Protein AF-V4J0Q8-F1 (afdb_monomer_lite)

Foldseek 3Di:
DDDQVVPLVVLLVVLVVLCVVVVHDCDPLLSLLLSVQSSDQAFAALLNSVVVCVVPDPDDDSLSSVVSVVVCVVQQQWDADPLVNTIHGRPCSPDAAAWEWEAALQPRGIDTDHDVVVVVVVVVVCVVVVHDDPHHYHYHYHHDPVRVVVVVVVVVVPDDDDDDDDDDDDDDDDDDDDPDPPPDDDDLVVVLVVLLVLCCVQCVLLVLLVPDDPLLVVQLLQQLVCCLPAVFGDDLVRSCVRQNNVCSLVSLVSCQVSLQFAADSVSNDTQGGFQWGSDDDQKWKQWQHHITGGPAPLSNLQSQQLVQTWMWIWHAASPPRHIWIWTDGRLDTPDIPPDLAKKWKWFRDRWRPRCSVTPPTRTGIHRHPVRRVCCCVSDPGDMDMGGSSSSNVSSNVPCSSSND

Radius of gyration: 25.87 Å; chains: 1; bounding box: 82×64×64 Å

Secondary structure (DSSP, 8-state):
--SSGGGHHHHHHHHHHHHHHTT----HHHHHHHHHHHH-SS-EEHHHHHHHHHTTSSS--HHHHHHHHHHHHHTTSEEEETTTTEEEE-S-TTS---EEEEEETTT--EEEE--HHHHHHHHHHHHHTT---S--EEEEEE--HHHHHHHHHHHHTT-------------------------PPPPHHHHHHHHHHHHHHH--HHHHHHTS-HHHHHHHHHHHHHHHHHSS---HHHHHHHH-GGGHHHHHHHHHHTTSSEE-TTSSSEEEETTEESS--SEEEEETTEEEEESSHHHHHHHHHHHT-EEEEEEEBTTT--EEEEEEETTEEEEEES-TT-EEEEEEPPPPS-HHHH---EEEEESSHHHHHHHHHSSSSEEEEEEHHHHHHHHHHHHGGGT-

pLDDT: mean 79.87, std 18.94, range [25.84, 98.69]

Sequence (404 aa):
MAPAIKRLKPVLERAEVLCRERGVRFTEQRKTVLRLVCASDKPISAYELLDQMRGVVKNPAPPTVYRALDFLLEQGLVHKLESLHAYVGCTHPDHPHASQFLICEDCGEVTEVKDVSVAESLRTSGQALGFRTKRPIVEVLGTCARCDAKQDRQAESKSDPVNQHESEMPTISLEQTAIQEEHDMPAANDKIAVAIEKLNSQLPLQARQQALPPALLSAHRAILRTLAEEGRTLTNDELANLVGADGVAAAIERLGGDDLVVLDADKTKVLGAYPMTTEETVHHLKVNGRAVNAICALDALVVAPMYDAEVAIESRCQVTGEPIRVHQQGHRILSAEPSADVRVGVRWQQPGACAAHSMCLEMVFLEDGDTARRWVEEGEGDKTEFTLDEAVAFGASFFVPLVK

Structure (mmCIF, N/CA/C/O backbone):
data_AF-V4J0Q8-F1
#
_entry.id   AF-V4J0Q8-F1
#
loop_
_atom_site.group_PDB
_atom_site.id
_atom_site.type_symbol
_atom_site.label_atom_id
_atom_site.label_alt_id
_atom_site.label_comp_id
_atom_site.label_asym_id
_atom_site.label_entity_id
_atom_site.label_seq_id
_atom_site.pdbx_PDB_ins_code
_atom_site.Cartn_x
_atom_site.Cartn_y
_atom_site.Cartn_z
_atom_site.occupancy
_atom_site.B_iso_or_equiv
_atom_site.auth_seq_id
_atom_site.auth_comp_id
_atom_site.auth_asym_id
_atom_site.auth_atom_id
_atom_site.pdbx_PDB_model_num
ATOM 1 N N . MET A 1 1 ? -5.039 22.715 -31.553 1.00 40.06 1 MET A N 1
ATOM 2 C CA . MET A 1 1 ? -5.836 22.296 -30.378 1.00 40.06 1 MET A CA 1
ATOM 3 C C . MET A 1 1 ? -7.322 22.412 -30.714 1.00 40.06 1 MET A C 1
ATOM 5 O O . MET A 1 1 ? -7.769 23.542 -30.826 1.00 40.06 1 MET A O 1
ATOM 9 N N . ALA A 1 2 ? -8.020 21.289 -30.983 1.00 30.22 2 ALA A N 1
ATOM 10 C CA . ALA A 1 2 ? -9.495 21.110 -31.068 1.00 30.22 2 ALA A CA 1
ATOM 11 C C . ALA A 1 2 ? -10.020 19.761 -31.697 1.00 30.22 2 ALA A C 1
ATOM 13 O O . ALA A 1 2 ? -11.071 19.814 -32.341 1.00 30.22 2 ALA A O 1
ATOM 14 N N . PRO A 1 3 ? -9.415 18.545 -31.568 1.00 29.05 3 PRO A N 1
ATOM 15 C CA . PRO A 1 3 ? -10.082 17.316 -32.053 1.00 29.05 3 PRO A CA 1
ATOM 16 C C . PRO A 1 3 ? -10.805 16.471 -30.979 1.00 29.05 3 PRO A C 1
ATOM 18 O O . PRO A 1 3 ? -11.828 15.868 -31.302 1.00 29.05 3 PRO A O 1
ATOM 21 N N . ALA A 1 4 ? -10.336 16.430 -29.722 1.00 41.19 4 ALA A N 1
ATOM 22 C CA . ALA A 1 4 ? -10.818 15.474 -28.705 1.00 41.19 4 ALA A CA 1
ATOM 23 C C . ALA A 1 4 ? -12.267 15.733 -28.227 1.00 41.19 4 ALA A C 1
ATOM 25 O O . ALA A 1 4 ? -13.081 14.816 -28.123 1.00 41.19 4 ALA A O 1
ATOM 26 N N . ILE A 1 5 ? -12.652 17.003 -28.048 1.00 37.88 5 ILE A N 1
ATOM 27 C CA . ILE A 1 5 ? -13.960 17.389 -27.479 1.00 37.88 5 ILE A CA 1
ATOM 28 C C . ILE A 1 5 ? -15.145 16.996 -28.391 1.00 37.88 5 ILE A C 1
ATOM 30 O O . ILE A 1 5 ? -16.233 16.688 -27.904 1.00 37.88 5 ILE A O 1
ATOM 34 N N . LYS A 1 6 ? -14.957 16.944 -29.720 1.00 37.81 6 LYS A N 1
ATOM 35 C CA . LYS A 1 6 ? -16.042 16.639 -30.678 1.00 37.81 6 LYS A CA 1
ATOM 36 C C . LYS A 1 6 ? -16.466 15.161 -30.705 1.00 37.81 6 LYS A C 1
ATOM 38 O O . LYS A 1 6 ? -17.542 14.875 -31.222 1.00 37.81 6 LYS A O 1
ATOM 43 N N . ARG A 1 7 ? -15.675 14.234 -30.145 1.00 58.88 7 ARG A N 1
ATOM 44 C CA . ARG A 1 7 ? -15.970 12.782 -30.137 1.00 58.88 7 ARG A CA 1
ATOM 45 C C . ARG A 1 7 ? -16.635 12.277 -28.851 1.00 58.88 7 ARG A C 1
ATOM 47 O O . ARG A 1 7 ? -17.090 11.141 -28.815 1.00 58.88 7 ARG A O 1
ATOM 54 N N . LEU A 1 8 ? -16.758 13.121 -27.828 1.00 73.00 8 LEU A N 1
ATOM 55 C CA . LEU A 1 8 ? -17.242 12.729 -26.499 1.00 73.00 8 LEU A CA 1
ATOM 56 C C . LEU A 1 8 ? -18.769 12.555 -26.421 1.00 73.00 8 LEU A C 1
ATOM 58 O O . LEU A 1 8 ? -19.275 11.704 -25.694 1.00 73.00 8 LEU A O 1
ATOM 62 N N . LYS A 1 9 ? -19.516 13.364 -27.184 1.00 76.69 9 LYS A N 1
ATOM 63 C CA . LYS A 1 9 ? -20.987 13.346 -27.186 1.00 76.69 9 LYS A CA 1
ATOM 64 C C . LYS A 1 9 ? -21.563 12.013 -27.709 1.00 76.69 9 LYS A C 1
ATOM 66 O O . LYS A 1 9 ? -22.375 11.435 -26.991 1.00 76.69 9 LYS A O 1
ATOM 71 N N . PRO A 1 10 ? -21.099 11.462 -28.851 1.00 80.94 10 PRO A N 1
ATOM 72 C CA . PRO A 1 10 ? -21.534 10.142 -29.315 1.00 80.94 10 PRO A CA 1
ATOM 73 C C . PRO A 1 10 ? -21.242 9.007 -28.322 1.00 80.94 10 PRO A C 1
ATOM 75 O O . PRO A 1 10 ? -22.052 8.096 -28.183 1.00 80.94 10 PRO A O 1
ATOM 78 N N . VAL A 1 11 ? -20.109 9.066 -27.608 1.00 83.38 11 VAL A N 1
ATOM 79 C CA . VAL A 1 11 ? -19.726 8.050 -26.609 1.00 83.38 11 VAL A CA 1
ATOM 80 C C . VAL A 1 11 ? -20.695 8.052 -25.426 1.00 83.38 11 VAL A C 1
ATOM 82 O O . VAL A 1 11 ? -21.184 6.996 -25.029 1.00 83.38 11 VAL A O 1
ATOM 85 N N . LEU A 1 12 ? -21.028 9.232 -24.893 1.00 87.25 12 LEU A N 1
ATOM 86 C CA . LEU A 1 12 ? -21.982 9.359 -23.786 1.00 87.25 12 LEU A CA 1
ATOM 87 C C . LEU A 1 12 ? -23.404 8.947 -24.198 1.00 87.25 12 LEU A C 1
ATOM 89 O O . LEU A 1 12 ? -24.066 8.234 -23.446 1.00 87.25 12 LEU A O 1
ATOM 93 N N . GLU A 1 13 ? -23.856 9.336 -25.395 1.00 88.69 13 GLU A N 1
ATOM 94 C CA . GLU A 1 13 ? -25.157 8.920 -25.941 1.00 88.69 13 GLU A CA 1
ATOM 95 C C . GLU A 1 13 ? -25.221 7.398 -26.130 1.00 88.69 13 GLU A C 1
ATOM 97 O O . GLU A 1 13 ? -26.210 6.763 -25.753 1.00 88.69 13 GLU A O 1
ATOM 102 N N . ARG A 1 14 ? -24.150 6.778 -26.647 1.00 88.50 14 ARG A N 1
ATOM 103 C CA . ARG A 1 14 ? -24.088 5.318 -26.788 1.00 88.50 14 ARG A CA 1
ATOM 104 C C . ARG A 1 14 ? -24.105 4.618 -25.429 1.00 88.50 14 ARG A C 1
ATOM 106 O O . ARG A 1 14 ? -24.849 3.653 -25.265 1.00 88.50 14 ARG A O 1
ATOM 113 N N . ALA A 1 15 ? -23.353 5.122 -24.451 1.00 89.12 15 ALA A N 1
ATOM 114 C CA . ALA A 1 15 ? -23.344 4.596 -23.088 1.00 89.12 15 ALA A CA 1
ATOM 115 C C . ALA A 1 15 ? -24.728 4.681 -22.418 1.00 89.12 15 ALA A C 1
ATOM 117 O O . ALA A 1 15 ? -25.145 3.735 -21.750 1.00 89.12 15 ALA A O 1
ATOM 118 N N . GLU A 1 16 ? -25.474 5.771 -22.632 1.00 91.06 16 GLU A N 1
ATOM 119 C CA . GLU A 1 16 ? -26.860 5.912 -22.165 1.00 91.06 16 GLU A CA 1
ATOM 120 C C . GLU A 1 16 ? -27.798 4.872 -22.783 1.00 91.06 16 GLU A C 1
ATOM 122 O O . GLU A 1 16 ? -28.594 4.266 -22.062 1.00 91.06 16 GLU A O 1
ATOM 127 N N . VAL A 1 17 ? -27.695 4.634 -24.096 1.00 90.69 17 VAL A N 1
ATOM 128 C CA . VAL A 1 17 ? -28.477 3.595 -24.783 1.00 90.69 17 VAL A CA 1
ATOM 129 C C . VAL A 1 17 ? -28.169 2.218 -24.195 1.00 90.69 17 VAL A C 1
ATOM 131 O O . VAL A 1 17 ? -29.100 1.521 -23.796 1.00 90.69 17 VAL A O 1
ATOM 134 N N . LEU A 1 18 ? -26.887 1.865 -24.059 1.00 89.06 18 LEU A N 1
ATOM 135 C CA . LEU A 1 18 ? -26.461 0.576 -23.506 1.00 89.06 18 LEU A CA 1
ATOM 136 C C . LEU A 1 18 ? -26.923 0.386 -22.058 1.00 89.06 18 LEU A C 1
ATOM 138 O O . LEU A 1 18 ? -27.419 -0.678 -21.699 1.00 89.06 18 LEU A O 1
ATOM 142 N N . CYS A 1 19 ? -26.812 1.419 -21.220 1.00 90.00 19 CYS A N 1
ATOM 143 C CA . CYS A 1 19 ? -27.275 1.345 -19.835 1.00 90.00 19 CYS A CA 1
ATOM 144 C C . CYS A 1 19 ? -28.796 1.161 -19.755 1.00 90.00 19 CYS A C 1
ATOM 146 O O . CYS A 1 19 ? -29.278 0.383 -18.932 1.00 90.00 19 CYS A O 1
ATOM 148 N N . ARG A 1 20 ? -29.554 1.831 -20.633 1.00 91.12 20 ARG A N 1
ATOM 149 C CA . ARG A 1 20 ? -31.010 1.675 -20.726 1.00 91.12 20 ARG A CA 1
ATOM 150 C C . ARG A 1 20 ? -31.404 0.274 -21.192 1.00 91.12 20 ARG A C 1
ATOM 152 O O . ARG A 1 20 ? -32.289 -0.320 -20.588 1.00 91.12 20 ARG A O 1
ATOM 159 N N . GLU A 1 21 ? -30.745 -0.258 -22.219 1.00 90.38 21 GLU A N 1
ATOM 160 C CA . GLU A 1 21 ? -30.967 -1.624 -22.721 1.00 90.38 21 GLU A CA 1
ATOM 161 C C . GLU A 1 21 ? -30.653 -2.685 -21.658 1.00 90.38 21 GLU A C 1
ATOM 163 O O . GLU A 1 21 ? -31.363 -3.681 -21.547 1.00 90.38 21 GLU A O 1
ATOM 168 N N . ARG A 1 22 ? -29.634 -2.443 -20.826 1.00 88.38 22 ARG A N 1
ATOM 169 C CA . ARG A 1 22 ? -29.225 -3.328 -19.723 1.00 88.38 22 ARG A CA 1
ATOM 170 C C . ARG A 1 22 ? -30.021 -3.116 -18.429 1.00 88.38 22 ARG A C 1
ATOM 172 O O . ARG A 1 22 ? -29.778 -3.813 -17.451 1.00 88.38 22 ARG A O 1
ATOM 179 N N . GLY A 1 23 ? -30.951 -2.157 -18.395 1.00 88.31 23 GLY A N 1
ATOM 180 C CA . GLY A 1 23 ? -31.777 -1.864 -17.218 1.00 88.31 23 GLY A CA 1
ATOM 181 C C . GLY A 1 23 ? -31.012 -1.268 -16.029 1.00 88.31 23 GLY A C 1
ATOM 182 O O . GLY A 1 23 ? -31.491 -1.332 -14.898 1.00 88.31 23 GLY A O 1
ATOM 183 N N . VAL A 1 24 ? -29.833 -0.682 -16.256 1.00 88.38 24 VAL A N 1
ATOM 184 C CA . VAL A 1 24 ? -28.979 -0.118 -15.201 1.00 88.38 24 VAL A CA 1
ATOM 185 C C . VAL A 1 24 ? -29.019 1.411 -15.189 1.00 88.38 24 VAL A C 1
ATOM 187 O O . VAL A 1 24 ? -29.110 2.081 -16.217 1.00 88.38 24 VAL A O 1
ATOM 190 N N . ARG A 1 25 ? -28.941 2.007 -13.994 1.00 87.38 25 ARG A N 1
ATOM 191 C CA . ARG A 1 25 ? -29.075 3.462 -13.829 1.00 87.38 25 ARG A CA 1
ATOM 192 C C . ARG A 1 25 ? -27.779 4.199 -14.178 1.00 87.38 25 ARG A C 1
ATOM 194 O O . ARG A 1 25 ? -26.826 4.156 -13.407 1.00 87.38 25 ARG A O 1
ATOM 201 N N . PHE A 1 26 ? -27.754 4.978 -15.254 1.00 90.88 26 PHE A N 1
ATOM 202 C CA . PHE A 1 26 ? -26.597 5.819 -15.585 1.00 90.88 26 PHE A CA 1
ATOM 203 C C . PHE A 1 26 ? -26.743 7.233 -14.996 1.00 90.88 26 PHE A C 1
ATOM 205 O O . PHE A 1 26 ? -27.341 8.123 -15.597 1.00 90.88 26 PHE A O 1
ATOM 212 N N . THR A 1 27 ? -26.270 7.422 -13.761 1.00 87.56 27 THR A N 1
ATOM 213 C CA . THR A 1 27 ? -26.386 8.694 -13.022 1.00 87.56 27 THR A CA 1
ATOM 214 C C . THR A 1 27 ? -25.473 9.785 -13.593 1.00 87.56 27 THR A C 1
ATOM 216 O O . THR A 1 27 ? -24.455 9.484 -14.212 1.00 87.56 27 THR A O 1
ATOM 219 N N . GLU A 1 28 ? -25.775 11.059 -13.320 1.00 84.38 28 GLU A N 1
ATOM 220 C CA . GLU A 1 28 ? -24.939 12.196 -13.757 1.00 84.38 28 GLU A CA 1
ATOM 221 C C . GLU A 1 28 ? -23.488 12.105 -13.274 1.00 84.38 28 GLU A C 1
ATOM 223 O O . GLU A 1 28 ? -22.555 12.506 -13.969 1.00 84.38 28 GLU A O 1
ATOM 228 N N . GLN A 1 29 ? -23.275 11.495 -12.110 1.00 82.19 29 GLN A N 1
ATOM 229 C CA . GLN A 1 29 ? -21.936 11.241 -11.611 1.00 82.19 29 GLN A CA 1
ATOM 230 C C . GLN A 1 29 ? -21.182 10.204 -12.450 1.00 82.19 29 GLN A C 1
ATOM 232 O O . GLN A 1 29 ? -20.038 10.444 -12.824 1.00 82.19 29 GLN A O 1
ATOM 237 N N . ARG A 1 30 ? -21.830 9.089 -12.811 1.00 88.81 30 ARG A N 1
ATOM 238 C CA . ARG A 1 30 ? -21.244 8.062 -13.691 1.00 88.81 30 ARG A CA 1
ATOM 239 C C . ARG A 1 30 ? -20.940 8.635 -15.076 1.00 88.81 30 ARG A C 1
ATOM 241 O O . ARG A 1 30 ? -19.882 8.358 -15.630 1.00 88.81 30 ARG A O 1
ATOM 248 N N . LYS A 1 31 ? -21.825 9.494 -15.598 1.00 90.25 31 LYS A N 1
ATOM 249 C CA . LYS A 1 31 ? -21.597 10.242 -16.845 1.00 90.25 31 LYS A CA 1
ATOM 250 C C . LYS A 1 31 ? -20.397 11.172 -16.742 1.00 90.25 31 LYS A C 1
ATOM 252 O O . LYS A 1 31 ? -19.624 11.267 -17.686 1.00 90.25 31 LYS A O 1
ATOM 257 N N . THR A 1 32 ? -20.244 11.857 -15.611 1.00 88.44 32 THR A N 1
ATOM 258 C CA . THR A 1 32 ? -19.118 12.768 -15.378 1.00 88.44 32 THR A CA 1
ATOM 259 C C . THR A 1 32 ? -17.798 12.008 -15.333 1.00 88.44 32 THR A C 1
ATOM 261 O O . THR A 1 32 ? -16.870 12.405 -16.025 1.00 88.44 32 THR A O 1
ATOM 264 N N . VAL A 1 33 ? -17.733 10.880 -14.622 1.00 89.88 33 VAL A N 1
ATOM 265 C CA . VAL A 1 33 ? -16.527 10.036 -14.594 1.00 89.88 33 VAL A CA 1
ATOM 266 C C . VAL A 1 33 ? -16.197 9.498 -15.985 1.00 89.88 33 VAL A C 1
ATOM 268 O O . VAL A 1 33 ? -15.074 9.680 -16.442 1.00 89.88 33 VAL A O 1
ATOM 271 N N . LEU A 1 34 ? -17.173 8.935 -16.710 1.00 91.19 34 LEU A N 1
ATOM 272 C CA . LEU A 1 34 ? -16.941 8.451 -18.078 1.00 91.19 34 LEU A CA 1
ATOM 273 C C . LEU A 1 34 ? -16.451 9.571 -19.004 1.00 91.19 34 LEU A C 1
ATOM 275 O O . LEU A 1 34 ? -15.561 9.363 -19.821 1.00 91.19 34 LEU A O 1
ATOM 279 N N . ARG A 1 35 ? -17.008 10.778 -18.857 1.00 90.56 35 ARG A N 1
ATOM 280 C CA . ARG A 1 35 ? -16.597 11.954 -19.626 1.00 90.56 35 ARG A CA 1
ATOM 281 C C . ARG A 1 35 ? -15.127 12.292 -19.396 1.00 90.56 35 ARG A C 1
ATOM 283 O O . ARG A 1 35 ? -14.436 12.557 -20.371 1.00 90.56 35 ARG A O 1
ATOM 290 N N . LEU A 1 36 ? -14.677 12.302 -18.143 1.00 89.19 36 LEU A N 1
ATOM 291 C CA . LEU A 1 36 ? -13.292 12.617 -17.792 1.00 89.19 36 LEU A CA 1
ATOM 292 C C . LEU A 1 36 ? -12.333 11.533 -18.300 1.00 89.19 36 LEU A C 1
ATOM 294 O O . LEU A 1 36 ? -11.341 11.864 -18.940 1.00 89.19 36 LEU A O 1
ATOM 298 N N . VAL A 1 37 ? -12.691 10.253 -18.136 1.00 90.00 37 VAL A N 1
ATOM 299 C CA . VAL A 1 37 ? -11.911 9.128 -18.677 1.00 90.00 37 VAL A CA 1
ATOM 300 C C . VAL A 1 37 ? -11.753 9.232 -20.194 1.00 90.00 37 VAL A C 1
ATOM 302 O O . VAL A 1 37 ? -10.647 9.123 -20.706 1.00 90.00 37 VAL A O 1
ATOM 305 N N . CYS A 1 38 ? -12.838 9.485 -20.928 1.00 87.75 38 CYS A N 1
ATOM 306 C CA . CYS A 1 38 ? -12.791 9.574 -22.389 1.00 87.75 38 CYS A CA 1
ATOM 307 C C . CYS A 1 38 ? -12.194 10.888 -22.921 1.00 87.75 38 CYS A C 1
ATOM 309 O O . CYS A 1 38 ? -11.924 10.981 -24.117 1.00 87.75 38 CYS A O 1
ATOM 311 N N . ALA A 1 39 ? -12.073 11.923 -22.085 1.00 85.44 39 ALA A N 1
ATOM 312 C CA . ALA A 1 39 ? -11.484 13.204 -22.471 1.00 85.44 39 ALA A CA 1
ATOM 313 C C . ALA A 1 39 ? -9.960 13.225 -22.298 1.00 85.44 39 ALA A C 1
ATOM 315 O O . ALA A 1 39 ? -9.312 14.106 -22.861 1.00 85.44 39 ALA A O 1
ATOM 316 N N . SER A 1 40 ? -9.412 12.292 -21.518 1.00 82.88 40 SER A N 1
ATOM 317 C CA . SER A 1 40 ? -7.977 12.153 -21.310 1.00 82.88 40 SER A CA 1
ATOM 318 C C . SER A 1 40 ? -7.315 11.477 -22.511 1.00 82.88 40 SER A C 1
ATOM 320 O O . SER A 1 40 ? -7.769 10.431 -22.971 1.00 82.88 40 SER A O 1
ATOM 322 N N . ASP A 1 41 ? -6.218 12.060 -22.998 1.00 73.19 41 ASP A N 1
ATOM 323 C CA . ASP A 1 41 ? -5.389 11.479 -24.066 1.00 73.19 41 ASP A CA 1
ATOM 324 C C . ASP A 1 41 ? -4.431 10.386 -23.536 1.00 73.19 41 ASP A C 1
ATOM 326 O O . ASP A 1 41 ? -3.797 9.677 -24.317 1.00 73.19 41 ASP A O 1
ATOM 330 N N . LYS A 1 42 ? -4.322 10.246 -22.208 1.00 79.88 42 LYS A N 1
ATOM 331 C CA . LYS A 1 42 ? -3.538 9.218 -21.505 1.00 79.88 42 LYS A CA 1
ATOM 332 C C . LYS A 1 42 ? -4.430 8.438 -20.530 1.00 79.88 42 LYS A C 1
ATOM 334 O O . LYS A 1 42 ? -5.474 8.968 -20.131 1.00 79.88 42 LYS A O 1
ATOM 339 N N . PRO A 1 43 ? -4.049 7.217 -20.111 1.00 83.06 43 PRO A N 1
ATOM 340 C CA . PRO A 1 43 ? -4.733 6.537 -19.016 1.00 83.06 43 PRO A CA 1
ATOM 341 C C . PRO A 1 43 ? -4.815 7.440 -17.793 1.00 83.06 43 PRO A C 1
ATOM 343 O O . PRO A 1 43 ? -3.831 8.081 -17.437 1.00 83.06 43 PRO A O 1
ATOM 346 N N . ILE A 1 44 ? -5.989 7.496 -17.175 1.00 82.56 44 ILE A N 1
ATOM 347 C CA . ILE A 1 44 ? -6.238 8.366 -16.029 1.00 82.56 44 ILE A CA 1
ATOM 348 C C . ILE A 1 44 ? -6.469 7.525 -14.781 1.00 82.56 44 ILE A C 1
ATOM 350 O O . ILE A 1 44 ? -7.272 6.592 -14.783 1.00 82.56 44 ILE A O 1
ATOM 354 N N . SER A 1 45 ? -5.768 7.834 -13.702 1.00 81.62 45 SER A N 1
ATOM 355 C CA . SER A 1 45 ? -5.960 7.178 -12.411 1.00 81.62 45 SER A CA 1
ATOM 356 C C . SER A 1 45 ? -7.279 7.599 -11.750 1.00 81.62 45 SER A C 1
ATOM 358 O O . SER A 1 45 ? -7.872 8.640 -12.053 1.00 81.62 45 SER A O 1
ATOM 360 N N . ALA A 1 46 ? -7.745 6.804 -10.783 1.00 76.69 46 ALA A N 1
ATOM 361 C CA . ALA A 1 46 ? -8.911 7.164 -9.972 1.00 76.69 46 ALA A CA 1
ATOM 362 C C . ALA A 1 46 ? -8.712 8.487 -9.200 1.00 76.69 46 ALA A C 1
ATOM 364 O O . ALA A 1 46 ? -9.679 9.209 -8.951 1.00 76.69 46 ALA A O 1
ATOM 365 N N . TYR A 1 47 ? -7.469 8.834 -8.861 1.00 69.19 47 TYR A N 1
ATOM 366 C CA . TYR A 1 47 ? -7.136 10.057 -8.131 1.00 69.19 47 TYR A CA 1
ATOM 367 C C . TYR A 1 47 ? -7.101 11.290 -9.020 1.00 69.19 47 TYR A C 1
ATOM 369 O O . TYR A 1 47 ? -7.661 12.316 -8.641 1.00 69.19 47 TYR A O 1
ATOM 377 N N . GLU A 1 48 ? -6.535 11.186 -10.220 1.00 76.44 48 GLU A N 1
ATOM 378 C CA . GLU A 1 48 ? -6.617 12.260 -11.214 1.00 76.44 48 GLU A CA 1
ATOM 379 C C . GLU A 1 48 ? -8.075 12.533 -11.598 1.00 76.44 48 GLU A C 1
ATOM 381 O O . GLU A 1 48 ? -8.486 13.687 -11.709 1.00 76.44 48 GLU A O 1
ATOM 386 N N . LEU A 1 49 ? -8.903 11.485 -11.709 1.00 82.56 49 LEU A N 1
ATOM 387 C CA . LEU A 1 49 ? -10.349 11.638 -11.876 1.00 82.56 49 LEU A CA 1
ATOM 388 C C . LEU A 1 49 ? -10.990 12.367 -10.694 1.00 82.56 49 LEU A C 1
ATOM 390 O O . LEU A 1 49 ? -11.812 13.259 -10.896 1.00 82.56 49 LEU A O 1
ATOM 394 N N . LEU A 1 50 ? -10.631 11.999 -9.463 1.00 74.75 50 LEU A N 1
ATOM 395 C CA . LEU A 1 50 ? -11.142 12.647 -8.259 1.00 74.75 50 LEU A CA 1
ATOM 396 C C . LEU A 1 50 ? -10.783 14.136 -8.228 1.00 74.75 50 LEU A C 1
ATOM 398 O O . LEU A 1 50 ? -11.645 14.954 -7.905 1.00 74.75 50 LEU A O 1
ATOM 402 N N . ASP A 1 51 ? -9.547 14.484 -8.581 1.00 75.62 51 ASP A N 1
ATOM 403 C CA . ASP A 1 51 ? -9.075 15.865 -8.621 1.00 75.62 51 ASP A CA 1
ATOM 404 C C . ASP A 1 51 ? -9.807 16.680 -9.695 1.00 75.62 51 ASP A C 1
ATOM 406 O O . ASP A 1 51 ? -10.422 17.708 -9.400 1.00 75.62 51 ASP A O 1
ATOM 410 N N . GLN A 1 52 ? -9.907 16.146 -10.915 1.00 79.88 52 GLN A N 1
ATOM 411 C CA . GLN A 1 52 ? -10.673 16.773 -11.996 1.00 79.88 52 GLN A CA 1
ATOM 412 C C . GLN A 1 52 ? -12.165 16.925 -11.650 1.00 79.88 52 GLN A C 1
ATOM 414 O O . GLN A 1 52 ? -12.817 17.890 -12.059 1.00 79.88 52 GLN A O 1
ATOM 419 N N . MET A 1 53 ? -12.723 16.015 -10.846 1.00 75.25 53 MET A N 1
ATOM 420 C CA . MET A 1 53 ? -14.097 16.122 -10.361 1.00 75.25 53 MET A CA 1
ATOM 421 C C . MET A 1 53 ? -14.298 17.214 -9.311 1.00 75.25 53 MET A C 1
ATOM 423 O O . MET A 1 53 ? -15.415 17.726 -9.225 1.00 75.25 53 MET A O 1
ATOM 427 N N . ARG A 1 54 ? -13.279 17.615 -8.537 1.00 72.00 54 ARG A N 1
ATOM 428 C CA . ARG A 1 54 ? -13.409 18.702 -7.542 1.00 72.00 54 ARG A CA 1
ATOM 429 C C . ARG A 1 54 ? -13.749 20.044 -8.193 1.00 72.00 54 ARG A C 1
ATOM 431 O O . ARG A 1 54 ? -14.404 20.869 -7.561 1.00 72.00 54 ARG A O 1
ATOM 438 N N . GLY A 1 55 ? -13.374 20.236 -9.460 1.00 63.47 55 GLY A N 1
ATOM 439 C CA . GLY A 1 55 ? -13.747 21.409 -10.256 1.00 63.47 55 GLY A CA 1
ATOM 440 C C . GLY A 1 55 ? -15.190 21.402 -10.784 1.00 63.47 55 GLY A C 1
ATOM 441 O O . GLY A 1 55 ? -15.681 22.438 -11.223 1.00 63.47 55 GLY A O 1
ATOM 442 N N . VAL A 1 56 ? -15.884 20.257 -10.747 1.00 63.53 56 VAL A N 1
ATOM 443 C CA . VAL A 1 56 ? -17.202 20.055 -11.391 1.00 63.53 56 VAL A CA 1
ATOM 444 C C . VAL A 1 56 ? -18.293 19.670 -10.384 1.00 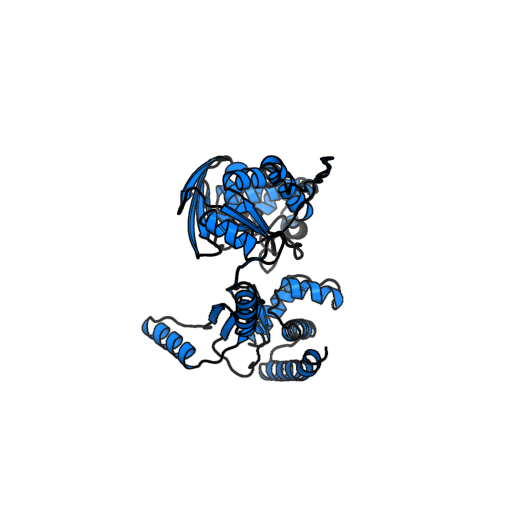63.53 56 VAL A C 1
ATOM 446 O O . VAL A 1 56 ? -19.457 20.033 -10.547 1.00 63.53 56 VAL A O 1
ATOM 449 N N . VAL A 1 57 ? -17.931 18.942 -9.329 1.00 63.16 57 VAL A N 1
ATOM 450 C CA . VAL A 1 57 ? -18.825 18.428 -8.288 1.00 63.16 57 VAL A CA 1
ATOM 451 C C . VAL A 1 57 ? -18.353 18.957 -6.936 1.00 63.16 57 VAL A C 1
ATOM 453 O O . VAL A 1 57 ? -17.163 18.957 -6.637 1.00 63.16 57 VAL A O 1
ATOM 456 N N . LYS A 1 58 ? -19.281 19.404 -6.082 1.00 50.56 58 LYS A N 1
ATOM 457 C CA . LYS A 1 58 ? -18.940 19.907 -4.746 1.00 50.56 58 LYS A CA 1
ATOM 458 C C . LYS A 1 58 ? -18.529 18.741 -3.837 1.00 50.56 58 LYS A C 1
ATOM 460 O O . LYS A 1 58 ? -19.373 17.933 -3.465 1.00 50.56 58 LYS A O 1
ATOM 465 N N . ASN A 1 59 ? -17.251 18.702 -3.464 1.00 55.19 59 ASN A N 1
ATOM 466 C CA . ASN A 1 59 ? -16.657 17.753 -2.514 1.00 55.19 59 ASN A CA 1
ATOM 467 C C . ASN A 1 59 ? -16.847 16.261 -2.888 1.00 55.19 59 ASN A C 1
ATOM 469 O O . ASN A 1 59 ? -17.490 15.516 -2.144 1.00 55.19 59 ASN A O 1
ATOM 473 N N . PRO A 1 60 ? -16.329 15.802 -4.045 1.00 58.31 60 PRO A N 1
ATOM 474 C CA . PRO A 1 60 ? -16.380 14.392 -4.400 1.00 58.31 60 PRO A CA 1
ATOM 475 C C . PRO A 1 60 ? -15.557 13.589 -3.386 1.00 58.31 60 PRO A C 1
ATOM 477 O O . PRO A 1 60 ? -14.396 13.898 -3.120 1.00 58.31 60 PRO A O 1
ATOM 480 N N . ALA A 1 61 ? -16.171 12.563 -2.801 1.00 61.41 61 ALA A N 1
ATOM 481 C CA . ALA A 1 61 ? -15.467 11.620 -1.946 1.00 61.41 61 ALA A CA 1
ATOM 482 C C . ALA A 1 61 ? -14.823 10.522 -2.817 1.00 61.41 61 ALA A C 1
ATOM 484 O O . ALA A 1 61 ? -15.445 10.111 -3.804 1.00 61.41 61 ALA A O 1
ATOM 485 N N . PRO A 1 62 ? -13.635 9.997 -2.454 1.00 58.84 62 PRO A N 1
ATOM 486 C CA . PRO A 1 62 ? -12.985 8.908 -3.188 1.00 58.84 62 PRO A CA 1
ATOM 487 C C . PRO A 1 62 ? -13.912 7.717 -3.504 1.00 58.84 62 PRO A C 1
ATOM 489 O O . PRO A 1 62 ? -13.969 7.317 -4.670 1.00 58.84 62 PRO A O 1
ATOM 492 N N . PRO A 1 63 ? -14.749 7.216 -2.562 1.00 56.03 63 PRO A N 1
ATOM 493 C CA . PRO A 1 63 ? -15.664 6.107 -2.844 1.00 56.03 63 PRO A CA 1
ATOM 494 C C . PRO A 1 63 ? -16.624 6.388 -3.998 1.00 56.03 63 PRO A C 1
ATOM 496 O O . PRO A 1 63 ? -17.083 5.473 -4.672 1.00 56.03 63 PRO A O 1
ATOM 499 N N . THR A 1 64 ? -16.956 7.650 -4.252 1.00 70.25 64 THR A N 1
ATOM 500 C CA . THR A 1 64 ? -17.913 7.995 -5.294 1.00 70.25 64 THR A CA 1
ATOM 501 C C . THR A 1 64 ? -17.315 7.932 -6.698 1.00 70.25 64 THR A C 1
ATOM 503 O O . THR A 1 64 ? -18.050 7.690 -7.655 1.00 70.25 64 THR A O 1
ATOM 506 N N . VAL A 1 65 ? -15.995 8.094 -6.821 1.00 79.31 65 VAL A N 1
ATOM 507 C CA . VAL A 1 65 ? -15.259 7.859 -8.072 1.00 79.31 65 VAL A CA 1
ATOM 508 C C . VAL A 1 65 ? -15.082 6.365 -8.290 1.00 79.31 65 VAL A C 1
ATOM 510 O O . VAL A 1 65 ? -15.450 5.875 -9.353 1.00 79.31 65 VAL A O 1
ATOM 513 N N . TYR A 1 66 ? -14.648 5.628 -7.265 1.00 76.06 66 TYR A N 1
ATOM 514 C CA . TYR A 1 66 ? -14.499 4.173 -7.343 1.00 76.06 66 TYR A CA 1
ATOM 515 C C . TYR A 1 66 ? -15.819 3.471 -7.684 1.00 76.06 66 TYR A C 1
ATOM 517 O O . TYR A 1 66 ? -15.880 2.751 -8.669 1.00 76.06 66 TYR A O 1
ATOM 525 N N . ARG A 1 67 ? -16.936 3.808 -7.025 1.00 78.12 67 ARG A N 1
ATOM 526 C CA . ARG A 1 67 ? -18.259 3.241 -7.368 1.00 78.12 67 ARG A CA 1
ATOM 527 C C . ARG A 1 67 ? -18.735 3.587 -8.777 1.00 78.12 67 ARG A C 1
ATOM 529 O O . ARG A 1 67 ? -19.577 2.885 -9.342 1.00 78.12 67 ARG A O 1
ATOM 536 N N . ALA A 1 68 ? -18.291 4.717 -9.321 1.00 84.62 68 ALA A N 1
ATOM 537 C CA . ALA A 1 68 ? -18.566 5.054 -10.706 1.00 84.62 68 ALA A CA 1
ATOM 538 C C . ALA A 1 68 ? -17.677 4.232 -11.645 1.00 84.62 68 ALA A C 1
ATOM 540 O O . ALA A 1 68 ? -18.199 3.699 -12.615 1.00 84.62 68 ALA A O 1
ATOM 541 N N . LEU A 1 69 ? -16.389 4.080 -11.340 1.00 85.19 69 LEU A N 1
ATOM 542 C CA . LEU A 1 69 ? -15.449 3.260 -12.103 1.00 85.19 69 LEU A CA 1
ATOM 543 C C . LEU A 1 69 ? -15.833 1.780 -12.099 1.00 85.19 69 LEU A C 1
ATOM 545 O O . LEU A 1 69 ? -15.902 1.200 -13.175 1.00 85.19 69 LEU A O 1
ATOM 549 N N . ASP A 1 70 ? -16.192 1.205 -10.951 1.00 79.06 70 ASP A N 1
ATOM 550 C CA . ASP A 1 70 ? -16.674 -0.177 -10.830 1.00 79.06 70 ASP A CA 1
ATOM 551 C C . ASP A 1 70 ? -17.890 -0.407 -11.720 1.00 79.06 70 ASP A C 1
ATOM 553 O O . ASP A 1 70 ? -17.920 -1.326 -12.535 1.00 79.06 70 ASP A O 1
ATOM 557 N N . PHE A 1 71 ? -18.864 0.505 -11.650 1.00 88.50 71 PHE A N 1
ATOM 558 C CA . PHE A 1 71 ? -20.019 0.467 -12.536 1.00 88.50 71 PHE A CA 1
ATOM 559 C C . PHE A 1 71 ? -19.597 0.520 -14.010 1.00 88.50 71 PHE A C 1
ATOM 561 O O . PHE A 1 71 ? -20.082 -0.264 -14.821 1.00 88.50 71 PHE A O 1
ATOM 568 N N . LEU A 1 72 ? -18.712 1.445 -14.387 1.00 88.94 72 LEU A N 1
ATOM 569 C CA . LEU A 1 72 ? -18.275 1.583 -15.774 1.00 88.94 72 LEU A CA 1
ATOM 570 C C . LEU A 1 72 ? -17.494 0.345 -16.249 1.00 88.94 72 LEU A C 1
ATOM 572 O O . LEU A 1 72 ? -17.656 -0.047 -17.403 1.00 88.94 72 LEU A O 1
ATOM 576 N N . LEU A 1 73 ? -16.704 -0.292 -15.381 1.00 86.06 73 LEU A N 1
ATOM 577 C CA . LEU A 1 73 ? -15.998 -1.546 -15.653 1.00 86.06 73 LEU A CA 1
ATOM 578 C C . LEU A 1 73 ? -16.979 -2.703 -15.854 1.00 86.06 73 LEU A C 1
ATOM 580 O O . LEU A 1 73 ? -16.872 -3.423 -16.845 1.00 86.06 73 LEU A O 1
ATOM 584 N N . GLU A 1 74 ? -17.954 -2.859 -14.956 1.00 84.38 74 GLU A N 1
ATOM 585 C CA . GLU A 1 74 ? -19.012 -3.873 -15.053 1.00 84.38 74 GLU A CA 1
ATOM 586 C C . GLU A 1 74 ? -19.825 -3.723 -16.341 1.00 84.38 74 GLU A C 1
ATOM 588 O O . GLU A 1 74 ? -20.210 -4.710 -16.966 1.00 84.38 74 GLU A O 1
ATOM 593 N N . GLN A 1 75 ? -20.072 -2.479 -16.758 1.00 85.38 75 GLN A N 1
ATOM 594 C CA . GLN A 1 75 ? -20.766 -2.181 -18.006 1.00 85.38 75 GLN A CA 1
ATOM 595 C C . GLN A 1 75 ? -19.838 -2.196 -19.234 1.00 85.38 75 GLN A C 1
ATOM 597 O O . GLN A 1 75 ? -20.305 -1.930 -20.342 1.00 85.38 75 GLN A O 1
ATOM 602 N N . GLY A 1 76 ? -18.544 -2.491 -19.091 1.00 83.75 76 GLY A N 1
ATOM 603 C CA . GLY A 1 76 ? -17.595 -2.500 -20.211 1.00 83.75 76 GLY A CA 1
ATOM 604 C C . GLY A 1 76 ? -17.465 -1.147 -20.921 1.00 83.75 76 GLY A C 1
ATOM 605 O O . GLY A 1 76 ? -17.192 -1.102 -22.116 1.00 83.75 76 GLY A O 1
ATOM 606 N N . LEU A 1 77 ? -17.718 -0.048 -20.206 1.00 88.62 77 LEU A N 1
ATOM 607 C CA . LEU A 1 77 ? -17.602 1.330 -20.694 1.00 88.62 77 LEU A CA 1
ATOM 608 C C . LEU A 1 77 ? -16.188 1.894 -20.494 1.00 88.62 77 LEU A C 1
ATOM 610 O O . LEU A 1 77 ? -15.812 2.856 -21.161 1.00 88.62 77 LEU A O 1
ATOM 614 N N . VAL A 1 78 ? -15.404 1.289 -19.601 1.00 90.25 78 VAL A N 1
ATOM 615 C CA . VAL A 1 78 ? -13.981 1.584 -19.388 1.00 90.25 78 VAL A CA 1
ATOM 616 C C . VAL A 1 78 ? -13.190 0.288 -19.206 1.00 90.25 78 VAL A C 1
ATOM 618 O O . VAL A 1 78 ? -13.744 -0.761 -18.857 1.00 90.25 78 VAL A O 1
ATOM 621 N N . HIS A 1 79 ? -11.880 0.377 -19.398 1.00 87.25 79 HIS A N 1
ATOM 622 C CA . HIS A 1 79 ? -10.917 -0.659 -19.039 1.00 87.25 79 HIS A CA 1
ATOM 623 C C . HIS A 1 79 ? -10.010 -0.150 -17.932 1.00 87.25 79 HIS A C 1
ATOM 625 O O . HIS A 1 79 ? -9.766 1.052 -17.836 1.00 87.25 79 HIS A O 1
ATOM 631 N N . LYS A 1 80 ? -9.530 -1.081 -17.112 1.00 87.06 80 LYS A N 1
ATOM 632 C CA . LYS A 1 80 ? -8.472 -0.836 -16.143 1.00 87.06 80 LYS A CA 1
ATOM 633 C C . LYS A 1 80 ? -7.189 -1.428 -16.714 1.00 87.06 80 LYS A C 1
ATOM 635 O O . LYS A 1 80 ? -7.219 -2.564 -17.184 1.00 87.06 80 LYS A O 1
ATOM 640 N N . LEU A 1 81 ? -6.127 -0.637 -16.695 1.00 82.19 81 LEU A N 1
ATOM 641 C CA . LEU A 1 81 ? -4.762 -1.082 -16.923 1.00 82.19 81 LEU A CA 1
ATOM 642 C C . LEU A 1 81 ? -4.194 -1.461 -15.559 1.00 82.19 81 LEU A C 1
ATOM 644 O O . LEU A 1 81 ? -4.108 -0.607 -14.672 1.00 82.19 81 LEU A O 1
ATOM 648 N N . GLU A 1 82 ? -3.884 -2.735 -15.365 1.00 82.12 82 GLU A N 1
ATOM 649 C CA . GLU A 1 82 ? -3.434 -3.261 -14.080 1.00 82.12 82 GLU A CA 1
ATOM 650 C C . GLU A 1 82 ? -2.012 -2.795 -13.761 1.00 82.12 82 GLU A C 1
ATOM 652 O O . GLU A 1 82 ? -1.768 -2.405 -12.624 1.00 82.12 82 GLU A O 1
ATOM 657 N N . SER A 1 83 ? -1.117 -2.728 -14.756 1.00 76.19 83 SER A N 1
ATOM 658 C CA . SER A 1 83 ? 0.263 -2.241 -14.575 1.00 76.19 83 SER A CA 1
ATOM 659 C C . SER A 1 83 ? 0.345 -0.772 -14.153 1.00 76.19 83 SER A C 1
ATOM 661 O O . SER A 1 83 ? 1.231 -0.394 -13.394 1.00 76.19 83 SER A O 1
ATOM 663 N N . LEU A 1 84 ? -0.586 0.061 -14.625 1.00 73.38 84 LEU A N 1
ATOM 664 C CA . LEU A 1 84 ? -0.591 1.504 -14.362 1.00 73.38 84 LEU A CA 1
ATOM 665 C C . LEU A 1 84 ? -1.607 1.928 -13.296 1.00 73.38 84 LEU A C 1
ATOM 667 O O . LEU A 1 84 ? -1.697 3.111 -12.974 1.00 73.38 84 LEU A O 1
ATOM 671 N N . HIS A 1 85 ? -2.429 0.997 -12.799 1.00 78.12 85 HIS A N 1
ATOM 672 C CA . HIS A 1 85 ? -3.584 1.286 -11.939 1.00 78.12 85 HIS A CA 1
ATOM 673 C C . HIS A 1 85 ? -4.470 2.439 -12.462 1.00 78.12 85 HIS A C 1
ATOM 675 O O . HIS A 1 85 ? -5.032 3.233 -11.700 1.00 78.12 85 HIS A O 1
ATOM 681 N N . ALA A 1 86 ? -4.612 2.514 -13.785 1.00 83.88 86 ALA A N 1
ATOM 682 C CA . ALA A 1 86 ? -5.256 3.611 -14.498 1.00 83.88 86 ALA A CA 1
ATOM 683 C C . ALA A 1 86 ? -6.398 3.115 -15.390 1.00 83.88 86 ALA A C 1
ATOM 685 O O . ALA A 1 86 ? -6.559 1.918 -15.625 1.00 83.88 86 ALA A O 1
ATOM 686 N N . TYR A 1 87 ? -7.210 4.044 -15.885 1.00 89.12 87 TYR A N 1
ATOM 687 C CA . TYR A 1 87 ? -8.427 3.753 -16.628 1.00 89.12 87 TYR A CA 1
ATOM 688 C C . TYR A 1 87 ? -8.404 4.398 -18.008 1.00 89.12 87 TYR A C 1
ATOM 690 O O . TYR A 1 87 ? -7.980 5.542 -18.173 1.00 89.12 87 TYR A O 1
ATOM 698 N N . VAL A 1 88 ? -8.919 3.668 -18.994 1.00 89.31 88 VAL A N 1
ATOM 699 C CA . VAL A 1 88 ? -9.115 4.153 -20.365 1.00 89.31 88 VAL A CA 1
ATOM 700 C C . VAL A 1 88 ? -10.553 3.919 -20.808 1.00 89.31 88 VAL A C 1
ATOM 702 O O . VAL A 1 88 ? -11.208 2.959 -20.392 1.00 89.31 88 VAL A O 1
ATOM 705 N N . GLY A 1 89 ? -11.071 4.816 -21.644 1.00 88.19 89 GLY A N 1
ATOM 706 C CA . GLY A 1 89 ? -12.415 4.685 -22.198 1.00 88.19 89 GLY A CA 1
ATOM 707 C C . GLY A 1 89 ? -12.483 3.514 -23.173 1.00 88.19 89 GLY A C 1
ATOM 708 O O . GLY A 1 89 ? -11.615 3.374 -24.028 1.00 88.19 89 GLY A O 1
ATOM 709 N N . CYS A 1 90 ? -13.524 2.692 -23.066 1.00 84.50 90 CYS A N 1
ATOM 710 C CA . CYS A 1 90 ? -13.744 1.594 -23.999 1.00 84.50 90 CYS A CA 1
ATOM 711 C C . CYS A 1 90 ? -14.154 2.132 -25.372 1.00 84.50 90 CYS A C 1
ATOM 713 O O . CYS A 1 90 ? -15.122 2.890 -25.491 1.00 84.50 90 CYS A O 1
ATOM 715 N N . THR A 1 91 ? -13.452 1.711 -26.423 1.00 76.44 91 THR A N 1
ATOM 716 C CA . THR A 1 91 ? -13.799 2.088 -27.799 1.00 76.44 91 THR A CA 1
ATOM 717 C C . THR A 1 91 ? -14.925 1.224 -28.376 1.00 76.44 91 THR A C 1
ATOM 719 O O . THR A 1 91 ? -15.580 1.626 -29.344 1.00 76.44 91 THR A O 1
ATOM 722 N N . HIS A 1 92 ? -15.191 0.054 -27.780 1.00 74.44 92 HIS A N 1
ATOM 723 C CA . HIS A 1 92 ? -16.124 -0.966 -28.274 1.00 74.44 92 HIS A CA 1
ATOM 724 C C . HIS A 1 92 ? -17.052 -1.532 -27.172 1.00 74.44 92 HIS A C 1
ATOM 726 O O . HIS A 1 92 ? -17.032 -2.734 -26.896 1.00 74.44 92 HIS A O 1
ATOM 732 N N . PRO A 1 93 ? -17.923 -0.713 -26.548 1.00 76.12 93 PRO A N 1
ATOM 733 C CA . PRO A 1 93 ? -18.715 -1.129 -25.381 1.00 76.12 93 PRO A CA 1
ATOM 734 C C . PRO A 1 93 ? -19.888 -2.078 -25.698 1.00 76.12 93 PRO A C 1
ATOM 736 O O . PRO A 1 93 ? -20.592 -2.538 -24.793 1.00 76.12 93 PRO A O 1
ATOM 739 N N . ASP A 1 94 ? -20.129 -2.360 -26.981 1.00 73.00 94 ASP A N 1
ATOM 740 C CA . ASP A 1 94 ? -21.276 -3.134 -27.471 1.00 73.00 94 ASP A CA 1
ATOM 741 C C . ASP A 1 94 ? -21.139 -4.645 -27.259 1.00 73.00 94 ASP A C 1
ATOM 743 O O . ASP A 1 94 ? -22.139 -5.361 -27.258 1.00 73.00 94 ASP A O 1
ATOM 747 N N . HIS A 1 95 ? -19.915 -5.143 -27.091 1.00 66.31 95 HIS A N 1
ATOM 748 C CA . HIS A 1 95 ? -19.639 -6.564 -26.919 1.00 66.31 95 HIS A CA 1
ATOM 749 C C . HIS A 1 95 ? -18.491 -6.786 -25.928 1.00 66.31 95 HIS A C 1
ATOM 751 O O . HIS A 1 95 ? -17.517 -6.029 -25.942 1.00 66.31 95 HIS A O 1
ATOM 757 N N . PRO A 1 96 ? -18.558 -7.843 -25.097 1.00 63.56 96 PRO A N 1
ATOM 758 C CA . PRO A 1 96 ? -17.406 -8.289 -24.329 1.00 63.56 96 PRO A CA 1
ATOM 759 C C . PRO A 1 96 ? -16.248 -8.616 -25.273 1.00 63.56 96 PRO A C 1
ATOM 761 O O . PRO A 1 96 ? -16.426 -9.336 -26.258 1.00 63.56 96 PRO A O 1
ATOM 764 N N . HIS A 1 97 ? -15.063 -8.104 -24.969 1.00 67.06 97 HIS A N 1
ATOM 765 C CA . HIS A 1 97 ? -13.851 -8.389 -25.725 1.00 67.06 97 HIS A CA 1
ATOM 766 C C . HIS A 1 97 ? -12.663 -8.535 -24.775 1.00 67.06 97 HIS A C 1
ATOM 768 O O . HIS A 1 97 ? -12.661 -8.001 -23.663 1.00 67.06 97 HIS A O 1
ATOM 774 N N . ALA A 1 98 ? -11.670 -9.311 -25.208 1.00 70.06 98 ALA A N 1
ATOM 775 C CA . ALA A 1 98 ? -10.384 -9.359 -24.530 1.00 70.06 98 ALA A CA 1
ATOM 776 C C . ALA A 1 98 ? -9.730 -7.982 -24.638 1.00 70.06 98 ALA A C 1
ATOM 778 O O . ALA A 1 98 ? -9.714 -7.399 -25.721 1.00 70.06 98 ALA A O 1
ATOM 779 N N . SER A 1 99 ? -9.228 -7.469 -23.521 1.00 78.75 99 SER A N 1
ATOM 780 C CA . SER A 1 99 ? -8.611 -6.147 -23.474 1.00 78.75 99 SER A CA 1
ATOM 781 C C . SER A 1 99 ? -7.108 -6.323 -23.647 1.00 78.75 99 SER A C 1
ATOM 783 O O . SER A 1 99 ? -6.467 -6.937 -22.796 1.00 78.75 99 SER A O 1
ATOM 785 N N . GLN A 1 100 ? -6.574 -5.872 -24.780 1.00 87.00 100 GLN A N 1
ATOM 786 C CA . GLN A 1 100 ? -5.154 -5.982 -25.100 1.00 87.00 100 GLN A CA 1
ATOM 787 C C . GLN A 1 100 ? -4.611 -4.579 -25.306 1.00 87.00 100 GLN A C 1
ATOM 789 O O . GLN A 1 100 ? -5.171 -3.815 -26.091 1.00 87.00 100 GLN A O 1
ATOM 794 N N . PHE A 1 101 ? -3.540 -4.236 -24.606 1.00 88.25 101 PHE A N 1
ATOM 795 C CA . PHE A 1 101 ? -2.997 -2.888 -24.602 1.00 88.25 101 PHE A CA 1
ATOM 796 C C . PHE A 1 101 ? -1.505 -2.907 -24.885 1.00 88.25 101 PHE A C 1
ATOM 798 O O . PHE A 1 101 ? -0.763 -3.684 -24.289 1.00 88.25 101 PHE A O 1
ATOM 805 N N . LEU A 1 102 ? -1.080 -2.020 -25.779 1.00 85.75 102 LEU A N 1
ATOM 806 C CA . LEU A 1 102 ? 0.316 -1.633 -25.932 1.00 85.75 102 LEU A CA 1
ATOM 807 C C . LEU A 1 102 ? 0.516 -0.332 -25.164 1.00 85.75 102 LEU A C 1
ATOM 809 O O . LEU A 1 102 ? -0.183 0.649 -25.431 1.00 85.75 102 LEU A O 1
ATOM 813 N N . ILE A 1 103 ? 1.443 -0.338 -24.218 1.00 85.38 103 ILE A N 1
ATOM 814 C CA . ILE A 1 103 ? 1.724 0.775 -23.319 1.00 85.38 103 ILE A 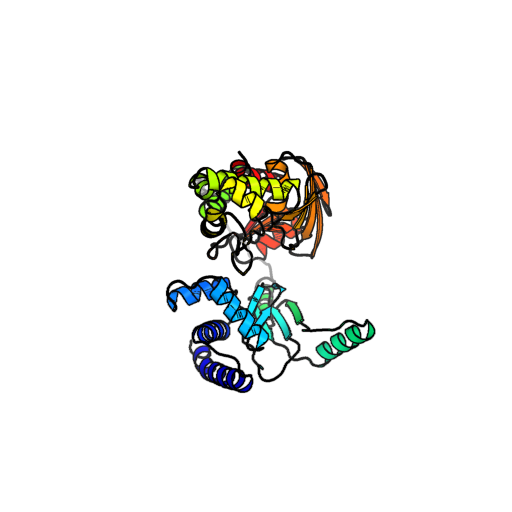CA 1
ATOM 815 C C . ILE A 1 103 ? 3.121 1.287 -23.645 1.00 85.38 103 ILE A C 1
ATOM 817 O O . ILE A 1 103 ? 4.100 0.558 -23.505 1.00 85.38 103 ILE A O 1
ATOM 821 N N . CYS A 1 104 ? 3.207 2.537 -24.102 1.00 79.12 104 CYS A N 1
ATOM 822 C CA . CYS A 1 104 ? 4.493 3.176 -24.333 1.00 79.12 104 CYS A CA 1
ATOM 823 C C . CYS A 1 104 ? 5.098 3.631 -23.003 1.00 79.12 104 CYS A C 1
ATOM 825 O O . CYS A 1 104 ? 4.534 4.522 -22.369 1.00 79.12 104 CYS A O 1
ATOM 827 N N . GLU A 1 105 ? 6.263 3.116 -22.631 1.00 80.50 105 GLU A N 1
ATOM 828 C CA . GLU A 1 105 ? 6.943 3.503 -21.387 1.00 80.50 105 GLU A CA 1
ATOM 829 C C . GLU A 1 105 ? 7.500 4.932 -21.472 1.00 80.50 105 GLU A C 1
ATOM 831 O O . GLU A 1 105 ? 7.403 5.690 -20.514 1.00 80.50 105 GLU A O 1
ATOM 836 N N . ASP A 1 106 ? 7.942 5.363 -22.659 1.00 74.12 106 ASP A N 1
ATOM 837 C CA . ASP A 1 106 ? 8.525 6.699 -22.848 1.00 74.12 106 ASP A CA 1
ATOM 838 C C . ASP A 1 106 ? 7.519 7.861 -22.823 1.00 74.12 106 ASP A C 1
ATOM 840 O O . ASP A 1 106 ? 7.872 8.987 -22.488 1.00 74.12 106 ASP A O 1
ATOM 844 N N . CYS A 1 107 ? 6.279 7.656 -23.285 1.00 75.75 107 CYS A N 1
ATOM 845 C CA . CYS A 1 107 ? 5.298 8.752 -23.372 1.00 75.75 107 CYS A CA 1
ATOM 846 C C . CYS A 1 107 ? 3.977 8.491 -22.649 1.00 75.75 107 CYS A C 1
ATOM 848 O O . CYS A 1 107 ? 3.146 9.405 -22.548 1.00 75.75 107 CYS A O 1
ATOM 850 N N . GLY A 1 108 ? 3.767 7.272 -22.150 1.00 74.50 108 GLY A N 1
ATOM 851 C CA . GLY A 1 108 ? 2.534 6.858 -21.487 1.00 74.50 108 GLY A CA 1
ATOM 852 C C . GLY A 1 108 ? 1.326 6.744 -22.422 1.00 74.50 108 GLY A C 1
ATOM 853 O O . GLY A 1 108 ? 0.194 6.682 -21.946 1.00 74.50 108 GLY A O 1
ATOM 854 N N . GLU A 1 109 ? 1.522 6.770 -23.746 1.00 78.12 109 GLU A N 1
ATOM 855 C CA . GLU A 1 109 ? 0.435 6.507 -24.693 1.00 78.12 109 GLU A CA 1
ATOM 856 C C . GLU A 1 109 ? 0.020 5.041 -24.613 1.00 78.12 109 GLU A C 1
ATOM 858 O O . GLU A 1 109 ? 0.864 4.144 -24.605 1.00 78.12 109 GLU A O 1
ATOM 863 N N . VAL A 1 110 ? -1.291 4.809 -24.607 1.00 82.06 110 VAL A N 1
ATOM 864 C CA . VAL A 1 110 ? -1.856 3.465 -24.597 1.00 82.06 110 VAL A CA 1
ATOM 865 C C . VAL A 1 110 ? -2.695 3.248 -25.835 1.00 82.06 110 VAL A C 1
ATOM 867 O O . VAL A 1 110 ? -3.596 4.026 -26.145 1.00 82.06 110 VAL A O 1
ATOM 870 N N . THR A 1 111 ? -2.392 2.162 -26.536 1.00 82.50 111 THR A N 1
ATOM 871 C CA . THR A 1 111 ? -3.130 1.730 -27.717 1.00 82.50 111 THR A CA 1
ATOM 872 C C . THR A 1 111 ? -3.845 0.427 -27.414 1.00 82.50 111 THR A C 1
ATOM 874 O O . THR A 1 111 ? -3.213 -0.574 -27.085 1.00 82.50 111 THR A O 1
ATOM 877 N N . GLU A 1 112 ? -5.168 0.436 -27.548 1.00 84.19 112 GLU A N 1
ATOM 878 C CA . GLU A 1 112 ? -5.966 -0.785 -27.518 1.00 84.19 112 GLU A CA 1
ATOM 879 C C . GLU A 1 112 ? -5.771 -1.565 -28.826 1.00 84.19 112 GLU A C 1
ATOM 881 O O . GLU A 1 112 ? -5.938 -1.025 -29.923 1.00 84.19 112 GLU A O 1
ATOM 886 N N . VAL A 1 113 ? -5.419 -2.844 -28.708 1.00 82.94 113 VAL A N 1
ATOM 887 C CA . VAL A 1 113 ? -5.250 -3.773 -29.825 1.00 82.94 113 VAL A CA 1
ATOM 888 C C . VAL A 1 113 ? -6.382 -4.787 -29.811 1.00 82.94 113 VAL A C 1
ATOM 890 O O . VAL A 1 113 ? -6.805 -5.284 -28.770 1.00 82.94 113 VAL A O 1
ATOM 893 N N . LYS A 1 114 ? -6.874 -5.117 -31.004 1.00 78.25 114 LYS A N 1
ATOM 894 C CA . LYS A 1 114 ? -7.886 -6.150 -31.192 1.00 78.25 114 LYS A CA 1
ATOM 895 C C . LYS A 1 114 ? -7.288 -7.325 -31.951 1.00 78.25 114 LYS A C 1
ATOM 897 O O . LYS A 1 114 ? -7.459 -7.422 -33.165 1.00 78.25 114 LYS A O 1
ATOM 902 N N . ASP A 1 115 ? -6.627 -8.228 -31.233 1.00 81.62 115 ASP A N 1
ATOM 903 C CA . ASP A 1 115 ? -6.167 -9.499 -31.789 1.00 81.62 115 ASP A CA 1
ATOM 904 C C . ASP A 1 115 ? -6.996 -10.670 -31.245 1.00 81.62 115 ASP A C 1
ATOM 906 O O . ASP A 1 115 ? -6.877 -11.102 -30.096 1.00 81.62 115 ASP A O 1
ATOM 910 N N . VAL A 1 116 ? -7.866 -11.214 -32.094 1.00 81.56 116 VAL A N 1
ATOM 911 C CA . VAL A 1 116 ? -8.711 -12.355 -31.724 1.00 81.56 116 VAL A CA 1
ATOM 912 C C . VAL A 1 116 ? -7.860 -13.594 -31.422 1.00 81.56 116 VAL A C 1
ATOM 914 O O . VAL A 1 116 ? -8.186 -14.329 -30.495 1.00 81.56 116 VAL A O 1
ATOM 917 N N . SER A 1 117 ? -6.740 -13.799 -32.119 1.00 85.06 117 SER A N 1
ATOM 918 C CA . SER A 1 117 ? -5.910 -15.002 -31.976 1.00 85.06 117 SER A CA 1
ATOM 919 C C . SER A 1 117 ? -5.278 -15.122 -30.585 1.00 85.06 117 SER A C 1
ATOM 921 O O . SER A 1 117 ? -5.246 -16.212 -30.005 1.00 85.06 117 SER A O 1
ATOM 923 N N . VAL A 1 118 ? -4.861 -13.997 -29.997 1.00 84.62 118 VAL A N 1
ATOM 924 C CA . VAL A 1 118 ? -4.321 -13.937 -28.631 1.00 84.62 118 VAL A CA 1
ATOM 925 C C . VAL A 1 118 ? -5.406 -14.289 -27.613 1.00 84.62 118 VAL A C 1
ATOM 927 O O . VAL A 1 118 ? -5.197 -15.114 -26.720 1.00 84.62 118 VAL A O 1
ATOM 930 N N . ALA A 1 119 ? -6.603 -13.719 -27.781 1.00 81.19 119 ALA A N 1
ATOM 931 C CA . ALA A 1 119 ? -7.742 -14.000 -26.913 1.00 81.19 119 ALA A CA 1
ATOM 932 C C . ALA A 1 119 ? -8.154 -15.482 -26.966 1.00 81.19 119 ALA A C 1
ATOM 934 O O . ALA A 1 119 ? -8.441 -16.095 -25.935 1.00 81.19 119 ALA A O 1
ATOM 935 N N . GLU A 1 120 ? -8.165 -16.072 -28.162 1.00 84.25 120 GLU A N 1
ATOM 936 C CA . GLU A 1 120 ? -8.498 -17.482 -28.361 1.00 84.25 120 GLU A CA 1
ATOM 937 C C . GLU A 1 120 ? -7.425 -18.424 -27.825 1.00 84.25 120 GLU A C 1
ATOM 939 O O . GLU A 1 120 ? -7.768 -19.456 -27.244 1.00 84.25 120 GLU A O 1
ATOM 944 N N . SER A 1 121 ? -6.151 -18.055 -27.948 1.00 87.06 121 SER A N 1
ATOM 945 C CA . SER A 1 121 ? -5.037 -18.821 -27.387 1.00 87.06 121 SER A CA 1
ATOM 946 C C . SER A 1 121 ? -5.138 -18.896 -25.863 1.00 87.06 121 SER A C 1
ATOM 948 O O . SER A 1 121 ? -5.124 -19.989 -25.301 1.00 87.06 121 SER A O 1
ATOM 950 N N . LEU A 1 122 ? -5.361 -17.762 -25.186 1.00 85.31 122 LEU A N 1
ATOM 951 C CA . LEU A 1 122 ? -5.562 -17.729 -23.731 1.00 85.31 122 LEU A CA 1
ATOM 952 C C . LEU A 1 122 ? -6.793 -18.530 -23.296 1.00 85.31 122 LEU A C 1
ATOM 954 O O . LEU A 1 122 ? -6.748 -19.262 -22.306 1.00 85.31 122 LEU A O 1
ATOM 958 N N . ARG A 1 123 ? -7.896 -18.424 -24.048 1.00 83.50 123 ARG A N 1
ATOM 959 C CA . ARG A 1 123 ? -9.115 -19.199 -23.790 1.00 83.50 123 ARG A CA 1
ATOM 960 C C . ARG A 1 123 ? -8.856 -20.701 -23.911 1.00 83.50 123 ARG A C 1
ATOM 962 O O . ARG A 1 123 ? -9.272 -21.450 -23.032 1.00 83.50 123 ARG A O 1
ATOM 969 N N . THR A 1 124 ? -8.173 -21.129 -24.969 1.00 86.31 124 THR A N 1
ATOM 970 C CA . THR A 1 124 ? -7.884 -22.544 -25.248 1.00 86.31 124 THR A CA 1
ATOM 971 C C . THR A 1 124 ? -6.957 -23.132 -24.188 1.00 86.31 124 THR A C 1
ATOM 973 O O . THR A 1 124 ? -7.264 -24.178 -23.617 1.00 86.31 124 THR A O 1
ATOM 976 N N . SER A 1 125 ? -5.876 -22.426 -23.850 1.00 87.12 125 SER A N 1
ATOM 977 C CA . SER A 1 125 ? -4.947 -22.835 -22.792 1.00 87.12 125 SER A CA 1
ATOM 978 C C . SER A 1 125 ? -5.633 -22.907 -21.427 1.00 87.12 125 SER A C 1
ATOM 980 O O . SER A 1 125 ? -5.454 -23.877 -20.695 1.00 87.12 125 SER A O 1
ATOM 982 N N . GLY A 1 126 ? -6.480 -21.925 -21.102 1.00 86.56 126 GLY A N 1
ATOM 983 C CA . GLY A 1 126 ? -7.263 -21.937 -19.867 1.00 86.56 126 GLY A CA 1
ATOM 984 C C . GLY A 1 126 ? -8.213 -23.134 -19.795 1.00 86.56 126 GLY A C 1
ATOM 985 O O . GLY A 1 126 ? -8.226 -23.855 -18.800 1.00 86.56 126 GLY A O 1
ATOM 986 N N . GLN A 1 127 ? -8.954 -23.407 -20.873 1.00 87.38 127 GLN A N 1
ATOM 987 C CA . GLN A 1 127 ? -9.861 -24.556 -20.957 1.00 87.38 127 GLN A CA 1
ATOM 988 C C . GLN A 1 127 ? -9.134 -25.893 -20.785 1.00 87.38 127 GLN A C 1
ATOM 990 O O . GLN A 1 127 ? -9.622 -26.747 -20.046 1.00 87.38 127 GLN A O 1
ATOM 995 N N . ALA A 1 128 ? -7.967 -26.060 -21.415 1.00 89.75 128 ALA A N 1
ATOM 996 C CA . ALA A 1 128 ? -7.155 -27.269 -21.288 1.00 89.75 128 ALA A CA 1
ATOM 997 C C . ALA A 1 128 ? -6.716 -27.543 -19.836 1.00 89.75 128 ALA A C 1
ATOM 999 O O . ALA A 1 128 ? -6.563 -28.697 -19.445 1.00 89.75 128 ALA A O 1
ATOM 1000 N N . LEU A 1 129 ? -6.570 -26.490 -19.026 1.00 90.75 129 LEU A N 1
ATOM 1001 C CA . LEU A 1 129 ? -6.192 -26.560 -17.612 1.00 90.75 129 LEU A CA 1
ATOM 1002 C C . LEU A 1 129 ? -7.395 -26.537 -16.652 1.00 90.75 129 LEU A C 1
ATOM 1004 O O . LEU A 1 129 ? -7.216 -26.490 -15.437 1.00 90.75 129 LEU A O 1
ATOM 1008 N N . GLY A 1 130 ? -8.629 -26.530 -17.166 1.00 88.31 130 GLY A N 1
ATOM 1009 C CA . GLY A 1 130 ? -9.836 -26.375 -16.346 1.00 88.31 130 GLY A CA 1
ATOM 1010 C C . GLY A 1 130 ? -9.996 -24.981 -15.717 1.00 88.31 130 GLY A C 1
ATOM 1011 O O . GLY A 1 130 ? -10.832 -24.796 -14.830 1.00 88.31 130 GLY A O 1
ATOM 1012 N N . PHE A 1 131 ? -9.226 -23.990 -16.172 1.00 82.94 131 PHE A N 1
ATOM 1013 C CA . PHE A 1 131 ? -9.275 -22.611 -15.699 1.00 82.94 131 PHE A CA 1
ATOM 1014 C C . PHE A 1 131 ? -10.455 -21.855 -16.329 1.00 82.94 131 PHE A C 1
ATOM 1016 O O . PHE A 1 131 ? -10.599 -21.778 -17.551 1.00 82.94 131 PHE A O 1
ATOM 1023 N N . ARG A 1 132 ? -11.319 -21.269 -15.490 1.00 78.06 132 ARG A N 1
ATOM 1024 C CA . ARG A 1 132 ? -12.485 -20.487 -15.937 1.00 78.06 132 ARG A CA 1
ATOM 1025 C C . ARG A 1 132 ? -12.132 -19.007 -16.042 1.00 78.06 132 ARG A C 1
ATOM 1027 O O . ARG A 1 132 ? -12.317 -18.246 -15.094 1.00 78.06 132 ARG A O 1
ATOM 1034 N N . THR A 1 133 ? -11.656 -18.598 -17.211 1.00 69.25 133 THR A N 1
ATOM 1035 C CA . THR A 1 133 ? -11.310 -17.202 -17.496 1.00 69.25 133 THR A CA 1
ATOM 1036 C C . THR A 1 133 ? -12.547 -16.302 -17.420 1.00 69.25 133 THR A C 1
ATOM 1038 O O . THR A 1 133 ? -13.494 -16.484 -18.181 1.00 69.25 133 THR A O 1
ATOM 1041 N N . LYS A 1 134 ? -12.537 -15.318 -16.509 1.00 68.56 134 LYS A N 1
ATOM 1042 C CA . LYS A 1 134 ? -13.603 -14.304 -16.392 1.00 68.56 134 LYS A CA 1
ATOM 1043 C C . LYS A 1 134 ? -13.357 -13.096 -17.299 1.00 68.56 134 LYS A C 1
ATOM 1045 O O . LYS A 1 134 ? -14.260 -12.683 -18.017 1.00 68.56 134 LYS A O 1
ATOM 1050 N N . ARG A 1 135 ? -12.136 -12.550 -17.288 1.00 70.50 135 ARG A N 1
ATOM 1051 C CA . ARG A 1 135 ? -11.718 -11.416 -18.124 1.00 70.50 135 ARG A CA 1
ATOM 1052 C C . ARG A 1 135 ? -10.234 -11.571 -18.483 1.00 70.50 135 ARG A C 1
ATOM 1054 O O . ARG A 1 135 ? -9.407 -11.447 -17.587 1.00 70.50 135 ARG A O 1
ATOM 1061 N N . PRO A 1 136 ? -9.885 -11.895 -19.737 1.00 75.75 136 PRO A N 1
ATOM 1062 C CA . PRO A 1 136 ? -8.493 -11.916 -20.169 1.00 75.75 136 PRO A CA 1
ATOM 1063 C C . PRO A 1 136 ? -8.019 -10.485 -20.449 1.00 75.75 136 PRO A C 1
ATOM 1065 O O . PRO A 1 136 ? -8.637 -9.774 -21.249 1.00 75.75 136 PRO A O 1
ATOM 1068 N N . ILE A 1 137 ? -6.938 -10.086 -19.784 1.00 81.00 137 ILE A N 1
ATOM 1069 C CA . ILE A 1 137 ? -6.245 -8.812 -19.989 1.00 81.00 137 ILE A CA 1
ATOM 1070 C C . ILE A 1 137 ? -4.822 -9.137 -20.441 1.00 81.00 137 ILE A C 1
ATOM 1072 O O . ILE A 1 137 ? -4.189 -10.029 -19.878 1.00 81.00 137 ILE A O 1
ATOM 1076 N N . VAL A 1 138 ? -4.349 -8.446 -21.475 1.00 87.31 138 VAL A N 1
ATOM 1077 C CA . VAL A 1 138 ? -2.962 -8.513 -21.940 1.00 87.31 138 VAL A CA 1
ATOM 1078 C C . VAL A 1 138 ? -2.428 -7.096 -22.004 1.00 87.31 138 VAL A C 1
ATOM 1080 O O . VAL A 1 138 ? -3.002 -6.244 -22.676 1.00 87.31 138 VAL A O 1
ATOM 1083 N N . GLU A 1 139 ? -1.323 -6.853 -21.323 1.00 87.94 139 GLU A N 1
ATOM 1084 C CA . GLU A 1 139 ? -0.617 -5.579 -21.352 1.00 87.94 139 GLU A CA 1
ATOM 1085 C C . GLU A 1 139 ? 0.801 -5.852 -21.829 1.00 87.94 139 GLU A C 1
ATOM 1087 O O . GLU A 1 139 ? 1.467 -6.761 -21.335 1.00 87.94 139 GLU A O 1
ATOM 1092 N N . VAL A 1 140 ? 1.232 -5.102 -22.836 1.00 85.62 140 VAL A N 1
ATOM 1093 C CA . VAL A 1 140 ? 2.580 -5.173 -23.391 1.00 85.62 140 VAL A CA 1
ATOM 1094 C C . VAL A 1 140 ? 3.204 -3.802 -23.224 1.00 85.62 140 VAL A C 1
ATOM 1096 O O . VAL A 1 140 ? 2.714 -2.826 -23.795 1.00 85.62 140 VAL A O 1
ATOM 1099 N N . LEU A 1 141 ? 4.266 -3.741 -22.431 1.00 81.69 141 LEU A N 1
ATOM 1100 C CA . LEU A 1 141 ? 5.070 -2.542 -22.252 1.00 81.69 141 LEU A CA 1
ATOM 1101 C C . LEU A 1 141 ? 6.167 -2.495 -23.321 1.00 81.69 141 LEU A C 1
ATOM 1103 O O . LEU A 1 141 ? 6.681 -3.536 -23.738 1.00 81.69 141 LEU A O 1
ATOM 1107 N N . GLY A 1 142 ? 6.477 -1.298 -23.806 1.00 82.19 142 GLY A N 1
ATOM 1108 C CA . GLY A 1 142 ? 7.563 -1.073 -24.753 1.00 82.19 142 GLY A CA 1
ATOM 1109 C C . GLY A 1 142 ? 7.591 0.359 -25.272 1.00 82.19 142 GLY A C 1
ATOM 1110 O O . GLY A 1 142 ? 7.012 1.263 -24.676 1.00 82.19 142 GLY A O 1
ATOM 1111 N N . THR A 1 143 ? 8.220 0.576 -26.423 1.00 81.19 143 THR A N 1
ATOM 1112 C CA . THR A 1 143 ? 8.379 1.908 -27.025 1.00 81.19 143 THR A CA 1
ATOM 1113 C C . THR A 1 143 ? 7.507 2.046 -28.271 1.00 81.19 143 THR A C 1
ATOM 1115 O O . THR A 1 143 ? 7.520 1.203 -29.168 1.00 81.19 143 THR A O 1
ATOM 1118 N N . CYS A 1 144 ? 6.710 3.116 -28.351 1.00 83.25 144 CYS A N 1
ATOM 1119 C CA . CYS A 1 144 ? 5.904 3.381 -29.543 1.00 83.25 144 CYS A CA 1
ATOM 1120 C C . CYS A 1 144 ? 6.773 3.910 -30.691 1.00 83.25 144 CYS A C 1
ATOM 1122 O O . CYS A 1 144 ? 7.756 4.613 -30.464 1.00 83.25 144 CYS A O 1
ATOM 1124 N N . ALA A 1 145 ? 6.334 3.702 -31.935 1.00 87.06 145 ALA A N 1
ATOM 1125 C CA . ALA A 1 145 ? 7.056 4.151 -33.131 1.00 87.06 145 ALA A CA 1
ATOM 1126 C C . ALA A 1 145 ? 7.386 5.661 -33.146 1.00 87.06 145 ALA A C 1
ATOM 1128 O O . ALA A 1 145 ? 8.328 6.093 -33.804 1.00 87.06 145 ALA A O 1
ATOM 1129 N N . ARG A 1 146 ? 6.612 6.495 -32.432 1.00 88.25 146 ARG A N 1
ATOM 1130 C CA . ARG A 1 146 ? 6.906 7.934 -32.313 1.00 88.25 146 ARG A CA 1
ATOM 1131 C C . ARG A 1 146 ? 8.085 8.213 -31.389 1.00 88.25 146 ARG A C 1
ATOM 1133 O O . ARG A 1 146 ? 8.809 9.174 -31.635 1.00 88.25 146 ARG A O 1
ATOM 1140 N N . CYS A 1 147 ? 8.216 7.444 -30.314 1.00 85.25 147 CYS A N 1
ATOM 1141 C CA . CYS A 1 147 ? 9.312 7.567 -29.360 1.00 85.25 147 CYS A CA 1
ATOM 1142 C C . CYS A 1 147 ? 10.581 6.928 -29.924 1.00 85.25 147 CYS A C 1
ATOM 1144 O O . CYS A 1 147 ? 11.618 7.581 -29.917 1.00 85.25 147 CYS A O 1
ATOM 1146 N N . ASP A 1 148 ? 10.447 5.770 -30.564 1.00 87.19 148 ASP A N 1
ATOM 1147 C CA . ASP A 1 148 ? 11.515 5.091 -31.306 1.00 87.19 148 ASP A CA 1
ATOM 1148 C C . ASP A 1 148 ? 12.148 6.036 -32.352 1.00 87.19 148 ASP A C 1
ATOM 1150 O O . ASP A 1 148 ? 13.317 6.408 -32.280 1.00 87.19 148 ASP A O 1
ATOM 1154 N N . ALA A 1 149 ? 11.320 6.645 -33.211 1.00 81.25 149 ALA A N 1
ATOM 1155 C CA . ALA A 1 149 ? 11.787 7.592 -34.227 1.00 81.25 149 ALA A CA 1
ATOM 1156 C C . ALA A 1 149 ? 12.280 8.954 -33.680 1.00 81.25 149 ALA A C 1
ATOM 1158 O O . ALA A 1 149 ? 12.746 9.800 -34.457 1.00 81.25 149 ALA A O 1
ATOM 1159 N N . LYS A 1 150 ? 12.100 9.249 -32.385 1.00 75.31 150 LYS A N 1
ATOM 1160 C CA . LYS A 1 150 ? 12.743 10.400 -31.718 1.00 75.31 150 LYS A CA 1
ATOM 1161 C C . LYS A 1 150 ? 14.131 10.019 -31.212 1.00 75.31 150 LYS A C 1
ATOM 1163 O O . LYS A 1 150 ? 15.031 10.850 -31.308 1.00 75.31 150 LYS A O 1
ATOM 1168 N N . GLN A 1 151 ? 14.287 8.795 -30.715 1.00 66.62 151 GLN A N 1
ATOM 1169 C CA . GLN A 1 151 ? 15.556 8.255 -30.240 1.00 66.62 151 GLN A CA 1
ATOM 1170 C C . GLN A 1 151 ? 16.542 8.079 -31.409 1.00 66.62 151 GLN A C 1
ATOM 1172 O O . GLN A 1 151 ? 17.670 8.565 -31.318 1.00 66.62 151 GLN A O 1
ATOM 1177 N N . ASP A 1 152 ? 16.085 7.574 -32.560 1.00 59.69 152 ASP A N 1
ATOM 1178 C CA . ASP A 1 152 ? 16.907 7.444 -33.779 1.00 59.69 152 ASP A CA 1
ATOM 1179 C C . ASP A 1 152 ? 17.476 8.787 -34.270 1.00 59.69 152 ASP A C 1
ATOM 1181 O O . ASP A 1 152 ? 18.663 8.919 -34.573 1.00 59.69 152 ASP A O 1
ATOM 1185 N N . ARG A 1 153 ? 16.648 9.841 -34.276 1.00 57.91 153 ARG A N 1
ATOM 1186 C CA . ARG A 1 153 ? 17.068 11.195 -34.684 1.00 57.91 153 ARG A CA 1
ATOM 1187 C C . ARG A 1 153 ? 18.067 11.838 -33.723 1.00 57.91 153 ARG A C 1
ATOM 1189 O O . ARG A 1 153 ? 18.846 12.696 -34.134 1.00 57.91 153 ARG A O 1
ATOM 1196 N N . GLN A 1 154 ? 18.029 11.467 -32.445 1.00 54.22 154 GLN A N 1
ATOM 1197 C CA . GLN A 1 154 ? 18.996 11.936 -31.453 1.00 54.22 154 GLN A CA 1
ATOM 1198 C C . GLN A 1 154 ? 20.318 11.165 -31.547 1.00 54.22 154 GLN A C 1
ATOM 1200 O O . GLN A 1 154 ? 21.373 11.772 -31.352 1.00 54.22 154 GLN A O 1
ATOM 1205 N N . ALA A 1 155 ? 20.276 9.882 -31.917 1.00 54.12 155 ALA A N 1
ATOM 1206 C CA . ALA A 1 155 ? 21.453 9.053 -32.165 1.00 54.12 155 ALA A CA 1
ATOM 1207 C C . ALA A 1 155 ? 22.247 9.510 -33.406 1.00 54.12 155 ALA A C 1
ATOM 1209 O O . ALA A 1 155 ? 23.461 9.680 -33.314 1.00 54.12 155 ALA A O 1
ATOM 1210 N N . GLU A 1 156 ? 21.579 9.833 -34.521 1.00 48.53 156 GLU A N 1
ATOM 1211 C CA . GLU A 1 156 ? 22.230 10.342 -35.747 1.00 48.53 156 GLU A CA 1
ATOM 1212 C C . GLU A 1 156 ? 22.893 11.721 -35.558 1.00 48.53 156 GLU A C 1
ATOM 1214 O O . GLU A 1 156 ? 23.871 12.046 -36.227 1.00 48.53 156 GLU A O 1
ATOM 1219 N N . SER A 1 157 ? 22.408 12.534 -34.611 1.00 49.09 157 SER A N 1
ATOM 1220 C CA . SER A 1 157 ? 23.009 13.840 -34.286 1.00 49.09 157 SER A CA 1
ATOM 1221 C C . SER A 1 157 ? 24.303 13.754 -33.461 1.00 49.09 157 SER A C 1
ATOM 1223 O O . SER A 1 157 ? 24.988 14.763 -33.290 1.00 49.09 157 SER A O 1
ATOM 1225 N N . LYS A 1 158 ? 24.637 12.565 -32.936 1.00 49.19 158 LYS A N 1
ATOM 1226 C CA . LYS A 1 158 ? 25.774 12.331 -32.032 1.00 49.19 158 LYS A CA 1
ATOM 1227 C C . LYS A 1 158 ? 26.911 11.498 -32.647 1.00 49.19 158 LYS A C 1
ATOM 1229 O O . LYS A 1 158 ? 27.885 11.246 -31.945 1.00 49.19 158 LYS A O 1
ATOM 1234 N N . SER A 1 159 ? 26.846 11.122 -33.930 1.00 37.03 159 SER A N 1
ATOM 1235 C CA . SER A 1 159 ? 27.887 10.324 -34.606 1.00 37.03 159 SER A CA 1
ATOM 1236 C C . SER A 1 159 ? 28.566 11.052 -35.793 1.00 37.03 159 SER A C 1
ATOM 1238 O O . SER A 1 159 ? 28.147 10.886 -36.936 1.00 37.03 159 SER A O 1
ATOM 1240 N N . ASP A 1 160 ? 29.650 11.783 -35.461 1.00 40.56 160 ASP A N 1
ATOM 1241 C CA . ASP A 1 160 ? 30.944 11.986 -36.178 1.00 40.56 160 ASP A CA 1
ATOM 1242 C C . ASP A 1 160 ? 31.098 12.889 -37.442 1.00 40.56 160 ASP A C 1
ATOM 1244 O O . ASP A 1 160 ? 30.128 13.069 -38.176 1.00 40.56 160 ASP A O 1
ATOM 1248 N N . PRO A 1 161 ? 32.321 13.429 -37.779 1.00 50.44 161 PRO A N 1
ATOM 1249 C CA . PRO A 1 161 ? 33.662 13.170 -37.202 1.00 50.44 161 PRO A CA 1
ATOM 1250 C C . PRO A 1 161 ? 34.606 14.383 -36.914 1.00 50.44 161 PRO A C 1
ATOM 1252 O O . PRO A 1 161 ? 34.452 15.510 -37.379 1.00 50.44 161 PRO A O 1
ATOM 1255 N N . VAL A 1 162 ? 35.680 14.047 -36.189 1.00 38.81 162 VAL A N 1
ATOM 1256 C CA . VAL A 1 162 ? 37.029 14.654 -36.066 1.00 38.81 162 VAL A CA 1
ATOM 1257 C C . VAL A 1 162 ? 37.638 15.171 -37.399 1.00 38.81 162 VAL A C 1
ATOM 1259 O O . VAL A 1 162 ? 37.678 14.407 -38.359 1.00 38.81 162 VAL A O 1
ATOM 1262 N N . ASN A 1 163 ? 38.183 16.410 -37.470 1.00 38.16 163 ASN A N 1
ATOM 1263 C CA . ASN A 1 163 ? 39.637 16.746 -37.432 1.00 38.16 163 ASN A CA 1
ATOM 1264 C C . ASN A 1 163 ? 40.034 18.173 -37.935 1.00 38.16 163 ASN A C 1
ATOM 1266 O O . ASN A 1 163 ? 39.598 18.610 -38.993 1.00 38.16 163 ASN A O 1
ATOM 1270 N N . GLN A 1 164 ? 41.001 18.779 -37.219 1.00 37.94 164 GLN A N 1
ATOM 1271 C CA . GLN A 1 164 ? 42.125 19.654 -37.645 1.00 37.94 164 GLN A CA 1
ATOM 1272 C C . GLN A 1 164 ? 41.920 20.995 -38.391 1.00 37.94 164 GLN A C 1
ATOM 1274 O O . GLN A 1 164 ? 41.668 21.007 -39.591 1.00 37.94 164 GLN A O 1
ATOM 1279 N N . HIS A 1 165 ? 42.344 22.099 -37.749 1.00 31.89 165 HIS A N 1
ATOM 1280 C CA . HIS A 1 165 ? 43.469 22.928 -38.235 1.00 31.89 165 HIS A CA 1
ATOM 1281 C C . HIS A 1 165 ? 44.113 23.762 -37.109 1.00 31.89 165 HIS A C 1
ATOM 1283 O O . HIS A 1 165 ? 43.432 24.385 -36.298 1.00 31.89 165 HIS A O 1
ATOM 1289 N N . GLU A 1 166 ? 45.444 23.713 -37.074 1.00 31.12 166 GLU A N 1
ATOM 1290 C CA . GLU A 1 166 ? 46.365 24.462 -36.214 1.00 31.12 166 GLU A CA 1
ATOM 1291 C C . GLU A 1 166 ? 46.427 25.945 -36.622 1.00 31.12 166 GLU A C 1
ATOM 1293 O O . GLU A 1 166 ? 46.378 26.233 -37.814 1.00 31.12 166 GLU A O 1
ATOM 1298 N N . SER A 1 167 ? 46.604 26.866 -35.660 1.00 27.59 167 SER A N 1
ATOM 1299 C CA . SER A 1 167 ? 47.794 27.742 -35.552 1.00 27.59 167 SER A CA 1
ATOM 1300 C C . SER A 1 167 ? 47.556 29.004 -34.698 1.00 27.59 167 SER A C 1
ATOM 1302 O O . SER A 1 167 ? 46.621 29.760 -34.943 1.00 27.59 167 SER A O 1
ATOM 1304 N N . GLU A 1 168 ? 48.517 29.237 -33.796 1.00 26.72 168 GLU A N 1
ATOM 1305 C CA . GLU A 1 168 ? 48.968 30.508 -33.193 1.00 26.72 168 GLU A CA 1
ATOM 1306 C C . GLU A 1 168 ? 48.314 31.059 -31.905 1.00 26.72 168 GLU A C 1
ATOM 1308 O O . GLU A 1 168 ? 47.207 31.586 -31.863 1.00 26.72 168 GLU A O 1
ATOM 1313 N N . MET A 1 169 ? 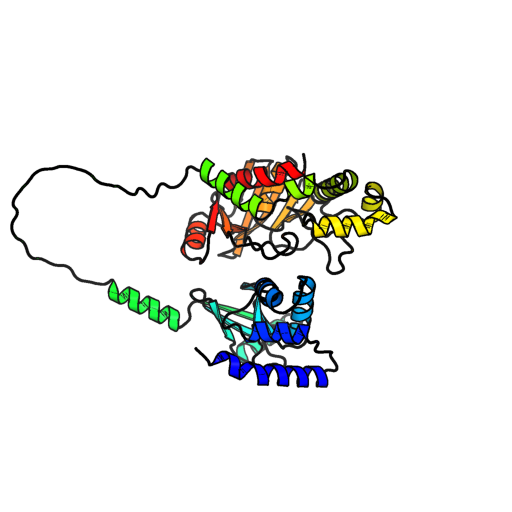49.126 30.995 -30.839 1.00 28.47 169 MET A N 1
ATOM 1314 C CA . MET A 1 169 ? 49.032 31.762 -29.594 1.00 28.47 169 MET A CA 1
ATOM 1315 C C . MET A 1 169 ? 49.500 33.218 -29.786 1.00 28.47 169 MET A C 1
ATOM 1317 O O . MET A 1 169 ? 50.385 33.475 -30.603 1.00 28.47 169 MET A O 1
ATOM 1321 N N . PRO A 1 170 ? 49.052 34.147 -28.918 1.00 29.69 170 PRO A N 1
ATOM 1322 C CA . PRO A 1 170 ? 49.960 34.590 -27.856 1.00 29.69 170 PRO A CA 1
ATOM 1323 C C . PRO A 1 170 ? 49.323 34.681 -26.455 1.00 29.69 170 PRO A C 1
ATOM 1325 O O . PRO A 1 170 ? 48.137 34.928 -26.270 1.00 29.69 170 PRO A O 1
ATOM 1328 N N . THR A 1 171 ? 50.197 34.484 -25.468 1.00 32.41 171 THR A N 1
ATOM 1329 C CA . THR A 1 171 ? 50.110 34.735 -24.017 1.00 32.41 171 THR A CA 1
ATOM 1330 C C . THR A 1 171 ? 49.396 36.025 -23.606 1.00 32.41 171 THR A C 1
ATOM 1332 O O . THR A 1 171 ? 49.704 37.055 -24.192 1.00 32.41 171 THR A O 1
ATOM 1335 N N . ILE A 1 172 ? 48.616 35.984 -22.509 1.00 26.86 172 ILE A N 1
ATOM 1336 C CA . ILE A 1 172 ? 48.649 36.912 -21.349 1.00 26.86 172 ILE A CA 1
ATOM 1337 C C . ILE A 1 172 ? 48.013 36.216 -20.119 1.00 26.86 172 ILE A C 1
ATOM 1339 O O . ILE A 1 172 ? 47.152 35.350 -20.245 1.00 26.86 172 ILE A O 1
ATOM 1343 N N . SER A 1 173 ? 48.544 36.583 -18.953 1.00 25.84 173 SER A N 1
ATOM 1344 C CA . SER A 1 173 ? 48.471 36.014 -17.607 1.00 25.84 173 SER A CA 1
ATOM 1345 C C . SER A 1 173 ? 47.109 35.714 -16.969 1.00 25.84 173 SER A C 1
ATOM 1347 O O . SER A 1 173 ? 46.110 36.392 -17.176 1.00 25.84 173 SER A O 1
ATOM 1349 N N . LEU A 1 174 ? 47.197 34.728 -16.072 1.00 30.58 174 LEU A N 1
ATOM 1350 C CA . LEU A 1 174 ? 46.287 34.328 -15.002 1.00 30.58 174 LEU A CA 1
ATOM 1351 C C . LEU A 1 174 ? 45.765 35.498 -14.151 1.00 30.58 174 LEU A C 1
ATOM 1353 O O . LEU A 1 174 ? 46.546 36.119 -13.435 1.00 30.58 174 LEU A O 1
ATOM 1357 N N . GLU A 1 175 ? 44.443 35.646 -14.101 1.00 28.16 175 GLU A N 1
ATOM 1358 C CA . GLU A 1 175 ? 43.700 35.917 -12.865 1.00 28.16 175 GLU A CA 1
ATOM 1359 C C . GLU A 1 175 ? 42.503 34.956 -12.838 1.00 28.16 175 GLU A C 1
ATOM 1361 O O . GLU A 1 175 ? 41.602 35.007 -13.673 1.00 28.16 175 GLU A O 1
ATOM 1366 N N . GLN A 1 176 ? 42.562 33.986 -11.924 1.00 31.17 176 GLN A N 1
ATOM 1367 C CA . GLN A 1 176 ? 41.521 32.990 -11.712 1.00 31.17 176 GLN A CA 1
ATOM 1368 C C . GLN A 1 176 ? 40.351 33.625 -10.955 1.00 31.17 176 GLN A C 1
ATOM 1370 O O . GLN A 1 176 ? 40.507 34.116 -9.840 1.00 31.17 176 GLN A O 1
ATOM 1375 N N . THR A 1 177 ? 39.154 33.534 -11.521 1.00 27.25 177 THR A N 1
ATOM 1376 C CA . THR A 1 177 ? 37.909 33.485 -10.745 1.00 27.25 177 THR A CA 1
ATOM 1377 C C . THR A 1 177 ? 37.002 32.473 -11.432 1.00 27.25 177 THR A C 1
ATOM 1379 O O . THR A 1 177 ? 36.186 32.805 -12.286 1.00 27.25 177 THR A O 1
ATOM 1382 N N . ALA A 1 178 ? 37.229 31.196 -11.124 1.00 27.30 178 ALA A N 1
ATOM 1383 C CA . ALA A 1 178 ? 36.324 30.124 -11.501 1.00 27.30 178 ALA A CA 1
ATOM 1384 C C . ALA A 1 178 ? 35.222 30.049 -10.440 1.00 27.30 178 ALA A C 1
ATOM 1386 O O . ALA A 1 178 ? 35.483 29.719 -9.286 1.00 27.30 178 ALA A O 1
ATOM 1387 N N . ILE A 1 179 ? 33.998 30.377 -10.842 1.00 28.95 179 ILE A N 1
ATOM 1388 C CA . ILE A 1 179 ? 32.791 29.908 -10.167 1.00 28.95 179 ILE A CA 1
ATOM 1389 C C . ILE A 1 179 ? 32.634 28.456 -10.629 1.00 28.95 179 ILE A C 1
ATOM 1391 O O . ILE A 1 179 ? 32.253 28.206 -11.771 1.00 28.95 179 ILE A O 1
ATOM 1395 N N . GLN A 1 180 ? 33.034 27.509 -9.782 1.00 27.73 180 GLN A N 1
ATOM 1396 C CA . GLN A 1 180 ? 32.652 26.107 -9.916 1.00 27.73 180 GLN A CA 1
ATOM 1397 C C . GLN A 1 180 ? 31.288 25.953 -9.243 1.00 27.73 180 GLN A C 1
ATOM 1399 O O . GLN A 1 180 ? 31.180 26.076 -8.026 1.00 27.73 180 GLN A O 1
ATOM 1404 N N . GLU A 1 181 ? 30.243 25.713 -10.029 1.00 30.52 181 GLU A N 1
ATOM 1405 C CA . GLU A 1 181 ? 29.019 25.105 -9.510 1.00 30.52 181 GLU A CA 1
ATOM 1406 C C . GLU A 1 181 ? 29.297 23.609 -9.322 1.00 30.52 181 GLU A C 1
ATOM 1408 O O . GLU A 1 181 ? 29.143 22.800 -10.237 1.00 30.52 181 GLU A O 1
ATOM 1413 N N . GLU A 1 182 ? 29.782 23.253 -8.134 1.00 26.69 182 GLU A N 1
ATOM 1414 C CA . GLU A 1 182 ? 29.773 21.882 -7.632 1.00 26.69 182 GLU A CA 1
ATOM 1415 C C . GLU A 1 182 ? 28.317 21.497 -7.322 1.00 26.69 182 GLU A C 1
ATOM 1417 O O . GLU A 1 182 ? 27.693 22.047 -6.416 1.00 26.69 182 GLU A O 1
ATOM 1422 N N . HIS A 1 183 ? 27.747 20.565 -8.092 1.00 34.16 183 HIS A N 1
ATOM 1423 C CA . HIS A 1 183 ? 26.546 19.833 -7.681 1.00 34.16 183 HIS A CA 1
ATOM 1424 C C . HIS A 1 183 ? 26.960 18.834 -6.595 1.00 34.16 183 HIS A C 1
ATOM 1426 O O . HIS A 1 183 ? 27.288 17.683 -6.879 1.00 34.16 183 HIS A O 1
ATOM 1432 N N . ASP A 1 184 ? 27.006 19.314 -5.357 1.00 29.41 184 ASP A N 1
ATOM 1433 C CA . ASP A 1 184 ? 27.322 18.507 -4.185 1.00 29.41 184 ASP A CA 1
ATOM 1434 C C . ASP A 1 184 ? 26.114 17.613 -3.847 1.00 29.41 184 ASP A C 1
ATOM 1436 O O . ASP A 1 184 ? 24.994 18.091 -3.638 1.00 29.41 184 ASP A O 1
ATOM 1440 N N . MET A 1 185 ? 26.317 16.294 -3.841 1.00 36.12 185 MET A N 1
ATOM 1441 C CA . MET A 1 185 ? 25.325 15.346 -3.330 1.00 36.12 185 MET A CA 1
ATOM 1442 C C . MET A 1 185 ? 25.204 15.558 -1.814 1.00 36.12 185 MET A C 1
ATOM 1444 O O . MET A 1 185 ? 26.225 15.488 -1.129 1.00 36.12 185 MET A O 1
ATOM 1448 N N . PRO A 1 186 ? 24.002 15.793 -1.253 1.00 43.94 186 PRO A N 1
ATOM 1449 C CA . PRO A 1 186 ? 23.867 16.004 0.183 1.00 43.94 186 PRO A CA 1
ATOM 1450 C C . PRO A 1 186 ? 24.386 14.784 0.953 1.00 43.94 186 PRO A C 1
ATOM 1452 O O . PRO A 1 186 ? 24.160 13.639 0.551 1.00 43.94 186 PRO A O 1
ATOM 1455 N N . ALA A 1 187 ? 25.064 15.024 2.079 1.00 55.56 187 ALA A N 1
ATOM 1456 C CA . ALA A 1 187 ? 25.505 13.960 2.973 1.00 55.56 187 ALA A CA 1
ATOM 1457 C C . ALA A 1 187 ? 24.310 13.068 3.370 1.00 55.56 187 ALA A C 1
ATOM 1459 O O . ALA A 1 187 ? 23.182 13.550 3.485 1.00 55.56 187 ALA A O 1
ATOM 1460 N N . ALA A 1 188 ? 24.537 11.773 3.626 1.00 59.19 188 ALA A N 1
ATOM 1461 C CA . ALA A 1 188 ? 23.465 10.804 3.922 1.00 59.19 188 ALA A CA 1
ATOM 1462 C C . ALA A 1 188 ? 22.490 11.271 5.029 1.00 59.19 188 ALA A C 1
ATOM 1464 O O . ALA A 1 188 ? 21.294 10.983 4.982 1.00 59.19 188 ALA A O 1
ATOM 1465 N N . ASN A 1 189 ? 22.983 12.055 5.993 1.00 63.41 189 ASN A N 1
ATOM 1466 C CA . ASN A 1 189 ? 22.177 12.615 7.076 1.00 63.41 189 ASN A CA 1
ATOM 1467 C C . ASN A 1 189 ? 21.221 13.735 6.605 1.00 63.41 189 ASN A C 1
ATOM 1469 O O . ASN A 1 189 ? 20.093 13.826 7.088 1.00 63.41 189 ASN A O 1
ATOM 1473 N N . ASP A 1 190 ? 21.634 14.541 5.624 1.00 79.56 190 ASP A N 1
ATOM 1474 C CA . ASP A 1 190 ? 20.821 15.620 5.047 1.00 79.56 190 ASP A CA 1
ATOM 1475 C C . ASP A 1 190 ? 19.721 15.054 4.138 1.00 79.56 190 ASP A C 1
ATOM 1477 O O . ASP A 1 190 ? 18.575 15.504 4.178 1.00 79.56 190 ASP A O 1
ATOM 1481 N N . LYS A 1 191 ? 20.032 13.992 3.383 1.00 85.88 191 LYS A N 1
ATOM 1482 C CA . LYS A 1 191 ? 19.065 13.262 2.547 1.00 85.88 191 LYS A CA 1
ATOM 1483 C C . LYS A 1 191 ? 17.899 12.698 3.369 1.00 85.88 191 LYS A C 1
ATOM 1485 O O . LYS A 1 191 ? 16.740 12.855 2.983 1.00 85.88 191 LYS A O 1
ATOM 1490 N N . ILE A 1 192 ? 18.192 12.066 4.510 1.00 87.88 192 ILE A N 1
ATOM 1491 C CA . ILE A 1 192 ? 17.167 11.525 5.417 1.00 87.88 192 ILE A CA 1
ATOM 1492 C C . ILE A 1 192 ? 16.318 12.655 6.010 1.00 87.88 192 ILE A C 1
ATOM 1494 O O . ILE A 1 192 ? 15.093 12.544 6.029 1.00 87.88 192 ILE A O 1
ATOM 1498 N N . ALA A 1 193 ? 16.935 13.754 6.453 1.00 85.06 193 ALA A N 1
ATOM 1499 C CA . ALA A 1 193 ? 16.208 14.889 7.021 1.00 85.06 193 ALA A CA 1
ATOM 1500 C C . ALA A 1 193 ? 15.192 15.483 6.027 1.00 85.06 193 ALA A C 1
ATOM 1502 O O . ALA A 1 193 ? 14.025 15.672 6.378 1.00 85.06 193 ALA A O 1
ATOM 1503 N N . VAL A 1 194 ? 15.602 15.683 4.770 1.00 86.88 194 VAL A N 1
ATOM 1504 C CA . VAL A 1 194 ? 14.717 16.161 3.694 1.00 86.88 194 VAL A CA 1
ATOM 1505 C C . VAL A 1 194 ? 13.577 15.174 3.430 1.00 86.88 194 VAL A C 1
ATOM 1507 O O . VAL A 1 194 ? 12.427 15.585 3.275 1.00 86.88 194 VAL A O 1
ATOM 1510 N N . ALA A 1 195 ? 13.860 13.868 3.408 1.00 87.19 195 ALA A N 1
ATOM 1511 C CA . ALA A 1 195 ? 12.839 12.839 3.212 1.00 87.19 195 ALA A CA 1
ATOM 1512 C C . ALA A 1 195 ? 11.790 12.836 4.340 1.00 87.19 195 ALA A C 1
ATOM 1514 O O . ALA A 1 195 ? 10.591 12.742 4.072 1.00 87.19 195 ALA A O 1
ATOM 1515 N N . ILE A 1 196 ? 12.224 12.994 5.595 1.00 85.56 196 ILE A N 1
ATOM 1516 C CA . ILE A 1 196 ? 11.337 13.095 6.765 1.00 85.56 196 ILE A CA 1
ATOM 1517 C C . ILE A 1 196 ? 10.450 14.337 6.669 1.00 85.56 196 ILE A C 1
ATOM 1519 O O . ILE A 1 196 ? 9.251 14.257 6.941 1.00 85.56 196 ILE A O 1
ATOM 1523 N N . GLU A 1 197 ? 11.013 15.486 6.294 1.00 84.50 197 GLU A N 1
ATOM 1524 C CA . GLU A 1 197 ? 10.249 16.725 6.131 1.00 84.50 197 GLU A CA 1
ATOM 1525 C C . GLU A 1 197 ? 9.189 16.581 5.032 1.00 84.50 197 GLU A C 1
ATOM 1527 O O . GLU A 1 197 ? 8.010 16.867 5.267 1.00 84.50 197 GLU A O 1
ATOM 1532 N N . LYS A 1 198 ? 9.579 16.043 3.866 1.00 84.62 198 LYS A N 1
ATOM 1533 C CA . LYS A 1 198 ? 8.650 15.741 2.770 1.00 84.62 198 LYS A CA 1
ATOM 1534 C C . LYS A 1 198 ? 7.530 14.816 3.243 1.00 84.62 198 LYS A C 1
ATOM 1536 O O . LYS A 1 198 ? 6.358 15.150 3.057 1.00 84.62 198 LYS A O 1
ATOM 1541 N N . LEU A 1 199 ? 7.858 13.706 3.906 1.00 81.94 199 LEU A N 1
ATOM 1542 C CA . LEU A 1 199 ? 6.860 12.737 4.357 1.00 81.94 199 LEU A CA 1
ATOM 1543 C C . LEU A 1 199 ? 5.908 13.336 5.402 1.00 81.94 199 LEU A C 1
ATOM 1545 O O . LEU A 1 199 ? 4.700 13.184 5.267 1.00 81.94 199 LEU A O 1
ATOM 1549 N N . ASN A 1 200 ? 6.408 14.093 6.382 1.00 79.31 200 ASN A N 1
ATOM 1550 C CA . ASN A 1 200 ? 5.567 14.771 7.377 1.00 79.31 200 ASN A CA 1
ATOM 1551 C C . ASN A 1 200 ? 4.652 15.837 6.768 1.00 79.31 200 ASN A C 1
ATOM 1553 O O . ASN A 1 200 ? 3.521 16.002 7.224 1.00 79.31 200 ASN A O 1
ATOM 1557 N N . SER A 1 201 ? 5.115 16.549 5.736 1.00 78.75 201 SER A N 1
ATOM 1558 C CA . SER A 1 201 ? 4.286 17.540 5.038 1.00 78.75 201 SER A CA 1
ATOM 1559 C C . SER A 1 201 ? 3.096 16.896 4.318 1.00 78.75 201 SER A C 1
ATOM 1561 O O . SER A 1 201 ? 2.013 17.476 4.247 1.00 78.75 201 SER A O 1
ATOM 1563 N N . GLN A 1 202 ? 3.288 15.674 3.821 1.00 75.19 202 GLN A N 1
ATOM 1564 C CA . GLN A 1 202 ? 2.293 14.924 3.065 1.00 75.19 202 GLN A CA 1
ATOM 1565 C C . GLN A 1 202 ? 1.380 14.094 3.973 1.00 75.19 202 GLN A C 1
ATOM 1567 O O . GLN A 1 202 ? 0.166 14.034 3.770 1.00 75.19 202 GLN A O 1
ATOM 1572 N N . LEU A 1 203 ? 1.969 13.484 4.998 1.00 76.69 203 LEU A N 1
ATOM 1573 C CA . LEU A 1 203 ? 1.371 12.506 5.895 1.00 76.69 203 LEU A CA 1
ATOM 1574 C C . LEU A 1 203 ? 1.665 12.888 7.350 1.00 76.69 203 LEU A C 1
ATOM 1576 O O . LEU A 1 203 ? 2.478 12.246 8.004 1.00 76.69 203 LEU A O 1
ATOM 1580 N N . PRO A 1 204 ? 1.014 13.915 7.920 1.00 83.62 204 PRO A N 1
ATOM 1581 C CA . PRO A 1 204 ? 1.274 14.342 9.295 1.00 83.62 204 PRO A CA 1
ATOM 1582 C C . PRO A 1 204 ? 0.629 13.392 10.330 1.00 83.62 204 PRO A C 1
ATOM 1584 O O . PRO A 1 204 ? -0.167 13.818 11.169 1.00 83.62 204 PRO A O 1
ATOM 1587 N N . LEU A 1 205 ? 0.935 12.089 10.266 1.00 86.81 205 LEU A N 1
ATOM 1588 C CA . LEU A 1 205 ? 0.314 11.031 11.073 1.00 86.81 205 LEU A CA 1
ATOM 1589 C C . LEU A 1 205 ? 0.496 11.278 12.568 1.00 86.81 205 LEU A C 1
ATOM 1591 O O . LEU A 1 205 ? -0.469 11.191 13.320 1.00 86.81 205 LEU A O 1
ATOM 1595 N N . GLN A 1 206 ? 1.704 11.650 12.997 1.00 89.19 206 GLN A N 1
ATOM 1596 C CA . GLN A 1 206 ? 1.973 11.928 14.406 1.00 89.19 206 GLN A CA 1
ATOM 1597 C C . GLN A 1 206 ? 1.118 13.092 14.921 1.00 89.19 206 GLN A C 1
ATOM 1599 O O . GLN A 1 206 ? 0.493 12.979 15.973 1.00 89.19 206 GLN A O 1
ATOM 1604 N N . ALA A 1 207 ? 1.037 14.192 14.166 1.00 89.00 207 ALA A N 1
ATOM 1605 C CA . ALA A 1 207 ? 0.230 15.346 14.552 1.00 89.00 207 ALA A CA 1
ATOM 1606 C C . ALA A 1 207 ? -1.269 14.999 14.607 1.00 89.00 207 ALA A C 1
ATOM 1608 O O . ALA A 1 207 ? -1.960 15.388 15.548 1.00 89.00 207 ALA A O 1
ATOM 1609 N N . ARG A 1 208 ? -1.765 14.219 13.635 1.00 90.75 208 ARG A N 1
ATOM 1610 C CA . ARG A 1 208 ? -3.149 13.712 13.608 1.00 90.75 208 ARG A CA 1
ATOM 1611 C C . ARG A 1 208 ? -3.440 12.818 14.814 1.00 90.75 208 ARG A C 1
ATOM 1613 O O . ARG A 1 208 ? -4.449 13.010 15.484 1.00 90.75 208 ARG A O 1
ATOM 1620 N N . GLN A 1 209 ? -2.533 11.897 15.135 1.00 94.38 209 GLN A N 1
ATOM 1621 C CA . GLN A 1 209 ? -2.663 10.989 16.271 1.00 94.38 209 GLN A CA 1
ATOM 1622 C C . GLN A 1 209 ? -2.640 11.744 17.611 1.00 94.38 209 GLN A C 1
ATOM 1624 O O . GLN A 1 209 ? -3.458 11.474 18.486 1.00 94.38 209 GLN A O 1
ATOM 1629 N N . GLN A 1 210 ? -1.752 12.730 17.769 1.00 93.62 210 GLN A N 1
ATOM 1630 C CA . GLN A 1 210 ? -1.657 13.560 18.977 1.00 93.62 210 GLN A CA 1
ATOM 1631 C C . GLN A 1 210 ? -2.877 14.464 19.188 1.00 93.62 210 GLN A C 1
ATOM 1633 O O . GLN A 1 210 ? -3.174 14.837 20.322 1.00 93.62 210 GLN A O 1
ATOM 1638 N N . ALA A 1 211 ? -3.596 14.805 18.117 1.00 94.69 211 ALA A N 1
ATOM 1639 C CA . ALA A 1 211 ? -4.841 15.561 18.194 1.00 94.69 211 ALA A CA 1
ATOM 1640 C C . ALA A 1 211 ? -6.050 14.706 18.627 1.00 94.69 211 ALA A C 1
ATOM 1642 O O . ALA A 1 211 ? -7.131 15.254 18.863 1.00 94.69 211 ALA A O 1
ATOM 1643 N N . LEU A 1 212 ? -5.899 13.379 18.737 1.00 95.38 212 LEU A N 1
ATOM 1644 C CA . LEU A 1 212 ? -6.987 12.495 19.139 1.00 95.38 212 LEU A CA 1
ATOM 1645 C C . LEU A 1 212 ? -7.337 12.643 20.631 1.00 95.38 212 LEU A C 1
ATOM 1647 O O . LEU A 1 212 ? -6.455 12.759 21.484 1.00 95.38 212 LEU A O 1
ATOM 1651 N N . PRO A 1 213 ? -8.627 12.518 20.990 1.00 95.94 213 PRO A N 1
ATOM 1652 C CA . PRO A 1 213 ? -9.042 12.295 22.370 1.00 95.94 213 PRO A CA 1
ATOM 1653 C C . PRO A 1 213 ? -8.374 11.045 22.977 1.00 95.94 213 PRO A C 1
ATOM 1655 O O . PRO A 1 213 ? -8.147 10.073 22.250 1.00 95.94 213 PRO A O 1
ATOM 1658 N N . PRO A 1 214 ? -8.160 10.984 24.308 1.00 96.12 214 PRO A N 1
ATOM 1659 C CA . PRO A 1 214 ? -7.440 9.878 24.955 1.00 96.12 214 PRO A CA 1
ATOM 1660 C C . PRO A 1 214 ? -7.965 8.471 24.625 1.00 96.12 214 PRO A C 1
ATOM 1662 O O . PRO A 1 214 ? -7.176 7.543 24.443 1.00 96.12 214 PRO A O 1
ATOM 1665 N N . ALA A 1 215 ? -9.288 8.310 24.505 1.00 95.75 215 ALA A N 1
ATOM 1666 C CA . ALA A 1 215 ? -9.907 7.034 24.140 1.00 95.75 215 ALA A CA 1
ATOM 1667 C C . ALA A 1 215 ? -9.574 6.614 22.697 1.00 95.75 215 ALA A C 1
ATOM 1669 O O . ALA A 1 215 ? -9.237 5.458 22.456 1.00 95.75 215 ALA A O 1
ATOM 1670 N N . LEU A 1 216 ? -9.597 7.556 21.745 1.00 96.88 216 LEU A N 1
ATOM 1671 C CA . LEU A 1 216 ? -9.262 7.284 20.343 1.00 96.88 216 LEU A CA 1
ATOM 1672 C C . LEU A 1 216 ? -7.762 7.079 20.138 1.00 96.88 216 LEU A C 1
ATOM 1674 O O . LEU A 1 216 ? -7.375 6.215 19.358 1.00 96.88 216 LEU A O 1
ATOM 1678 N N . LEU A 1 217 ? -6.920 7.810 20.873 1.00 96.62 217 LEU A N 1
ATOM 1679 C CA . LEU A 1 217 ? -5.477 7.570 20.899 1.00 96.62 217 LEU A CA 1
ATOM 1680 C C . LEU A 1 217 ? -5.168 6.148 21.388 1.00 96.62 217 LEU A C 1
ATOM 1682 O O . LEU A 1 217 ? -4.382 5.427 20.775 1.00 96.62 217 LEU A O 1
ATOM 1686 N N . SER A 1 218 ? -5.828 5.728 22.472 1.00 96.44 218 SER A N 1
ATOM 1687 C CA . SER A 1 218 ? -5.693 4.371 23.015 1.00 96.44 218 SER A CA 1
ATOM 1688 C C . SER A 1 218 ? -6.184 3.316 22.022 1.00 96.44 218 SER A C 1
ATOM 1690 O O . SER A 1 218 ? -5.518 2.302 21.836 1.00 96.44 218 SER A O 1
ATOM 1692 N N . ALA A 1 219 ? -7.308 3.574 21.347 1.00 97.12 219 ALA A N 1
ATOM 1693 C CA . ALA A 1 219 ? -7.839 2.710 20.299 1.00 97.12 219 ALA A CA 1
ATOM 1694 C C . ALA A 1 219 ? -6.882 2.566 19.111 1.00 97.12 219 ALA A C 1
ATOM 1696 O O . ALA A 1 219 ? -6.596 1.447 18.696 1.00 97.12 219 ALA A O 1
ATOM 1697 N N . HIS A 1 220 ? -6.336 3.669 18.596 1.00 97.44 220 HIS A N 1
ATOM 1698 C CA . HIS A 1 220 ? -5.399 3.638 17.472 1.00 97.44 220 HIS A CA 1
ATOM 1699 C C . HIS A 1 220 ? -4.119 2.863 17.806 1.00 97.44 220 HIS A C 1
ATOM 1701 O O . HIS A 1 220 ? -3.722 1.974 17.055 1.00 97.44 220 HIS A O 1
ATOM 1707 N N . ARG A 1 221 ? -3.523 3.111 18.979 1.00 97.00 221 ARG A N 1
ATOM 1708 C CA . ARG A 1 221 ? -2.351 2.353 19.448 1.00 97.00 221 ARG A CA 1
ATOM 1709 C C . ARG A 1 221 ? -2.657 0.871 19.659 1.00 97.00 221 ARG A C 1
ATOM 1711 O O . ARG A 1 221 ? -1.815 0.027 19.357 1.00 97.00 221 ARG A O 1
ATOM 1718 N N . ALA A 1 222 ? -3.850 0.545 20.155 1.00 97.25 222 ALA A N 1
ATOM 1719 C CA . ALA A 1 222 ? -4.283 -0.838 20.306 1.00 97.25 222 ALA A CA 1
ATOM 1720 C C . ALA A 1 222 ? -4.441 -1.535 18.946 1.00 97.25 222 ALA A C 1
ATOM 1722 O O . ALA A 1 222 ? -3.956 -2.650 18.807 1.00 97.25 222 ALA A O 1
ATOM 1723 N N . ILE A 1 223 ? -5.012 -0.867 17.936 1.00 97.06 223 ILE A N 1
ATOM 1724 C CA . ILE A 1 223 ? -5.093 -1.384 16.559 1.00 97.06 223 ILE A CA 1
ATOM 1725 C C . ILE A 1 223 ? -3.697 -1.702 16.014 1.00 97.06 223 ILE A C 1
ATOM 1727 O O . ILE A 1 223 ? -3.474 -2.812 15.538 1.00 97.06 223 ILE A O 1
ATOM 1731 N N . LEU A 1 224 ? -2.750 -0.761 16.121 1.00 96.25 224 LEU A N 1
ATOM 1732 C CA . LEU A 1 224 ? -1.374 -0.961 15.652 1.00 96.25 224 LEU A CA 1
ATOM 1733 C C . LEU A 1 224 ? -0.713 -2.165 16.326 1.00 96.25 224 LEU A C 1
ATOM 1735 O O . LEU A 1 224 ? -0.145 -3.025 15.658 1.00 96.25 224 LEU A O 1
ATOM 1739 N N . ARG A 1 225 ? -0.821 -2.252 17.655 1.00 95.88 225 ARG A N 1
ATOM 1740 C CA . ARG A 1 225 ? -0.263 -3.368 18.420 1.00 95.88 225 ARG A CA 1
ATOM 1741 C C . ARG A 1 225 ? -0.900 -4.705 18.034 1.00 95.88 225 ARG A C 1
ATOM 1743 O O . ARG A 1 225 ? -0.170 -5.658 17.805 1.00 95.88 225 ARG A O 1
ATOM 1750 N N . THR A 1 226 ? -2.227 -4.782 17.920 1.00 96.56 226 THR A N 1
ATOM 1751 C CA . THR A 1 226 ? -2.918 -6.024 17.533 1.00 96.56 226 THR A CA 1
ATOM 1752 C C . THR A 1 226 ? -2.549 -6.458 16.112 1.00 96.56 226 THR A C 1
ATOM 1754 O O . THR A 1 226 ? -2.371 -7.651 15.877 1.00 96.56 226 THR A O 1
ATOM 1757 N N . LEU A 1 227 ? -2.338 -5.522 15.180 1.00 95.00 227 LEU A N 1
ATOM 1758 C CA . LEU A 1 227 ? -1.828 -5.852 13.845 1.00 95.00 227 LEU A CA 1
ATOM 1759 C C . LEU A 1 227 ? -0.446 -6.512 13.918 1.00 95.00 227 LEU A C 1
ATOM 1761 O O . LEU A 1 227 ? -0.251 -7.566 13.317 1.00 95.00 227 LEU A O 1
ATOM 1765 N N . ALA A 1 228 ? 0.479 -5.942 14.693 1.00 93.69 228 ALA A N 1
ATOM 1766 C CA . ALA A 1 228 ? 1.832 -6.480 14.837 1.00 93.69 228 ALA A CA 1
ATOM 1767 C C . ALA A 1 228 ? 1.884 -7.815 15.601 1.00 93.69 228 ALA A C 1
ATOM 1769 O O . ALA A 1 228 ? 2.640 -8.711 15.235 1.00 93.69 228 ALA A O 1
ATOM 1770 N N . GLU A 1 229 ? 1.098 -7.954 16.670 1.00 93.62 229 GLU A N 1
ATOM 1771 C CA . GLU A 1 229 ? 1.146 -9.114 17.570 1.00 93.62 229 GLU A CA 1
ATOM 1772 C C . GLU A 1 229 ? 0.250 -10.272 17.114 1.00 93.62 229 GLU A C 1
ATOM 1774 O O . GLU A 1 229 ? 0.528 -11.432 17.428 1.00 93.62 229 GLU A O 1
ATOM 1779 N N . GLU A 1 230 ? -0.835 -9.985 16.392 1.00 94.38 230 GLU A N 1
ATOM 1780 C CA . GLU A 1 230 ? -1.863 -10.974 16.055 1.00 94.38 230 GLU A CA 1
ATOM 1781 C C . GLU A 1 230 ? -2.158 -11.090 14.555 1.00 94.38 230 GLU A C 1
ATOM 1783 O O . GLU A 1 230 ? -2.819 -12.050 14.156 1.00 94.38 230 GLU A O 1
ATOM 1788 N N . GLY A 1 231 ? -1.684 -10.165 13.712 1.00 92.56 231 GLY A N 1
ATOM 1789 C CA . GLY A 1 231 ? -1.954 -10.192 12.269 1.00 92.56 231 GLY A CA 1
ATOM 1790 C C . GLY A 1 231 ? -3.399 -9.848 11.894 1.00 92.56 231 GLY A C 1
ATOM 1791 O O . GLY A 1 231 ? -3.855 -10.143 10.791 1.00 92.56 231 GLY A O 1
ATOM 1792 N N . ARG A 1 232 ? -4.152 -9.248 12.821 1.00 93.94 232 ARG A N 1
ATOM 1793 C CA . ARG A 1 232 ? -5.545 -8.821 12.638 1.00 93.94 232 ARG A CA 1
ATOM 1794 C C . ARG A 1 232 ? -5.758 -7.443 13.250 1.00 93.94 232 ARG A C 1
ATOM 1796 O O . ARG A 1 232 ? -4.950 -6.970 14.038 1.00 93.94 232 ARG A O 1
ATOM 1803 N N . THR A 1 233 ? -6.884 -6.821 12.938 1.00 94.25 233 THR A N 1
ATOM 1804 C CA . THR A 1 233 ? -7.327 -5.618 13.650 1.00 94.25 233 THR A CA 1
ATOM 1805 C C . THR A 1 233 ? -8.160 -5.964 14.895 1.00 94.25 233 THR A C 1
ATOM 1807 O O . THR A 1 233 ? -8.509 -7.130 15.133 1.00 94.25 233 THR A O 1
ATOM 1810 N N . LEU A 1 234 ? -8.533 -4.934 15.656 1.00 95.31 234 LEU A N 1
ATOM 1811 C CA . LEU A 1 234 ? -9.539 -5.043 16.706 1.00 95.31 234 LEU A CA 1
ATOM 1812 C C . LEU A 1 234 ? -10.918 -5.361 16.117 1.00 95.31 234 LEU A C 1
ATOM 1814 O O . LEU A 1 234 ? -11.346 -4.802 15.106 1.00 95.31 234 LEU A O 1
ATOM 1818 N N . THR A 1 235 ? -11.642 -6.231 16.807 1.00 94.56 235 THR A N 1
ATOM 1819 C CA . THR A 1 235 ? -13.079 -6.430 16.618 1.00 94.56 235 THR A CA 1
ATOM 1820 C C . THR A 1 235 ? -13.868 -5.229 17.145 1.00 94.56 235 THR A C 1
ATOM 1822 O O . THR A 1 235 ? -13.373 -4.438 17.951 1.00 94.56 235 THR A O 1
ATOM 1825 N N . ASN A 1 236 ? -15.134 -5.106 16.738 1.00 92.06 236 ASN A N 1
ATOM 1826 C CA . ASN A 1 236 ? -16.009 -4.042 17.241 1.00 92.06 236 ASN A CA 1
ATOM 1827 C C . ASN A 1 236 ? -16.213 -4.121 18.761 1.00 92.06 236 ASN A C 1
ATOM 1829 O O . ASN A 1 236 ? -16.302 -3.079 19.402 1.00 92.06 236 ASN A O 1
ATOM 1833 N N . ASP A 1 237 ? -16.232 -5.326 19.338 1.00 94.62 237 ASP A N 1
ATOM 1834 C CA . ASP A 1 237 ? -16.362 -5.521 20.786 1.00 94.62 237 ASP A CA 1
ATOM 1835 C C . ASP A 1 237 ? -15.088 -5.086 21.527 1.00 94.62 237 ASP A C 1
ATOM 1837 O O . ASP A 1 237 ? -15.152 -4.402 22.549 1.00 94.62 237 ASP A O 1
ATOM 1841 N N . GLU A 1 238 ? -13.909 -5.416 20.990 1.00 96.75 238 GLU A N 1
ATOM 1842 C CA . GLU A 1 238 ? -12.634 -4.935 21.536 1.00 96.75 238 GLU A CA 1
ATOM 1843 C C . GLU A 1 238 ? -12.520 -3.409 21.432 1.00 96.75 238 GLU A C 1
ATOM 1845 O O . GLU A 1 238 ? -12.056 -2.763 22.372 1.00 96.75 238 GLU A O 1
ATOM 1850 N N . LEU A 1 239 ? -12.995 -2.815 20.332 1.00 95.62 239 LEU A N 1
ATOM 1851 C CA . LEU A 1 239 ? -13.039 -1.364 20.177 1.00 95.62 239 LEU A CA 1
ATOM 1852 C C . LEU A 1 239 ? -14.039 -0.730 21.157 1.00 95.62 239 LEU A C 1
ATOM 1854 O O . LEU A 1 239 ? -13.716 0.273 21.795 1.00 95.62 239 LEU A O 1
ATOM 1858 N N . ALA A 1 240 ? -15.213 -1.340 21.349 1.00 95.94 240 ALA A N 1
ATOM 1859 C CA . ALA A 1 240 ? -16.227 -0.898 22.306 1.00 95.94 240 ALA A CA 1
ATOM 1860 C C . ALA A 1 240 ? -15.694 -0.843 23.745 1.00 95.94 240 ALA A C 1
ATOM 1862 O O . ALA A 1 240 ? -16.057 0.063 24.493 1.00 95.94 240 ALA A O 1
ATOM 1863 N N . ASN A 1 241 ? -14.787 -1.748 24.125 1.00 96.75 241 ASN A N 1
ATOM 1864 C CA . ASN A 1 241 ? -14.138 -1.711 25.439 1.00 96.75 241 ASN A CA 1
ATOM 1865 C C . ASN A 1 241 ? -13.255 -0.466 25.643 1.00 96.75 241 ASN A C 1
ATOM 1867 O O . ASN A 1 241 ? -12.998 -0.082 26.782 1.00 96.75 241 ASN A O 1
ATOM 1871 N N . LEU A 1 242 ? -12.793 0.166 24.559 1.00 96.06 242 LEU A N 1
ATOM 1872 C CA . LEU A 1 242 ? -11.924 1.345 24.599 1.00 96.06 242 LEU A CA 1
ATOM 1873 C C . LEU A 1 242 ? -12.704 2.657 24.463 1.00 96.06 242 LEU A C 1
ATOM 1875 O O . LEU A 1 242 ? -12.345 3.648 25.098 1.00 96.06 242 LEU A O 1
ATOM 1879 N N . VAL A 1 243 ? -13.756 2.676 23.638 1.00 95.88 243 VAL A N 1
ATOM 1880 C CA . VAL A 1 243 ? -14.486 3.911 23.281 1.00 95.88 243 VAL A CA 1
ATOM 1881 C C . VAL A 1 243 ? -15.942 3.940 23.761 1.00 95.88 243 VAL A C 1
ATOM 1883 O O . VAL A 1 243 ? -16.628 4.944 23.573 1.00 95.88 243 VAL A O 1
ATOM 1886 N N . GLY A 1 244 ? -16.414 2.866 24.397 1.00 94.44 244 GLY A N 1
ATOM 1887 C CA . GLY A 1 244 ? -17.816 2.646 24.750 1.00 94.44 244 GLY A CA 1
ATOM 1888 C C . GLY A 1 244 ? -18.621 2.031 23.599 1.00 94.44 244 GLY A C 1
ATOM 1889 O O . GLY A 1 244 ? -18.348 2.287 22.427 1.00 94.44 244 GLY A O 1
ATOM 1890 N N . ALA A 1 245 ? -19.643 1.233 23.931 1.00 88.94 245 ALA A N 1
ATOM 1891 C CA . ALA A 1 245 ? -20.458 0.507 22.948 1.00 88.94 245 ALA A CA 1
ATOM 1892 C C . ALA A 1 245 ? -21.109 1.428 21.900 1.00 88.94 245 ALA A C 1
ATOM 1894 O O . ALA A 1 245 ? -21.048 1.147 20.705 1.00 88.94 245 ALA A O 1
ATOM 1895 N N . ASP A 1 246 ? -21.639 2.575 22.332 1.00 90.88 246 ASP A N 1
ATOM 1896 C CA . ASP A 1 246 ? -22.263 3.559 21.437 1.00 90.88 246 ASP A CA 1
ATOM 1897 C C . ASP A 1 246 ? -21.232 4.410 20.662 1.00 90.88 246 ASP A C 1
ATOM 1899 O O . ASP A 1 246 ? -21.590 5.158 19.753 1.00 90.88 246 ASP A O 1
ATOM 1903 N N . GLY A 1 247 ? -19.942 4.307 21.010 1.00 92.44 247 GLY A N 1
ATOM 1904 C CA . GLY A 1 247 ? -18.850 5.112 20.455 1.00 92.44 247 GLY A CA 1
ATOM 1905 C C . GLY A 1 247 ? -18.106 4.475 19.278 1.00 92.44 247 GLY A C 1
ATOM 1906 O O . GLY A 1 247 ? -17.323 5.160 18.623 1.00 92.44 247 GLY A O 1
ATOM 1907 N N . VAL A 1 248 ? -18.341 3.192 18.982 1.00 95.00 248 VAL A N 1
ATOM 1908 C CA . VAL A 1 248 ? -17.586 2.415 17.976 1.00 95.00 248 VAL A CA 1
ATOM 1909 C C . VAL A 1 248 ? -17.649 3.054 16.588 1.00 95.00 248 VAL A C 1
ATOM 1911 O O . VAL A 1 248 ? -16.612 3.320 15.985 1.00 95.00 248 VAL A O 1
ATOM 1914 N N . ALA A 1 249 ? -18.850 3.347 16.084 1.00 92.69 249 ALA A N 1
ATOM 1915 C CA . ALA A 1 249 ? -19.018 3.908 14.742 1.00 92.69 249 ALA A CA 1
ATOM 1916 C C . ALA A 1 249 ? -18.350 5.288 14.610 1.00 92.69 249 ALA A C 1
ATOM 1918 O O . ALA A 1 249 ? -17.642 5.542 13.638 1.00 92.69 249 ALA A O 1
ATOM 1919 N N . ALA A 1 250 ? -18.511 6.145 15.623 1.00 93.06 250 ALA A N 1
ATOM 1920 C CA . ALA A 1 250 ? -17.884 7.464 15.661 1.00 93.06 250 ALA A CA 1
ATOM 1921 C C . ALA A 1 250 ? -16.352 7.372 15.750 1.00 93.06 250 ALA A C 1
ATOM 1923 O O . ALA A 1 250 ? -15.651 8.181 15.147 1.00 93.06 250 ALA A O 1
ATOM 1924 N N . ALA A 1 251 ? -15.821 6.380 16.470 1.00 95.19 251 ALA A N 1
ATOM 1925 C CA . ALA A 1 251 ? -14.388 6.125 16.538 1.00 95.19 251 ALA A CA 1
ATOM 1926 C C . ALA A 1 251 ? -13.822 5.705 15.178 1.00 95.19 251 ALA A C 1
ATOM 1928 O O . ALA A 1 251 ? -12.824 6.271 14.740 1.00 95.19 251 ALA A O 1
ATOM 1929 N N . ILE A 1 252 ? -14.475 4.763 14.493 1.00 91.81 252 ILE A N 1
ATOM 1930 C CA . ILE A 1 252 ? -14.073 4.301 13.157 1.00 91.81 252 ILE A CA 1
ATOM 1931 C C . ILE A 1 252 ? -14.120 5.455 12.152 1.00 91.81 252 ILE A C 1
ATOM 1933 O O . ILE A 1 252 ? -13.145 5.689 11.437 1.00 91.81 252 ILE A O 1
ATOM 1937 N N . GLU A 1 253 ? -15.218 6.217 12.136 1.00 87.81 253 GLU A N 1
ATOM 1938 C CA . GLU A 1 253 ? -15.364 7.391 11.274 1.00 87.81 253 GLU A CA 1
ATOM 1939 C C . GLU A 1 253 ? -14.265 8.421 11.546 1.00 87.81 253 GLU A C 1
ATOM 1941 O O . GLU A 1 253 ? -13.647 8.927 10.608 1.00 87.81 253 GLU A O 1
ATOM 1946 N N . ARG A 1 254 ? -13.988 8.711 12.822 1.00 89.62 254 ARG A N 1
ATOM 1947 C CA . ARG A 1 254 ? -12.989 9.707 13.202 1.00 89.62 254 ARG A CA 1
ATOM 1948 C C . ARG A 1 254 ? -11.573 9.271 12.845 1.00 89.62 254 ARG A C 1
ATOM 1950 O O . ARG A 1 254 ? -10.848 10.055 12.246 1.00 89.62 254 ARG A O 1
ATOM 1957 N N . LEU A 1 255 ? -11.188 8.042 13.187 1.00 89.69 255 LEU A N 1
ATOM 1958 C CA . LEU A 1 255 ? -9.859 7.509 12.888 1.00 89.69 255 LEU A CA 1
ATOM 1959 C C . LEU A 1 255 ? -9.620 7.415 11.375 1.00 89.69 255 LEU A C 1
ATOM 1961 O O . LEU A 1 255 ? -8.527 7.732 10.913 1.00 89.69 255 LEU A O 1
ATOM 1965 N N . GLY A 1 256 ? -10.634 7.008 10.604 1.00 84.00 256 GLY A N 1
ATOM 1966 C CA . GLY A 1 256 ? -10.543 6.966 9.144 1.00 84.00 256 GLY A CA 1
ATOM 1967 C C . GLY A 1 256 ? -10.525 8.361 8.518 1.00 84.00 256 GLY A C 1
ATOM 1968 O O . GLY A 1 256 ? -9.776 8.606 7.580 1.00 84.00 256 GLY A O 1
ATOM 1969 N N . GLY A 1 257 ? -11.306 9.305 9.054 1.00 76.62 257 GLY A N 1
ATOM 1970 C CA . GLY A 1 257 ? -11.319 10.701 8.606 1.00 76.62 257 GLY A CA 1
ATOM 1971 C C . GLY A 1 257 ? -10.016 11.451 8.900 1.00 76.62 257 GLY A C 1
ATOM 1972 O O . GLY A 1 257 ? -9.605 12.287 8.098 1.00 76.62 257 GLY A O 1
ATOM 1973 N N . ASP A 1 258 ? -9.354 11.111 10.008 1.00 80.12 258 ASP A N 1
ATOM 1974 C CA . ASP A 1 258 ? -8.007 11.579 10.351 1.00 80.12 258 ASP A CA 1
ATOM 1975 C C . ASP A 1 258 ? -6.911 10.752 9.662 1.00 80.12 258 ASP A C 1
ATOM 1977 O O . ASP A 1 258 ? -5.733 11.011 9.894 1.00 80.12 258 ASP A O 1
ATOM 1981 N N . ASP A 1 259 ? -7.275 9.806 8.786 1.00 75.31 259 ASP A N 1
ATOM 1982 C CA . ASP A 1 259 ? -6.341 9.105 7.902 1.00 75.31 259 ASP A CA 1
ATOM 1983 C C . ASP A 1 259 ? -5.309 8.245 8.662 1.00 75.31 259 ASP A C 1
ATOM 1985 O O . ASP A 1 259 ? -4.163 8.073 8.250 1.00 75.31 259 ASP A O 1
ATOM 1989 N N . LEU A 1 260 ? -5.726 7.739 9.827 1.00 84.44 260 LEU A N 1
ATOM 1990 C CA . LEU A 1 260 ? -4.914 6.946 10.752 1.00 84.44 260 LEU A CA 1
ATOM 1991 C C . LEU A 1 260 ? -5.167 5.438 10.624 1.00 84.44 260 LEU A C 1
ATOM 1993 O O . LEU A 1 260 ? -4.362 4.639 11.110 1.00 84.44 260 LEU A O 1
ATOM 1997 N N . VAL A 1 261 ? -6.282 5.054 9.997 1.00 87.75 261 VAL A N 1
ATOM 1998 C CA . VAL A 1 261 ? -6.692 3.663 9.771 1.00 87.75 261 VAL A CA 1
ATOM 1999 C C . VAL A 1 261 ? -7.242 3.478 8.360 1.00 87.75 261 VAL A C 1
ATOM 2001 O O . VAL A 1 261 ? -7.898 4.365 7.815 1.00 87.75 261 VAL A O 1
ATOM 2004 N N . VAL A 1 262 ? -7.025 2.290 7.804 1.00 78.25 262 VAL A N 1
ATOM 2005 C CA . VAL A 1 262 ? -7.645 1.821 6.563 1.00 78.25 262 VAL A CA 1
ATOM 2006 C C . VAL A 1 262 ? -8.995 1.214 6.913 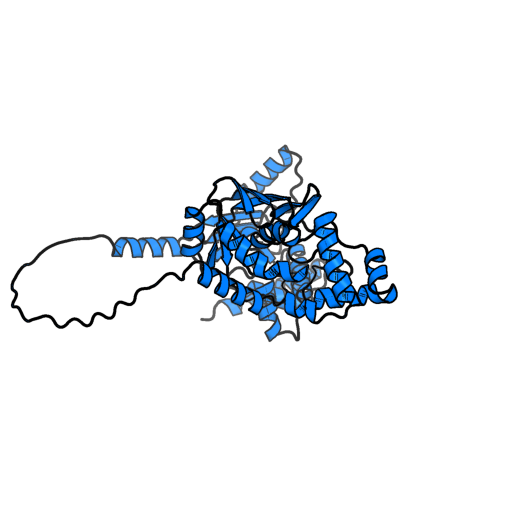1.00 78.25 262 VAL A C 1
ATOM 2008 O O . VAL A 1 262 ? -9.091 0.424 7.853 1.00 78.25 262 VAL A O 1
ATOM 2011 N N . LEU A 1 263 ? -10.041 1.580 6.177 1.00 80.56 263 LEU A N 1
ATOM 2012 C CA . LEU A 1 263 ? -11.402 1.089 6.404 1.00 80.56 263 LEU A CA 1
ATOM 2013 C C . LEU A 1 263 ? -11.889 0.219 5.252 1.00 80.56 263 LEU A C 1
ATOM 2015 O O . LEU A 1 263 ? -11.498 0.440 4.105 1.00 80.56 263 LEU A O 1
ATOM 2019 N N . ASP A 1 264 ? -12.806 -0.696 5.563 1.00 77.44 264 ASP A N 1
ATOM 2020 C CA . ASP A 1 264 ? -13.547 -1.454 4.560 1.00 77.44 264 ASP A CA 1
ATOM 2021 C C . ASP A 1 264 ? -14.455 -0.559 3.702 1.00 77.44 264 ASP A C 1
ATOM 2023 O O . ASP A 1 264 ? -14.689 0.617 3.996 1.00 77.44 264 ASP A O 1
ATOM 2027 N N . ALA A 1 265 ? -14.977 -1.121 2.609 1.00 68.44 265 ALA A N 1
ATOM 2028 C CA . ALA A 1 265 ? -15.780 -0.378 1.637 1.00 68.44 265 ALA A CA 1
ATOM 2029 C C . ALA A 1 265 ? -17.013 0.304 2.263 1.00 68.44 265 ALA A C 1
ATOM 2031 O O . ALA A 1 265 ? -17.398 1.400 1.845 1.00 68.44 265 ALA A O 1
ATOM 2032 N N . ASP A 1 266 ? -17.600 -0.325 3.283 1.00 74.50 266 ASP A N 1
ATOM 2033 C CA . ASP A 1 266 ? -18.770 0.183 4.000 1.00 74.50 266 ASP A CA 1
ATOM 2034 C C . ASP A 1 266 ? -18.407 1.156 5.138 1.00 74.50 266 ASP A C 1
ATOM 2036 O O . ASP A 1 266 ? -19.299 1.768 5.727 1.00 74.50 266 ASP A O 1
ATOM 2040 N N . LYS A 1 267 ? -17.112 1.350 5.425 1.00 76.81 267 LYS A N 1
ATOM 2041 C CA . LYS A 1 267 ? -16.582 2.169 6.530 1.00 76.81 267 LYS A CA 1
ATOM 2042 C C . LYS A 1 267 ? -17.083 1.733 7.906 1.00 76.81 267 LYS A C 1
ATOM 2044 O O . LYS A 1 267 ? -17.280 2.552 8.801 1.00 76.81 267 LYS A O 1
ATOM 2049 N N . THR A 1 268 ? -17.302 0.437 8.067 1.00 79.62 268 THR A N 1
ATOM 2050 C CA . THR A 1 268 ? -17.803 -0.170 9.303 1.00 79.62 268 THR A CA 1
ATOM 2051 C C . THR A 1 268 ? -16.745 -0.970 10.041 1.00 79.62 268 THR A C 1
ATOM 2053 O O . THR A 1 268 ? -16.953 -1.310 11.205 1.00 79.62 268 THR A O 1
ATOM 2056 N N . LYS A 1 269 ? -15.621 -1.273 9.383 1.00 83.62 269 LYS A N 1
ATOM 2057 C CA . LYS A 1 269 ? -14.520 -2.047 9.953 1.00 83.62 269 LYS A CA 1
ATOM 2058 C C . LYS A 1 269 ? -13.184 -1.424 9.606 1.00 83.62 269 LYS A C 1
ATOM 2060 O O . LYS A 1 269 ? -12.985 -0.917 8.505 1.00 83.62 269 LYS A O 1
ATOM 2065 N N . VAL A 1 270 ? -12.258 -1.527 10.547 1.00 88.62 270 VAL A N 1
ATOM 2066 C CA . VAL A 1 270 ? -10.849 -1.221 10.319 1.00 88.62 270 VAL A CA 1
ATOM 2067 C C . VAL A 1 270 ? -10.203 -2.425 9.639 1.00 88.62 270 VAL A C 1
ATOM 2069 O O . VAL A 1 270 ? -10.322 -3.534 10.139 1.00 88.62 270 VAL A O 1
ATOM 2072 N N . LEU A 1 271 ? -9.521 -2.220 8.519 1.00 85.12 271 LEU A N 1
ATOM 2073 C CA . LEU A 1 271 ? -8.742 -3.245 7.819 1.00 85.12 271 LEU A CA 1
ATOM 2074 C C . LEU A 1 271 ? -7.243 -3.130 8.104 1.00 85.12 271 LEU A C 1
ATOM 2076 O O . LEU A 1 271 ? -6.516 -4.108 7.973 1.00 85.12 271 LEU A O 1
ATOM 2080 N N . GLY A 1 272 ? -6.772 -1.962 8.525 1.00 89.81 272 GLY A N 1
ATOM 2081 C CA . GLY A 1 272 ? -5.355 -1.715 8.753 1.00 89.81 272 GLY A CA 1
ATOM 2082 C C . GLY A 1 272 ? -5.107 -0.372 9.417 1.00 89.81 272 GLY A C 1
ATOM 2083 O O . GLY A 1 272 ? -6.030 0.410 9.643 1.00 89.81 272 GLY A O 1
ATOM 2084 N N . ALA A 1 273 ? -3.851 -0.103 9.722 1.00 90.00 273 ALA A N 1
ATOM 2085 C CA . ALA A 1 273 ? -3.360 1.172 10.212 1.00 90.00 273 ALA A CA 1
ATOM 2086 C C . ALA A 1 273 ? -1.863 1.238 9.928 1.00 90.00 273 ALA A C 1
ATOM 2088 O O . ALA A 1 273 ? -1.154 0.260 10.157 1.00 90.00 273 ALA A O 1
ATOM 2089 N N . TYR A 1 274 ? -1.379 2.387 9.465 1.00 84.19 274 TYR A N 1
ATOM 2090 C CA . TYR A 1 274 ? 0.017 2.535 9.072 1.00 84.19 274 TYR A CA 1
ATOM 2091 C C . TYR A 1 274 ? 1.004 2.080 10.145 1.00 84.19 274 TYR A C 1
ATOM 2093 O O . TYR A 1 274 ? 0.908 2.558 11.278 1.00 84.19 274 TYR A O 1
ATOM 2101 N N . PRO A 1 275 ? 1.988 1.236 9.797 1.00 90.94 275 PRO A N 1
ATOM 2102 C CA . PRO A 1 275 ? 2.376 0.796 8.439 1.00 90.94 275 PRO A CA 1
ATOM 2103 C C . PRO A 1 275 ? 1.684 -0.493 7.919 1.00 90.94 275 PRO A C 1
ATOM 2105 O O . PRO A 1 275 ? 1.972 -0.963 6.819 1.00 90.94 275 PRO A O 1
ATOM 2108 N N . MET A 1 276 ? 0.788 -1.106 8.694 1.00 93.50 276 MET A N 1
ATOM 2109 C CA . MET A 1 276 ? 0.282 -2.468 8.469 1.00 93.50 276 MET A CA 1
ATOM 2110 C C . MET A 1 276 ? -1.160 -2.523 7.949 1.00 93.50 276 MET A C 1
ATOM 2112 O O . MET A 1 276 ? -1.994 -1.661 8.225 1.00 93.50 276 MET A O 1
ATOM 2116 N N . THR A 1 277 ? -1.494 -3.607 7.256 1.00 88.75 277 THR A N 1
ATOM 2117 C CA . THR A 1 277 ? -2.854 -3.911 6.808 1.00 88.75 277 THR A CA 1
ATOM 2118 C C . THR A 1 277 ? -3.146 -5.411 6.861 1.00 88.75 277 THR A C 1
ATOM 2120 O O . THR A 1 277 ? -2.241 -6.246 6.828 1.00 88.75 277 THR A O 1
ATOM 2123 N N . THR A 1 278 ? -4.429 -5.753 6.974 1.00 87.56 278 THR A N 1
ATOM 2124 C CA . THR A 1 278 ? -4.938 -7.122 6.786 1.00 87.56 278 THR A CA 1
ATOM 2125 C C . THR A 1 278 ? -5.317 -7.407 5.335 1.00 87.56 278 THR A C 1
ATOM 2127 O O . THR A 1 278 ? -5.580 -8.556 4.988 1.00 87.56 278 THR A O 1
ATOM 2130 N N . GLU A 1 279 ? -5.357 -6.379 4.485 1.00 82.81 279 GLU A N 1
ATOM 2131 C CA . GLU A 1 279 ? -5.565 -6.559 3.052 1.00 82.81 279 GLU A CA 1
ATOM 2132 C C . GLU A 1 279 ? -4.342 -7.201 2.405 1.00 82.81 279 GLU A C 1
ATOM 2134 O O . GLU A 1 279 ? -3.212 -7.029 2.862 1.00 82.81 279 GLU A O 1
ATOM 2139 N N . GLU A 1 280 ? -4.575 -7.955 1.336 1.00 80.88 280 GLU A N 1
ATOM 2140 C CA . GLU A 1 280 ? -3.497 -8.578 0.581 1.00 80.88 280 GLU A CA 1
ATOM 2141 C C . GLU A 1 280 ? -2.684 -7.511 -0.156 1.00 80.88 280 GLU A C 1
ATOM 2143 O O . GLU A 1 280 ? -3.235 -6.705 -0.909 1.00 80.88 280 GLU A O 1
ATOM 2148 N N . THR A 1 281 ? -1.369 -7.526 0.042 1.00 82.56 281 THR A N 1
ATOM 2149 C CA . THR A 1 281 ? -0.420 -6.668 -0.674 1.00 82.56 281 THR A CA 1
ATOM 2150 C C . THR A 1 281 ? 0.728 -7.517 -1.200 1.00 82.56 281 THR A C 1
ATOM 2152 O O . THR A 1 281 ? 0.816 -8.703 -0.908 1.00 82.56 281 THR A O 1
ATOM 2155 N N . VAL A 1 282 ? 1.631 -6.920 -1.975 1.00 83.12 282 VAL A N 1
ATOM 2156 C CA . VAL A 1 282 ? 2.861 -7.605 -2.396 1.00 83.12 282 VAL A CA 1
ATOM 2157 C C . VAL A 1 282 ? 3.906 -7.699 -1.276 1.00 83.12 282 VAL A C 1
ATOM 2159 O O . VAL A 1 282 ? 4.925 -8.349 -1.476 1.00 83.12 282 VAL A O 1
ATOM 2162 N N . HIS A 1 283 ? 3.684 -7.045 -0.129 1.00 93.75 283 HIS A N 1
ATOM 2163 C CA . HIS A 1 283 ? 4.630 -6.952 0.982 1.00 93.75 283 HIS A CA 1
ATOM 2164 C C . HIS A 1 283 ? 4.129 -7.774 2.173 1.00 93.75 283 HIS A C 1
ATOM 2166 O O . HIS A 1 283 ? 3.379 -7.283 3.021 1.00 93.75 283 HIS A O 1
ATOM 2172 N N . HIS A 1 284 ? 4.569 -9.025 2.250 1.00 95.69 284 HIS A N 1
ATOM 2173 C CA . HIS A 1 284 ? 4.181 -9.954 3.306 1.00 95.69 284 HIS A CA 1
ATOM 2174 C C . HIS A 1 284 ? 5.215 -9.963 4.422 1.00 95.69 284 HIS A C 1
ATOM 2176 O O . HIS A 1 284 ? 6.412 -10.112 4.175 1.00 95.69 284 HIS A O 1
ATOM 2182 N N . LEU A 1 285 ? 4.762 -9.825 5.663 1.00 97.81 285 LEU A N 1
ATOM 2183 C CA . LEU A 1 285 ? 5.617 -9.814 6.839 1.00 97.81 285 LEU A CA 1
ATOM 2184 C C . LEU A 1 285 ? 5.288 -11.001 7.742 1.00 97.81 285 LEU A C 1
ATOM 2186 O O . LEU A 1 285 ? 4.132 -11.397 7.900 1.00 97.81 285 LEU A O 1
ATOM 2190 N N . LYS A 1 286 ? 6.314 -11.520 8.412 1.00 97.62 286 LYS A N 1
ATOM 2191 C CA . LYS A 1 286 ? 6.178 -12.347 9.613 1.00 97.62 286 LYS A CA 1
ATOM 2192 C C . LYS A 1 286 ? 6.829 -11.621 10.776 1.00 97.62 286 LYS A C 1
ATOM 2194 O O . LYS A 1 286 ? 8.051 -11.621 10.881 1.00 97.62 286 LYS A O 1
ATOM 2199 N N . VAL A 1 287 ? 6.019 -11.036 11.649 1.00 95.38 287 VAL A N 1
ATOM 2200 C CA . VAL A 1 287 ? 6.462 -10.327 12.856 1.00 95.38 287 VAL A CA 1
ATOM 2201 C C . VAL A 1 287 ? 6.429 -11.310 14.016 1.00 95.38 287 VAL A C 1
ATOM 2203 O O . VAL A 1 287 ? 5.358 -11.804 14.368 1.00 95.38 287 VAL A O 1
ATOM 2206 N N . ASN A 1 288 ? 7.587 -11.681 14.569 1.00 86.38 288 ASN A N 1
ATOM 2207 C CA . ASN A 1 288 ? 7.693 -12.720 15.607 1.00 86.38 288 ASN A CA 1
ATOM 2208 C C . ASN A 1 288 ? 6.905 -14.012 15.259 1.00 86.38 288 ASN A C 1
ATOM 2210 O O . ASN A 1 288 ? 6.282 -14.646 16.114 1.00 86.38 288 ASN A O 1
ATOM 2214 N N . GLY A 1 289 ? 6.884 -14.384 13.972 1.00 85.00 289 GLY A N 1
ATOM 2215 C CA . GLY A 1 289 ? 6.177 -15.562 13.451 1.00 85.00 289 GLY A CA 1
ATOM 2216 C C . GLY A 1 289 ? 4.687 -15.374 13.123 1.00 85.00 289 GLY A C 1
ATOM 2217 O O . GLY A 1 289 ? 4.045 -16.333 12.690 1.00 85.00 289 GLY A O 1
ATOM 2218 N N . ARG A 1 290 ? 4.120 -14.174 13.291 1.00 91.38 290 ARG A N 1
ATOM 2219 C CA . ARG A 1 290 ? 2.726 -13.847 12.943 1.00 91.38 290 ARG A CA 1
ATOM 2220 C C . ARG A 1 290 ? 2.656 -13.115 11.610 1.00 91.38 290 ARG A C 1
ATOM 2222 O O . ARG A 1 290 ? 3.424 -12.190 11.378 1.00 91.38 290 ARG A O 1
ATOM 2229 N N . ALA A 1 291 ? 1.754 -13.555 10.735 1.00 95.31 291 ALA A N 1
ATOM 2230 C CA . ALA A 1 291 ? 1.612 -12.990 9.400 1.00 95.31 291 ALA A CA 1
ATOM 2231 C C . ALA A 1 291 ? 0.822 -11.675 9.432 1.00 95.31 291 ALA A C 1
ATOM 2233 O O . ALA A 1 291 ? -0.252 -11.625 10.027 1.00 95.31 291 ALA A O 1
ATOM 2234 N N . VAL A 1 292 ? 1.335 -10.648 8.765 1.00 95.44 292 VAL A N 1
ATOM 2235 C CA . VAL A 1 292 ? 0.658 -9.367 8.518 1.00 95.44 292 VAL A CA 1
ATOM 2236 C C . VAL A 1 292 ? 1.184 -8.795 7.204 1.00 95.44 292 VAL A C 1
ATOM 2238 O O . VAL A 1 292 ? 2.276 -9.161 6.776 1.00 95.44 292 VAL A O 1
ATOM 2241 N N . ASN A 1 293 ? 0.439 -7.908 6.554 1.00 92.31 293 ASN A N 1
ATOM 2242 C CA . ASN A 1 293 ? 0.901 -7.252 5.335 1.00 92.31 293 ASN A CA 1
ATOM 2243 C C . ASN A 1 293 ? 1.300 -5.802 5.628 1.00 92.31 293 ASN A C 1
ATOM 2245 O O . ASN A 1 293 ? 0.769 -5.165 6.542 1.00 92.31 293 ASN A O 1
ATOM 2249 N N . ALA A 1 294 ? 2.234 -5.272 4.845 1.00 90.94 294 ALA A N 1
ATOM 2250 C CA . ALA A 1 294 ? 2.576 -3.854 4.841 1.00 90.94 294 ALA A CA 1
ATOM 2251 C C . ALA A 1 294 ? 2.010 -3.177 3.596 1.00 90.94 294 ALA A C 1
ATOM 2253 O O . ALA A 1 294 ? 1.813 -3.813 2.558 1.00 90.94 294 ALA A O 1
ATOM 2254 N N . ILE A 1 295 ? 1.743 -1.878 3.696 1.00 84.75 295 ILE A N 1
ATOM 2255 C CA . ILE A 1 295 ? 1.123 -1.123 2.602 1.00 84.75 295 ILE A CA 1
ATOM 2256 C C . ILE A 1 295 ? 2.151 -0.802 1.500 1.00 84.75 295 ILE A C 1
ATOM 2258 O O . ILE A 1 295 ? 1.796 -0.811 0.323 1.00 84.75 295 ILE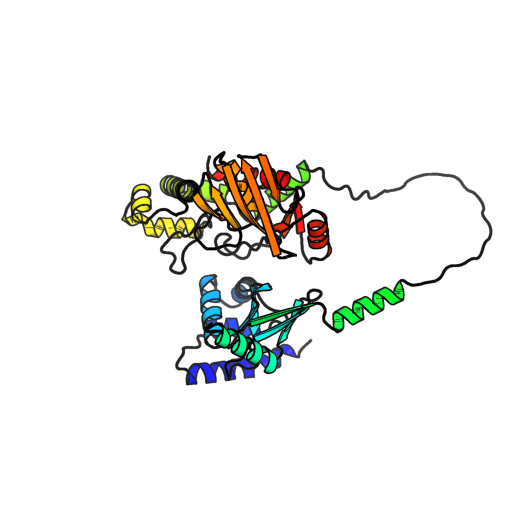 A O 1
ATOM 2262 N N . CYS A 1 296 ? 3.423 -0.586 1.851 1.00 88.25 296 CYS A N 1
ATOM 2263 C CA . CYS A 1 296 ? 4.514 -0.337 0.902 1.00 88.25 296 CYS A CA 1
ATOM 2264 C C . CYS A 1 296 ? 5.880 -0.896 1.369 1.00 88.25 296 CYS A C 1
ATOM 2266 O O . CYS A 1 296 ? 5.992 -1.487 2.446 1.00 88.25 296 CYS A O 1
ATOM 2268 N N . ALA A 1 297 ? 6.944 -0.688 0.579 1.00 92.25 297 ALA A N 1
ATOM 2269 C CA . ALA A 1 297 ? 8.291 -1.164 0.910 1.00 92.25 297 ALA A CA 1
ATOM 2270 C C . ALA A 1 297 ? 8.878 -0.510 2.174 1.00 92.25 297 ALA A C 1
ATOM 2272 O O . ALA A 1 297 ? 9.469 -1.196 3.008 1.00 92.25 297 ALA A O 1
ATOM 2273 N N . LEU A 1 298 ? 8.688 0.805 2.345 1.00 93.94 298 LEU A N 1
ATOM 2274 C CA . LEU A 1 298 ? 9.126 1.507 3.555 1.00 93.94 298 LEU A CA 1
ATOM 2275 C C . LEU A 1 298 ? 8.362 1.000 4.780 1.00 93.94 298 LEU A C 1
ATOM 2277 O O . LEU A 1 298 ? 8.976 0.693 5.797 1.00 93.94 298 LEU A O 1
ATOM 2281 N N . ASP A 1 299 ? 7.041 0.865 4.650 1.00 93.38 299 ASP A N 1
ATOM 2282 C CA . ASP A 1 299 ? 6.152 0.340 5.686 1.00 93.38 299 ASP A CA 1
ATOM 2283 C C . ASP A 1 299 ? 6.607 -1.044 6.173 1.00 93.38 299 ASP A C 1
ATOM 2285 O O . ASP A 1 299 ? 6.617 -1.311 7.374 1.00 93.38 299 ASP A O 1
ATOM 2289 N N . ALA A 1 300 ? 7.061 -1.906 5.258 1.00 95.69 300 ALA A N 1
ATOM 2290 C CA . ALA A 1 300 ? 7.565 -3.227 5.612 1.00 95.69 300 ALA A CA 1
ATOM 2291 C C . ALA A 1 300 ? 8.799 -3.168 6.532 1.00 95.69 300 ALA A C 1
ATOM 2293 O O . ALA A 1 300 ? 8.887 -3.918 7.505 1.00 95.69 300 ALA A O 1
ATOM 2294 N N . LEU A 1 301 ? 9.730 -2.249 6.256 1.00 97.38 301 LEU A N 1
ATOM 2295 C CA . LEU A 1 301 ? 10.991 -2.105 6.995 1.00 97.38 301 LEU A CA 1
ATOM 2296 C C . LEU A 1 301 ? 10.828 -1.451 8.373 1.00 97.38 301 LEU A C 1
ATOM 2298 O O . LEU A 1 301 ? 11.706 -1.573 9.228 1.00 97.38 301 LEU A O 1
ATOM 2302 N N . VAL A 1 302 ? 9.730 -0.735 8.615 1.00 95.44 302 VAL A N 1
ATOM 2303 C CA . VAL A 1 302 ? 9.549 0.037 9.857 1.00 95.44 302 VAL A CA 1
ATOM 2304 C C . VAL A 1 302 ? 8.792 -0.714 10.946 1.00 95.44 302 VAL A C 1
ATOM 2306 O O . VAL A 1 302 ? 8.845 -0.309 12.106 1.00 95.44 302 VAL A O 1
ATOM 2309 N N . VAL A 1 303 ? 8.151 -1.839 10.625 1.00 96.31 303 VAL A N 1
ATOM 2310 C CA . VAL A 1 303 ? 7.466 -2.658 11.638 1.00 96.31 303 VAL A CA 1
ATOM 2311 C C . VAL A 1 303 ? 8.458 -3.206 12.669 1.00 96.31 303 VAL A C 1
ATOM 2313 O O . VAL A 1 303 ? 8.194 -3.139 13.868 1.00 96.31 303 VAL A O 1
ATOM 2316 N N . ALA A 1 304 ? 9.630 -3.681 12.237 1.00 97.00 304 ALA A N 1
ATOM 2317 C CA . ALA A 1 304 ? 10.663 -4.182 13.145 1.00 97.00 304 ALA A CA 1
ATOM 2318 C C . ALA A 1 304 ? 11.124 -3.137 14.188 1.00 97.00 304 ALA A C 1
ATOM 2320 O O . ALA A 1 304 ? 11.067 -3.446 15.380 1.00 97.00 304 ALA A O 1
ATOM 2321 N N . PRO A 1 305 ? 11.532 -1.900 13.823 1.00 96.88 305 PRO A N 1
ATOM 2322 C CA . PRO A 1 305 ? 11.954 -0.896 14.800 1.00 96.88 305 PRO A CA 1
ATOM 2323 C C . PRO A 1 305 ? 10.805 -0.329 15.646 1.00 96.88 305 PRO A C 1
ATOM 2325 O O . PRO A 1 305 ? 11.062 0.132 16.755 1.00 96.88 305 PRO A O 1
ATOM 2328 N N . MET A 1 306 ? 9.547 -0.372 15.185 1.00 95.31 306 MET A N 1
ATOM 2329 C CA . MET A 1 306 ? 8.397 0.039 16.009 1.00 95.31 306 MET A CA 1
ATOM 2330 C C . MET A 1 306 ? 8.220 -0.836 17.254 1.00 95.31 306 MET A C 1
ATOM 2332 O O . MET A 1 306 ? 7.826 -0.327 18.302 1.00 95.31 306 MET A O 1
ATOM 2336 N N . TYR A 1 307 ? 8.526 -2.130 17.153 1.00 94.25 307 TYR A N 1
ATOM 2337 C CA . TYR A 1 307 ? 8.271 -3.108 18.216 1.00 94.25 307 TYR A CA 1
ATOM 2338 C C . TYR A 1 307 ? 9.533 -3.806 18.737 1.00 94.25 307 TYR A C 1
ATOM 2340 O O . TYR A 1 307 ? 9.416 -4.732 19.534 1.00 94.25 307 TYR A O 1
ATOM 2348 N N . ASP A 1 308 ? 10.718 -3.379 18.287 1.00 94.31 308 ASP A N 1
ATOM 2349 C CA . ASP A 1 308 ? 11.999 -4.069 18.515 1.00 94.31 308 ASP A CA 1
ATOM 2350 C C . ASP A 1 308 ? 11.909 -5.584 18.232 1.00 94.31 308 ASP A C 1
ATOM 2352 O O . ASP A 1 308 ? 12.352 -6.435 19.003 1.00 94.31 308 ASP A O 1
ATOM 2356 N N . ALA A 1 309 ? 11.253 -5.922 17.120 1.00 94.19 309 ALA A N 1
ATOM 2357 C CA . ALA A 1 309 ? 10.879 -7.287 16.765 1.00 94.19 309 ALA A CA 1
ATOM 2358 C C . ALA A 1 309 ? 11.776 -7.876 15.670 1.00 94.19 309 ALA A C 1
ATOM 2360 O O . ALA A 1 309 ? 12.384 -7.143 14.879 1.00 94.19 309 ALA A O 1
ATOM 2361 N N . GLU A 1 310 ? 11.800 -9.209 15.602 1.00 96.56 310 GLU A N 1
ATOM 2362 C CA . GLU A 1 310 ? 12.317 -9.937 14.445 1.00 96.56 310 GLU A CA 1
ATOM 2363 C C . GLU A 1 310 ? 11.227 -9.987 13.368 1.00 96.56 310 GLU A C 1
ATOM 2365 O O . GLU A 1 310 ? 10.090 -10.405 13.629 1.00 96.56 310 GLU A O 1
ATOM 2370 N N . VAL A 1 311 ? 11.566 -9.546 12.157 1.00 98.25 311 VAL A N 1
ATOM 2371 C CA . VAL A 1 311 ? 10.643 -9.489 11.023 1.00 98.25 311 VAL A CA 1
ATOM 2372 C C . VAL A 1 311 ? 11.278 -10.121 9.791 1.00 98.25 311 VAL A C 1
ATOM 2374 O O . VAL A 1 311 ? 12.346 -9.703 9.338 1.00 98.25 311 VAL A O 1
ATOM 2377 N N . ALA A 1 312 ? 10.579 -11.104 9.225 1.00 98.44 312 ALA A N 1
ATOM 2378 C CA . ALA A 1 312 ? 10.843 -11.606 7.882 1.00 98.44 312 ALA A CA 1
ATOM 2379 C C . ALA A 1 312 ? 9.925 -10.893 6.888 1.00 98.44 312 ALA A C 1
ATOM 2381 O O . ALA A 1 312 ? 8.714 -10.869 7.096 1.00 98.44 312 ALA A O 1
ATOM 2382 N N . ILE A 1 313 ? 10.490 -10.342 5.821 1.00 98.62 313 ILE A N 1
ATOM 2383 C CA . ILE A 1 313 ? 9.783 -9.596 4.780 1.00 98.62 313 ILE A CA 1
ATOM 2384 C C . ILE A 1 313 ? 9.940 -10.358 3.467 1.00 98.62 313 ILE A C 1
ATOM 2386 O O . ILE A 1 313 ? 11.061 -10.650 3.052 1.00 98.62 313 ILE A O 1
ATOM 2390 N N . GLU A 1 314 ? 8.828 -10.646 2.801 1.00 98.19 314 GLU A N 1
ATOM 2391 C CA . GLU A 1 314 ? 8.772 -11.194 1.448 1.00 98.19 314 GLU A CA 1
ATOM 2392 C C . GLU A 1 314 ? 8.076 -10.179 0.531 1.00 98.19 314 GLU A C 1
ATOM 2394 O O . GLU A 1 314 ? 7.000 -9.672 0.846 1.00 98.19 314 GLU A O 1
ATOM 2399 N N . SER A 1 315 ? 8.716 -9.849 -0.589 1.00 96.06 315 SER A N 1
ATOM 2400 C CA . SER A 1 315 ? 8.259 -8.834 -1.539 1.00 96.06 315 SER A CA 1
ATOM 2401 C C . SER A 1 315 ? 8.757 -9.137 -2.956 1.00 96.06 315 SER A C 1
ATOM 2403 O O . SER A 1 315 ? 9.286 -10.217 -3.233 1.00 96.06 315 SER A O 1
ATOM 2405 N N . ARG A 1 316 ? 8.592 -8.187 -3.879 1.00 90.56 316 ARG A N 1
ATOM 2406 C CA . ARG A 1 316 ? 9.175 -8.207 -5.224 1.00 90.56 316 ARG A CA 1
ATOM 2407 C C . ARG A 1 316 ? 9.825 -6.876 -5.576 1.00 90.56 316 ARG A C 1
ATOM 2409 O O . ARG A 1 316 ? 9.407 -5.833 -5.074 1.00 90.56 316 ARG A O 1
ATOM 2416 N N . CYS A 1 317 ? 10.829 -6.934 -6.444 1.00 90.12 317 CYS A N 1
ATOM 2417 C CA . CYS A 1 317 ? 11.375 -5.774 -7.131 1.00 90.12 317 CYS A CA 1
ATOM 2418 C C . CYS A 1 317 ? 10.304 -5.172 -8.044 1.00 90.12 317 CYS A C 1
ATOM 2420 O O . CYS A 1 317 ? 9.687 -5.895 -8.825 1.00 90.12 317 CYS A O 1
ATOM 2422 N N . GLN A 1 318 ? 10.109 -3.856 -7.982 1.00 85.62 318 GLN A N 1
ATOM 2423 C CA . GLN A 1 318 ? 9.104 -3.181 -8.809 1.00 85.62 318 GLN A CA 1
ATOM 2424 C C . GLN A 1 318 ? 9.434 -3.217 -10.304 1.00 85.62 318 GLN A C 1
ATOM 2426 O O . GLN A 1 318 ? 8.532 -3.260 -11.132 1.00 85.62 318 GLN A O 1
ATOM 2431 N N . VAL A 1 319 ? 10.722 -3.188 -10.649 1.00 82.12 319 VAL A N 1
ATOM 2432 C CA . VAL A 1 319 ? 11.176 -3.114 -12.045 1.00 82.12 319 VAL A CA 1
ATOM 2433 C C . VAL A 1 319 ? 11.217 -4.499 -12.685 1.00 82.12 319 VAL A C 1
ATOM 2435 O O . VAL A 1 319 ? 10.733 -4.687 -13.795 1.00 82.12 319 VAL A O 1
ATOM 2438 N N . THR A 1 320 ? 11.791 -5.480 -11.990 1.00 82.12 320 THR A N 1
ATOM 2439 C CA . THR A 1 320 ? 12.076 -6.805 -12.566 1.00 82.12 320 THR A CA 1
ATOM 2440 C C . THR A 1 320 ? 11.088 -7.883 -12.132 1.00 82.12 320 THR A C 1
ATOM 2442 O O . THR A 1 320 ? 11.010 -8.937 -12.759 1.00 82.12 320 THR A O 1
ATOM 2445 N N . GLY A 1 321 ? 10.331 -7.653 -11.054 1.00 82.62 321 GLY A N 1
ATOM 2446 C CA . GLY A 1 321 ? 9.480 -8.664 -10.424 1.00 82.62 321 GLY A CA 1
ATOM 2447 C C . GLY A 1 321 ? 10.240 -9.719 -9.608 1.00 82.62 321 GLY A C 1
ATOM 2448 O O . GLY A 1 321 ? 9.596 -10.613 -9.036 1.00 82.62 321 GLY A O 1
ATOM 2449 N N . GLU A 1 322 ? 11.575 -9.618 -9.534 1.00 91.31 322 GLU A N 1
ATOM 2450 C CA . GLU A 1 322 ? 12.444 -10.546 -8.805 1.00 91.31 322 GLU A CA 1
ATOM 2451 C C . GLU A 1 322 ? 12.024 -10.626 -7.328 1.00 91.31 322 GLU A C 1
ATOM 2453 O O . GLU A 1 322 ? 11.786 -9.583 -6.705 1.00 91.31 322 GLU A O 1
ATOM 2458 N N . PRO A 1 323 ? 11.870 -11.832 -6.746 1.00 92.12 323 PRO A N 1
ATOM 2459 C CA . PRO A 1 323 ? 11.532 -11.975 -5.337 1.00 92.12 323 PRO A CA 1
ATOM 2460 C C . PRO A 1 323 ? 12.577 -11.330 -4.425 1.00 92.12 323 PRO A C 1
ATOM 2462 O O . PRO A 1 323 ? 13.763 -11.634 -4.507 1.00 92.12 323 PRO A O 1
ATOM 2465 N N . ILE A 1 324 ? 12.110 -10.504 -3.493 1.00 97.62 324 ILE A N 1
ATOM 2466 C CA . ILE A 1 324 ? 12.942 -9.863 -2.476 1.00 97.62 324 ILE A CA 1
ATOM 2467 C C . ILE A 1 324 ? 12.616 -10.472 -1.121 1.00 97.62 324 ILE A C 1
ATOM 2469 O O . ILE A 1 324 ? 11.447 -10.592 -0.750 1.00 97.62 324 ILE A O 1
ATOM 2473 N N . ARG A 1 325 ? 13.657 -10.854 -0.379 1.00 98.69 325 ARG A N 1
ATOM 2474 C CA . ARG A 1 325 ? 13.534 -11.327 1.003 1.00 98.69 325 ARG A CA 1
ATOM 2475 C C . ARG A 1 325 ? 14.457 -10.530 1.901 1.00 98.69 325 ARG A C 1
ATOM 2477 O O . ARG A 1 325 ? 15.660 -10.496 1.666 1.00 98.69 325 ARG A O 1
ATOM 2484 N N . VAL A 1 326 ? 13.904 -9.917 2.939 1.00 98.69 326 VAL A N 1
ATOM 2485 C CA . VAL A 1 326 ? 14.672 -9.166 3.938 1.00 98.69 326 VAL A CA 1
ATOM 2486 C C . VAL A 1 326 ? 14.394 -9.756 5.313 1.00 98.69 326 VAL A C 1
ATOM 2488 O O . VAL A 1 326 ? 13.250 -10.028 5.664 1.00 98.69 326 VAL A O 1
ATOM 2491 N N . HIS A 1 327 ? 15.446 -9.973 6.092 1.00 98.31 327 HIS A N 1
ATOM 2492 C CA . HIS A 1 327 ? 15.356 -10.409 7.482 1.00 98.31 327 HIS A CA 1
ATOM 2493 C C . HIS A 1 327 ? 15.927 -9.298 8.357 1.00 98.31 327 HIS A C 1
ATOM 2495 O O . HIS A 1 327 ? 17.052 -8.848 8.129 1.00 98.31 327 HIS A O 1
ATOM 2501 N N . GLN A 1 328 ? 15.155 -8.834 9.334 1.00 98.06 328 GLN A N 1
ATOM 2502 C CA . GLN A 1 328 ? 15.459 -7.630 10.104 1.00 98.06 328 GLN A CA 1
ATOM 2503 C C . GLN A 1 328 ? 15.188 -7.846 11.595 1.00 98.06 328 GLN A C 1
ATOM 2505 O O . GLN A 1 328 ? 14.216 -8.497 11.964 1.00 98.06 328 GLN A O 1
ATOM 2510 N N . GLN A 1 329 ? 16.031 -7.265 12.452 1.00 97.25 329 GLN A N 1
ATOM 2511 C CA . GLN A 1 329 ? 15.833 -7.192 13.902 1.00 97.25 329 GLN A CA 1
ATOM 2512 C C . GLN A 1 329 ? 15.907 -5.735 14.349 1.00 97.25 329 GLN A C 1
ATOM 2514 O O . GLN A 1 329 ? 16.975 -5.118 14.280 1.00 97.25 329 GLN A O 1
ATOM 2519 N N . GLY A 1 330 ? 14.791 -5.185 14.832 1.00 95.94 330 GLY A N 1
ATOM 2520 C CA . GLY A 1 330 ? 14.718 -3.777 15.220 1.00 95.94 330 GLY A CA 1
ATOM 2521 C C . GLY A 1 330 ? 15.214 -2.869 14.087 1.00 95.94 330 GLY A C 1
ATOM 2522 O O . GLY A 1 330 ? 14.705 -2.915 12.970 1.00 95.94 330 GLY A O 1
ATOM 2523 N N . HIS A 1 331 ? 16.254 -2.078 14.345 1.00 97.06 331 HIS A N 1
ATOM 2524 C CA . HIS A 1 331 ? 16.865 -1.189 13.346 1.00 97.06 331 HIS A CA 1
ATOM 2525 C C . HIS A 1 331 ? 17.883 -1.858 12.410 1.00 97.06 331 HIS A C 1
ATOM 2527 O O . HIS A 1 331 ? 18.430 -1.192 11.538 1.00 97.06 331 HIS A O 1
ATOM 2533 N N . ARG A 1 332 ? 18.202 -3.139 12.606 1.00 97.88 332 ARG A N 1
ATOM 2534 C CA . ARG A 1 332 ? 19.316 -3.800 11.923 1.00 97.88 332 ARG A CA 1
ATOM 2535 C C . ARG A 1 332 ? 18.820 -4.776 10.865 1.00 97.88 332 ARG A C 1
ATOM 2537 O O . ARG A 1 332 ? 18.127 -5.740 11.191 1.00 97.88 332 ARG A O 1
ATOM 2544 N N . ILE A 1 333 ? 19.282 -4.601 9.630 1.00 98.25 333 ILE A N 1
ATOM 2545 C CA . ILE A 1 333 ? 19.153 -5.615 8.582 1.00 98.25 333 ILE A CA 1
ATOM 2546 C C . ILE A 1 333 ? 20.105 -6.779 8.891 1.00 98.25 333 ILE A C 1
ATOM 2548 O O . ILE A 1 333 ? 21.303 -6.589 9.114 1.00 98.25 333 ILE A O 1
ATOM 2552 N N . LEU A 1 334 ? 19.564 -7.994 8.957 1.00 97.94 334 LEU A N 1
ATOM 2553 C CA . LEU A 1 334 ? 20.325 -9.225 9.183 1.00 97.94 334 LEU A CA 1
ATOM 2554 C C . LEU A 1 334 ? 20.758 -9.857 7.859 1.00 97.94 334 LEU A C 1
ATOM 2556 O O . LEU A 1 334 ? 21.892 -10.320 7.744 1.00 97.94 334 LEU A O 1
ATOM 2560 N N . SER A 1 335 ? 19.866 -9.863 6.868 1.00 98.38 335 SER A N 1
ATOM 2561 C CA . SER A 1 335 ? 20.137 -10.348 5.514 1.00 98.38 335 SER A CA 1
ATOM 2562 C C . SER A 1 335 ? 19.155 -9.754 4.506 1.00 98.38 335 SER A C 1
ATOM 2564 O O . SER A 1 335 ? 18.016 -9.445 4.858 1.00 98.38 335 SER A O 1
ATOM 2566 N N . ALA A 1 336 ? 19.585 -9.660 3.249 1.00 98.31 336 ALA A N 1
ATOM 2567 C CA . ALA A 1 336 ? 18.753 -9.280 2.115 1.00 98.31 336 ALA A CA 1
ATOM 2568 C C . ALA A 1 336 ? 19.087 -10.157 0.896 1.00 98.31 336 ALA A C 1
ATOM 2570 O O . ALA A 1 336 ? 20.251 -10.473 0.650 1.00 98.31 336 ALA A O 1
ATOM 2571 N N . GLU A 1 337 ? 18.052 -10.560 0.166 1.00 98.06 337 GLU A N 1
ATOM 2572 C CA . GLU A 1 337 ? 18.109 -11.304 -1.093 1.00 98.06 337 GLU A CA 1
ATOM 2573 C C . GLU A 1 337 ? 17.247 -10.572 -2.140 1.00 98.06 337 GLU A C 1
ATOM 2575 O O . GLU A 1 337 ? 16.218 -10.000 -1.761 1.00 98.06 337 GLU A O 1
ATOM 2580 N N . PRO A 1 338 ? 17.622 -10.586 -3.435 1.00 95.69 338 PRO A N 1
ATOM 2581 C CA . PRO A 1 338 ? 18.665 -11.418 -4.059 1.00 95.69 338 PRO A CA 1
ATOM 2582 C C . PRO A 1 338 ? 20.102 -10.918 -3.841 1.00 95.69 338 PRO A C 1
ATOM 2584 O O . PRO A 1 338 ? 21.053 -11.669 -4.043 1.00 95.69 338 PRO A O 1
ATOM 2587 N N . SER A 1 339 ? 20.265 -9.674 -3.394 1.00 95.38 339 SER A N 1
ATOM 2588 C CA . SER A 1 339 ? 21.556 -9.039 -3.133 1.00 95.38 339 SER A CA 1
ATOM 2589 C C . SER A 1 339 ? 21.560 -8.368 -1.761 1.00 95.38 339 SER A C 1
ATOM 2591 O O . SER A 1 339 ? 20.523 -7.931 -1.265 1.00 95.38 339 SER A O 1
ATOM 2593 N N . ALA A 1 340 ? 22.745 -8.203 -1.170 1.00 94.38 340 ALA A N 1
ATOM 2594 C CA . ALA A 1 340 ? 22.912 -7.347 0.005 1.00 94.38 340 ALA A CA 1
ATOM 2595 C C . ALA A 1 340 ? 22.625 -5.863 -0.304 1.00 94.38 340 ALA A C 1
ATOM 2597 O O . ALA A 1 340 ? 22.439 -5.077 0.620 1.00 94.38 340 ALA A O 1
ATOM 2598 N N . ASP A 1 341 ? 22.591 -5.491 -1.589 1.00 97.00 341 ASP A N 1
ATOM 2599 C CA . ASP A 1 341 ? 22.390 -4.120 -2.060 1.00 97.00 341 ASP A CA 1
ATOM 2600 C C . ASP A 1 341 ? 20.950 -3.798 -2.490 1.00 97.00 341 ASP A C 1
ATOM 2602 O O . ASP A 1 341 ? 20.740 -2.852 -3.246 1.00 97.00 341 ASP A O 1
ATOM 2606 N N . VAL A 1 342 ? 19.955 -4.566 -2.029 1.00 98.31 342 VAL A N 1
ATOM 2607 C CA . VAL A 1 342 ? 18.533 -4.218 -2.213 1.00 98.31 342 VAL A CA 1
ATOM 2608 C C . VAL A 1 342 ? 18.297 -2.764 -1.782 1.00 98.31 342 VAL A C 1
ATOM 2610 O O . VAL A 1 342 ? 18.808 -2.311 -0.755 1.00 98.31 342 VAL A O 1
ATOM 2613 N N . ARG A 1 343 ? 17.516 -2.016 -2.563 1.00 98.00 343 ARG A N 1
ATOM 2614 C CA . ARG A 1 343 ? 17.220 -0.595 -2.321 1.00 98.00 343 ARG A CA 1
ATOM 2615 C C . ARG A 1 343 ? 15.735 -0.353 -2.115 1.00 98.00 343 ARG A C 1
ATOM 2617 O O . ARG A 1 343 ? 14.893 -1.166 -2.496 1.00 98.00 343 ARG A O 1
ATOM 2624 N N . VAL A 1 344 ? 15.423 0.809 -1.550 1.00 97.00 344 VAL A N 1
ATOM 2625 C CA . VAL A 1 344 ? 14.065 1.357 -1.504 1.00 97.00 344 VAL A CA 1
ATOM 2626 C C . VAL A 1 344 ? 14.003 2.605 -2.370 1.00 97.00 344 VAL A C 1
ATOM 2628 O O . VAL A 1 344 ? 14.757 3.547 -2.154 1.00 97.00 344 VAL A O 1
ATOM 2631 N N . GLY A 1 345 ? 13.102 2.629 -3.343 1.00 92.81 345 GLY A N 1
ATOM 2632 C CA . GLY A 1 345 ? 12.784 3.817 -4.128 1.00 92.81 345 GLY A CA 1
ATOM 2633 C C . GLY A 1 345 ? 11.565 4.521 -3.553 1.00 92.81 345 GLY A C 1
ATOM 2634 O O . GLY A 1 345 ? 10.597 3.859 -3.196 1.00 92.81 345 GLY A O 1
ATOM 2635 N N . VAL A 1 346 ? 11.588 5.849 -3.480 1.00 88.19 346 VAL A N 1
ATOM 2636 C CA . VAL A 1 346 ? 10.437 6.682 -3.119 1.00 88.19 346 VAL A CA 1
ATOM 2637 C C . VAL A 1 346 ? 10.164 7.650 -4.255 1.00 88.19 346 VAL A C 1
ATOM 2639 O O . VAL A 1 346 ? 11.027 8.449 -4.618 1.00 88.19 346 VAL A O 1
ATOM 2642 N N . ARG A 1 347 ? 8.957 7.595 -4.818 1.00 84.69 347 ARG A N 1
ATOM 2643 C CA . ARG A 1 347 ? 8.475 8.596 -5.772 1.00 84.69 347 ARG A CA 1
ATOM 2644 C C . ARG A 1 347 ? 7.635 9.641 -5.044 1.00 84.69 347 ARG A C 1
ATOM 2646 O O . ARG A 1 347 ? 6.505 9.360 -4.654 1.00 84.69 347 ARG A O 1
ATOM 2653 N N . TRP A 1 348 ? 8.167 10.846 -4.894 1.00 76.19 348 TRP A N 1
ATOM 2654 C CA . TRP A 1 348 ? 7.539 11.991 -4.241 1.00 76.19 348 TRP A CA 1
ATOM 2655 C C . TRP A 1 348 ? 6.503 12.651 -5.164 1.00 76.19 348 TRP A C 1
ATOM 2657 O O . TRP A 1 348 ? 6.788 13.606 -5.884 1.00 76.19 348 TRP A O 1
ATOM 2667 N N . GLN A 1 349 ? 5.272 12.143 -5.159 1.00 66.06 349 GLN A N 1
ATOM 2668 C CA . GLN A 1 349 ? 4.122 12.809 -5.786 1.00 66.06 349 GLN A CA 1
ATOM 2669 C C . GLN A 1 349 ? 3.265 13.521 -4.733 1.00 66.06 349 GLN A C 1
ATOM 2671 O O . GLN A 1 349 ? 3.320 13.199 -3.548 1.00 66.06 349 GLN A O 1
ATOM 2676 N N . GLN A 1 350 ? 2.467 14.507 -5.158 1.00 49.84 350 GLN A N 1
ATOM 2677 C CA . GLN A 1 350 ? 1.471 15.131 -4.283 1.00 49.84 350 GLN A CA 1
ATOM 2678 C C . GLN A 1 350 ? 0.421 14.077 -3.889 1.00 49.84 350 GLN A C 1
ATOM 2680 O O . GLN A 1 350 ? -0.143 13.442 -4.785 1.00 49.84 350 GLN A O 1
ATOM 2685 N N . PRO A 1 351 ? 0.135 13.869 -2.590 1.00 43.28 351 PRO A N 1
ATOM 2686 C CA . PRO A 1 351 ? -0.872 12.905 -2.170 1.00 43.28 351 PRO A CA 1
ATOM 2687 C C . PRO A 1 351 ? -2.238 13.252 -2.770 1.00 43.28 351 PRO A C 1
ATOM 2689 O O . PRO A 1 351 ? -2.775 14.339 -2.544 1.00 43.28 351 PRO A O 1
ATOM 2692 N N . GLY A 1 352 ? -2.840 12.305 -3.494 1.00 43.38 352 GLY A N 1
ATOM 2693 C CA . GLY A 1 352 ? -4.291 12.290 -3.655 1.00 43.38 352 GLY A CA 1
ATOM 2694 C C . GLY A 1 352 ? -4.943 12.171 -2.272 1.00 43.38 352 GLY A C 1
ATOM 2695 O O . GLY A 1 352 ? -4.374 11.585 -1.355 1.00 43.38 352 GLY A O 1
ATOM 2696 N N . ALA A 1 353 ? -6.112 12.781 -2.073 1.00 35.97 353 ALA A N 1
ATOM 2697 C CA . ALA A 1 353 ? -6.717 12.884 -0.742 1.00 35.97 353 ALA A CA 1
ATOM 2698 C C . ALA A 1 353 ? -6.911 11.517 -0.039 1.00 35.97 353 ALA A C 1
ATOM 2700 O O . ALA A 1 353 ? -7.550 10.631 -0.605 1.00 35.97 353 ALA A O 1
ATOM 2701 N N . CYS A 1 354 ? -6.480 11.457 1.234 1.00 40.69 354 CYS A N 1
ATOM 2702 C CA . CYS A 1 354 ? -6.517 10.327 2.185 1.00 40.69 354 CYS A CA 1
ATOM 2703 C C . CYS A 1 354 ? -5.430 9.265 1.939 1.00 40.69 354 CYS A C 1
ATOM 2705 O O . CYS A 1 354 ? -5.604 8.385 1.100 1.00 40.69 354 CYS A O 1
ATOM 2707 N N . ALA A 1 355 ? -4.336 9.330 2.699 1.00 44.03 355 ALA A N 1
ATOM 2708 C CA . ALA A 1 355 ? -3.222 8.386 2.682 1.00 44.03 355 ALA A CA 1
ATOM 2709 C C . ALA A 1 355 ? -3.651 6.934 2.851 1.00 44.03 355 ALA A C 1
ATOM 2711 O O . ALA A 1 355 ? -3.302 6.125 2.002 1.00 44.03 355 ALA A O 1
ATOM 2712 N N . ALA A 1 356 ? -4.475 6.647 3.863 1.00 41.78 356 ALA A N 1
ATOM 2713 C CA . ALA A 1 356 ? -4.972 5.340 4.281 1.00 41.78 356 ALA A CA 1
ATOM 2714 C C . ALA A 1 356 ? -5.685 4.573 3.171 1.00 41.78 356 ALA A C 1
ATOM 2716 O O . ALA A 1 356 ? -5.771 3.354 3.230 1.00 41.78 356 ALA A O 1
ATOM 2717 N N . HIS A 1 357 ? -6.159 5.265 2.136 1.00 37.97 357 HIS A N 1
ATOM 2718 C CA . HIS A 1 357 ? -6.748 4.635 0.958 1.00 37.97 357 HIS A CA 1
ATOM 2719 C C . HIS A 1 357 ? -5.957 4.889 -0.328 1.00 37.97 357 HIS A C 1
ATOM 2721 O O . HIS A 1 357 ? -6.360 4.375 -1.364 1.00 37.97 357 HIS A O 1
ATOM 2727 N N . SER A 1 358 ? -4.903 5.715 -0.305 1.00 38.97 358 SER A N 1
ATOM 2728 C CA . SER A 1 358 ? -4.405 6.401 -1.507 1.00 38.97 358 SER A CA 1
ATOM 2729 C C . SER A 1 358 ? -2.928 6.786 -1.500 1.00 38.97 358 SER A C 1
ATOM 2731 O O . SER A 1 358 ? -2.608 7.795 -2.124 1.00 38.97 358 SER A O 1
ATOM 2733 N N . MET A 1 359 ? -2.008 6.091 -0.820 1.00 43.00 359 MET A N 1
ATOM 2734 C CA . MET A 1 359 ? -0.601 6.524 -0.884 1.00 43.00 359 MET A CA 1
ATOM 2735 C C . MET A 1 359 ? -0.070 6.522 -2.328 1.00 43.00 359 MET A C 1
ATOM 2737 O O . MET A 1 359 ? 0.367 5.510 -2.857 1.00 43.00 359 MET A O 1
ATOM 2741 N N . CYS A 1 360 ? -0.082 7.714 -2.936 1.00 40.88 360 CYS A N 1
ATOM 2742 C CA . CYS A 1 360 ? 0.532 8.080 -4.210 1.00 40.88 360 CYS A CA 1
ATOM 2743 C C . CYS A 1 360 ? 2.064 8.176 -4.104 1.00 40.88 360 CYS A C 1
ATOM 2745 O O . CYS A 1 360 ? 2.724 8.586 -5.058 1.00 40.88 360 CYS A O 1
ATOM 2747 N N . LEU A 1 361 ? 2.638 7.811 -2.956 1.00 52.84 361 LEU A N 1
ATOM 2748 C CA . LEU A 1 361 ? 4.061 7.556 -2.828 1.00 52.84 361 LEU A CA 1
ATOM 2749 C C . LEU A 1 361 ? 4.292 6.103 -3.221 1.00 52.84 361 LEU A C 1
ATOM 2751 O O . LEU A 1 361 ? 4.059 5.188 -2.435 1.00 52.84 361 LEU A O 1
ATOM 2755 N N . GLU A 1 362 ? 4.732 5.902 -4.460 1.00 66.50 362 GLU A N 1
ATOM 2756 C CA . GLU A 1 362 ? 5.264 4.612 -4.886 1.00 66.50 362 GLU A CA 1
ATOM 2757 C C . GLU A 1 362 ? 6.580 4.408 -4.123 1.00 66.50 362 GLU A C 1
ATOM 2759 O O . GLU A 1 362 ? 7.629 4.927 -4.509 1.00 66.50 362 GLU A O 1
ATOM 2764 N N . MET A 1 363 ? 6.471 3.760 -2.960 1.00 86.19 363 MET A N 1
ATOM 2765 C CA . MET A 1 363 ? 7.592 3.327 -2.136 1.00 86.19 363 MET A CA 1
ATOM 2766 C C . MET A 1 363 ? 7.829 1.848 -2.399 1.00 86.19 363 MET A C 1
ATOM 2768 O O . MET A 1 363 ? 7.044 0.995 -1.977 1.00 86.19 363 MET A O 1
ATOM 2772 N N . VAL A 1 364 ? 8.896 1.550 -3.122 1.00 89.38 364 VAL A N 1
ATOM 2773 C CA . VAL A 1 364 ? 9.101 0.249 -3.756 1.00 89.38 364 VAL A CA 1
ATOM 2774 C C . VAL A 1 364 ? 10.440 -0.350 -3.390 1.00 89.38 364 VAL A C 1
ATOM 2776 O O . VAL A 1 364 ? 11.402 0.373 -3.145 1.00 89.38 364 VAL A O 1
ATOM 2779 N N . PHE A 1 365 ? 10.511 -1.677 -3.387 1.00 96.19 365 PHE A N 1
ATOM 2780 C CA . PHE A 1 365 ? 11.789 -2.369 -3.333 1.00 96.19 365 PHE A CA 1
ATOM 2781 C C . PHE A 1 365 ? 12.391 -2.499 -4.734 1.00 96.19 365 PHE A C 1
ATOM 2783 O O . PHE A 1 365 ? 11.678 -2.681 -5.726 1.00 96.19 365 PHE A O 1
ATOM 2790 N N . LEU A 1 366 ? 13.715 -2.432 -4.795 1.00 95.75 366 LEU A N 1
ATOM 2791 C CA . LEU A 1 366 ? 14.530 -2.552 -5.999 1.00 95.75 366 LEU A CA 1
ATOM 2792 C C . LEU A 1 366 ? 15.629 -3.578 -5.700 1.00 95.75 366 LEU A C 1
ATOM 2794 O O . LEU A 1 366 ? 16.221 -3.547 -4.622 1.00 95.75 366 LEU A O 1
ATOM 2798 N N . GLU A 1 367 ? 15.851 -4.523 -6.611 1.00 94.81 367 GLU A N 1
ATOM 2799 C CA . GLU A 1 367 ? 16.678 -5.717 -6.355 1.00 94.81 367 GLU A CA 1
ATOM 2800 C C . GLU A 1 367 ? 18.150 -5.412 -6.039 1.00 94.81 367 GLU A C 1
ATOM 2802 O O . GLU A 1 367 ? 18.782 -6.157 -5.288 1.00 94.81 367 GLU A O 1
ATOM 2807 N N . ASP A 1 368 ? 18.673 -4.306 -6.569 1.00 97.19 368 ASP A N 1
ATOM 2808 C CA . ASP A 1 368 ? 20.033 -3.821 -6.353 1.00 97.19 368 ASP A CA 1
ATOM 2809 C C . ASP A 1 368 ? 20.163 -2.315 -6.660 1.00 97.19 368 ASP A C 1
ATOM 2811 O O . ASP A 1 368 ? 19.230 -1.664 -7.149 1.00 97.19 368 ASP A O 1
ATOM 2815 N N . GLY A 1 369 ? 21.337 -1.745 -6.369 1.00 96.00 369 GLY A N 1
ATOM 2816 C CA . GLY A 1 369 ? 21.653 -0.348 -6.655 1.00 96.00 369 GLY A CA 1
ATOM 2817 C C . GLY A 1 369 ? 21.688 0.009 -8.141 1.00 96.00 369 GLY A C 1
ATOM 2818 O O . GLY A 1 369 ? 21.455 1.163 -8.484 1.00 96.00 369 GLY A O 1
ATOM 2819 N N . ASP A 1 370 ? 21.959 -0.932 -9.043 1.00 95.75 370 ASP A N 1
ATOM 2820 C CA . ASP A 1 370 ? 22.006 -0.647 -10.484 1.00 95.75 370 ASP A CA 1
ATOM 2821 C C . ASP A 1 370 ? 20.594 -0.456 -11.042 1.00 95.75 370 ASP A C 1
ATOM 2823 O O . ASP A 1 370 ? 20.316 0.475 -11.800 1.00 95.75 370 ASP A O 1
ATOM 2827 N N . THR A 1 371 ? 19.674 -1.315 -10.618 1.00 92.94 371 THR A N 1
ATOM 2828 C CA . THR A 1 371 ? 18.247 -1.213 -10.907 1.00 92.94 371 THR A CA 1
ATOM 2829 C C . THR A 1 371 ? 17.642 0.022 -10.262 1.00 92.94 371 THR A C 1
ATOM 2831 O O . THR A 1 371 ? 16.813 0.686 -10.884 1.00 92.94 371 THR A O 1
ATOM 2834 N N . ALA A 1 372 ? 18.082 0.381 -9.057 1.00 94.31 372 ALA A N 1
ATOM 2835 C CA . ALA A 1 372 ? 17.602 1.578 -8.389 1.00 94.31 372 ALA A CA 1
ATOM 2836 C C . ALA A 1 372 ? 18.041 2.877 -9.079 1.00 94.31 372 ALA A C 1
ATOM 2838 O O . ALA A 1 372 ? 17.189 3.728 -9.344 1.00 94.31 372 ALA A O 1
ATOM 2839 N N . ARG A 1 373 ? 19.311 2.980 -9.496 1.00 93.31 373 ARG A N 1
ATOM 2840 C CA . ARG A 1 373 ? 19.793 4.120 -10.291 1.00 93.31 373 ARG A CA 1
ATOM 2841 C C . ARG A 1 373 ? 19.025 4.265 -11.602 1.00 93.31 373 ARG A C 1
ATOM 2843 O O . ARG A 1 373 ? 18.521 5.349 -11.878 1.00 93.31 373 ARG A O 1
ATOM 2850 N N . ARG A 1 374 ? 18.834 3.169 -12.349 1.00 90.44 374 ARG A N 1
ATOM 2851 C CA . ARG A 1 374 ? 18.006 3.175 -13.571 1.00 90.44 374 ARG A CA 1
ATOM 2852 C C . ARG A 1 374 ? 16.576 3.625 -13.292 1.00 90.44 374 ARG A C 1
ATOM 2854 O O . ARG A 1 374 ? 16.063 4.492 -13.983 1.00 90.44 374 ARG A O 1
ATOM 2861 N N . TRP A 1 375 ? 15.950 3.111 -12.232 1.00 87.25 375 TRP A N 1
ATOM 2862 C CA . TRP A 1 375 ? 14.590 3.503 -11.855 1.00 87.25 375 TRP A CA 1
ATOM 2863 C C . TRP A 1 375 ? 14.460 5.003 -11.537 1.00 87.25 375 TRP A C 1
ATOM 2865 O O . TRP A 1 375 ? 13.411 5.599 -11.818 1.00 87.25 375 TRP A O 1
ATOM 2875 N N . VAL A 1 376 ? 15.499 5.617 -10.958 1.00 87.62 376 VAL A N 1
ATOM 2876 C CA . VAL A 1 376 ? 15.567 7.068 -10.728 1.00 87.62 376 VAL A CA 1
ATOM 2877 C C . VAL A 1 376 ? 15.777 7.829 -12.042 1.00 87.62 376 VAL A C 1
ATOM 2879 O O . VAL A 1 376 ? 15.054 8.789 -12.288 1.00 87.62 376 VAL A O 1
ATOM 2882 N N . GLU A 1 377 ? 16.721 7.402 -12.884 1.00 85.38 377 GLU A N 1
ATOM 2883 C CA . GLU A 1 377 ? 17.118 8.089 -14.126 1.00 85.38 377 GLU A CA 1
ATOM 2884 C C . GLU A 1 377 ? 16.069 8.003 -15.247 1.00 85.38 377 GLU A C 1
ATOM 2886 O O . GLU A 1 377 ? 15.826 8.985 -15.947 1.00 85.38 377 GLU A O 1
ATOM 2891 N N . GLU A 1 378 ? 15.434 6.843 -15.420 1.00 73.69 378 GLU A N 1
ATOM 2892 C CA . GLU A 1 378 ? 14.491 6.553 -16.512 1.00 73.69 378 GLU A CA 1
ATOM 2893 C C . GLU A 1 378 ? 13.063 7.054 -16.215 1.00 73.69 378 GLU A C 1
ATOM 2895 O O . GLU A 1 378 ? 12.176 6.990 -17.064 1.00 73.69 378 GLU A O 1
ATOM 2900 N N . GLY A 1 379 ? 12.802 7.551 -15.002 1.00 59.84 379 GLY A N 1
ATOM 2901 C CA . GLY A 1 379 ? 11.466 7.938 -14.559 1.00 59.84 379 GLY A CA 1
ATOM 2902 C C . GLY A 1 379 ? 11.148 9.427 -14.661 1.00 59.84 379 GLY A C 1
ATOM 2903 O O . GLY A 1 379 ? 11.930 10.268 -14.236 1.00 59.84 379 GLY A O 1
ATOM 2904 N N . GLU A 1 380 ? 9.925 9.768 -15.075 1.00 54.84 380 GLU A N 1
ATOM 2905 C CA . GLU A 1 380 ? 9.374 11.108 -14.836 1.00 54.84 380 GLU A CA 1
ATOM 2906 C C . GLU A 1 380 ? 9.000 11.287 -13.342 1.00 54.84 380 GLU A C 1
ATOM 2908 O O . GLU A 1 380 ? 8.352 10.424 -12.737 1.00 54.84 380 GLU A O 1
ATOM 2913 N N . GLY A 1 381 ? 9.372 12.426 -12.742 1.00 66.94 381 GLY A N 1
ATOM 2914 C CA . GLY A 1 381 ? 8.961 12.836 -11.389 1.00 66.94 381 GLY A CA 1
ATOM 2915 C C . GLY A 1 381 ? 10.094 12.936 -10.359 1.00 66.94 381 GLY A C 1
ATOM 2916 O O . GLY A 1 381 ? 11.231 12.560 -10.614 1.00 66.94 381 GLY A O 1
ATOM 2917 N N . ASP A 1 382 ? 9.776 13.470 -9.176 1.00 81.50 382 ASP A N 1
ATOM 2918 C CA . ASP A 1 382 ? 10.714 13.574 -8.049 1.00 81.50 382 ASP A CA 1
ATOM 2919 C C . ASP A 1 382 ? 10.888 12.186 -7.412 1.00 81.50 382 ASP A C 1
ATOM 2921 O O . ASP A 1 382 ? 9.999 11.697 -6.715 1.00 81.50 382 ASP A O 1
ATOM 2925 N N . LYS A 1 383 ? 12.001 11.512 -7.708 1.00 87.19 383 LYS A N 1
ATOM 2926 C CA . LYS A 1 383 ? 12.335 10.179 -7.193 1.00 87.19 383 LYS A CA 1
ATOM 2927 C C . LYS A 1 383 ? 13.589 10.236 -6.334 1.00 87.19 383 LYS A C 1
ATOM 2929 O O . LYS A 1 383 ? 14.526 10.980 -6.609 1.00 87.19 383 LYS A O 1
ATOM 2934 N N . THR A 1 384 ? 13.633 9.418 -5.293 1.00 90.75 384 THR A N 1
ATOM 2935 C CA . THR A 1 384 ? 14.821 9.259 -4.450 1.00 90.75 384 THR A CA 1
ATOM 2936 C C . THR A 1 384 ? 14.983 7.795 -4.080 1.00 90.75 384 THR A C 1
ATOM 2938 O O . THR A 1 384 ? 14.039 7.176 -3.598 1.00 90.75 384 THR A O 1
ATOM 2941 N N . GLU A 1 385 ? 16.169 7.237 -4.297 1.00 94.19 385 GLU A N 1
ATOM 2942 C CA . GLU A 1 385 ? 16.527 5.909 -3.794 1.00 94.19 385 GLU A CA 1
ATOM 2943 C C . GLU A 1 385 ? 17.153 5.989 -2.400 1.00 94.19 385 GLU A C 1
ATOM 2945 O O . GLU A 1 385 ? 17.736 7.008 -2.040 1.00 94.19 385 GLU A O 1
ATOM 2950 N N . PHE A 1 386 ? 17.081 4.909 -1.632 1.00 96.06 386 PHE A N 1
ATOM 2951 C CA . PHE A 1 386 ? 17.678 4.744 -0.310 1.00 96.06 386 PHE A CA 1
ATOM 2952 C C . PHE A 1 386 ? 18.287 3.344 -0.188 1.00 96.06 386 PHE A C 1
ATOM 2954 O O . PHE A 1 386 ? 17.756 2.376 -0.740 1.00 96.06 386 PHE A O 1
ATOM 2961 N N . THR A 1 387 ? 19.387 3.213 0.559 1.00 97.44 387 THR A N 1
ATOM 2962 C CA . THR A 1 387 ? 19.811 1.890 1.060 1.00 97.44 387 THR A CA 1
ATOM 2963 C C . THR A 1 387 ? 18.745 1.343 2.024 1.00 97.44 387 THR A C 1
ATOM 2965 O O . THR A 1 387 ? 17.923 2.109 2.537 1.00 97.44 387 THR A O 1
ATOM 2968 N N . LEU A 1 388 ? 18.758 0.039 2.329 1.00 97.56 388 LEU A N 1
ATOM 2969 C CA . LEU A 1 388 ? 17.876 -0.495 3.378 1.00 97.56 388 LEU A CA 1
ATOM 2970 C C . LEU A 1 388 ? 18.105 0.194 4.731 1.00 97.56 388 LEU A C 1
ATOM 2972 O O . LEU A 1 388 ? 17.136 0.566 5.387 1.00 97.56 388 LEU A O 1
ATOM 2976 N N . ASP A 1 389 ? 19.359 0.415 5.131 1.00 96.56 389 ASP A N 1
ATOM 2977 C CA . ASP A 1 389 ? 19.679 1.074 6.405 1.00 96.56 389 ASP A CA 1
ATOM 2978 C C . ASP A 1 389 ? 19.201 2.535 6.437 1.00 96.56 389 ASP A C 1
ATOM 2980 O O . ASP A 1 389 ? 18.640 2.988 7.438 1.00 96.56 389 ASP A O 1
ATOM 2984 N N . GLU A 1 390 ? 19.365 3.271 5.332 1.00 95.94 390 GLU A N 1
ATOM 2985 C CA . GLU A 1 390 ? 18.839 4.632 5.191 1.00 95.94 390 GLU A CA 1
ATOM 2986 C C . GLU A 1 390 ? 17.309 4.636 5.284 1.00 95.94 390 GLU A C 1
ATOM 2988 O O . GLU A 1 390 ? 16.747 5.462 6.002 1.00 95.94 390 GLU A O 1
ATOM 2993 N N . ALA A 1 391 ? 16.636 3.700 4.606 1.00 95.69 391 ALA A N 1
ATOM 2994 C CA . ALA A 1 391 ? 15.182 3.572 4.622 1.00 95.69 391 ALA A CA 1
ATOM 2995 C C . ALA A 1 391 ? 14.650 3.202 6.016 1.00 95.69 391 ALA A C 1
ATOM 2997 O O . ALA A 1 391 ? 13.659 3.778 6.462 1.00 95.69 391 ALA A O 1
ATOM 2998 N N . VAL A 1 392 ? 15.330 2.309 6.742 1.00 96.62 392 VAL A N 1
ATOM 2999 C CA . VAL A 1 392 ? 14.999 1.979 8.136 1.00 96.62 392 VAL A CA 1
ATOM 3000 C C . VAL A 1 392 ? 15.158 3.208 9.033 1.00 96.62 392 VAL A C 1
ATOM 3002 O O . VAL A 1 392 ? 14.257 3.502 9.816 1.00 96.62 392 VAL A O 1
ATOM 3005 N N . ALA A 1 393 ? 16.257 3.959 8.924 1.00 92.31 393 ALA A N 1
ATOM 3006 C CA . ALA A 1 393 ? 16.483 5.163 9.729 1.00 92.31 393 ALA A CA 1
ATOM 3007 C C . ALA A 1 393 ? 15.447 6.266 9.439 1.00 92.31 393 ALA A C 1
ATOM 3009 O O . ALA A 1 393 ? 14.867 6.853 10.363 1.00 92.31 393 ALA A O 1
ATOM 3010 N N . PHE A 1 394 ? 15.184 6.505 8.154 1.00 89.31 394 PHE A N 1
ATOM 3011 C CA . PHE A 1 394 ? 14.166 7.423 7.653 1.00 89.31 394 PHE A CA 1
ATOM 3012 C C . PHE A 1 394 ? 12.775 7.050 8.173 1.00 89.31 394 PHE A C 1
ATOM 3014 O O . PHE A 1 394 ? 12.125 7.850 8.849 1.00 89.31 394 PHE A O 1
ATOM 3021 N N . GLY A 1 395 ? 12.332 5.826 7.901 1.00 90.94 395 GLY A N 1
ATOM 3022 C CA . GLY A 1 395 ? 10.993 5.380 8.243 1.00 90.94 395 GLY A CA 1
ATOM 3023 C C . GLY A 1 395 ? 10.783 5.249 9.753 1.00 90.94 395 GLY A C 1
ATOM 3024 O O . GLY A 1 395 ? 9.741 5.656 10.270 1.00 90.94 395 GLY A O 1
ATOM 3025 N N . ALA A 1 396 ? 11.783 4.772 10.503 1.00 92.56 396 ALA A N 1
ATOM 3026 C CA . ALA A 1 396 ? 11.685 4.679 11.957 1.00 92.56 396 ALA A CA 1
ATOM 3027 C C . ALA A 1 396 ? 11.504 6.056 12.610 1.00 92.56 396 ALA A C 1
ATOM 3029 O O . ALA A 1 396 ? 10.713 6.189 13.543 1.00 92.56 396 ALA A O 1
ATOM 3030 N N . SER A 1 397 ? 12.171 7.093 12.096 1.00 89.88 397 SER A N 1
ATOM 3031 C CA . SER A 1 397 ? 11.998 8.468 12.587 1.00 89.88 397 SER A CA 1
ATOM 3032 C C . SER A 1 397 ? 10.564 8.982 12.421 1.00 89.88 397 SER A C 1
ATOM 3034 O O . SER A 1 397 ? 10.120 9.818 13.206 1.00 89.88 397 SER A O 1
ATOM 3036 N N . PHE A 1 398 ? 9.829 8.460 11.438 1.00 88.81 398 PHE A N 1
ATOM 3037 C CA . PHE A 1 398 ? 8.453 8.847 11.144 1.00 88.81 398 PHE A CA 1
ATOM 3038 C C . PHE A 1 398 ? 7.403 7.986 11.874 1.00 88.81 398 PHE A C 1
ATOM 3040 O O . PHE A 1 398 ? 6.460 8.533 12.444 1.00 88.81 398 PHE A O 1
ATOM 3047 N N . PHE A 1 399 ? 7.565 6.657 11.919 1.00 91.50 399 PHE A N 1
ATOM 3048 C CA . PHE A 1 399 ? 6.540 5.740 12.450 1.00 91.50 399 PHE A CA 1
ATOM 3049 C C . PHE A 1 399 ? 6.714 5.342 13.922 1.00 91.50 399 PHE A C 1
ATOM 3051 O O . PHE A 1 399 ? 5.716 5.163 14.621 1.00 91.50 399 PHE A O 1
ATOM 3058 N N . VAL A 1 400 ? 7.945 5.237 14.441 1.00 93.00 400 VAL A N 1
ATOM 3059 C CA . VAL A 1 400 ? 8.183 4.883 15.859 1.00 93.00 400 VAL A CA 1
ATOM 3060 C C . VAL A 1 400 ? 7.469 5.833 16.838 1.00 93.00 400 VAL A C 1
ATOM 3062 O O . VAL A 1 400 ? 6.964 5.359 17.859 1.00 93.00 400 VAL A O 1
ATOM 3065 N N . PRO A 1 401 ? 7.356 7.151 16.578 1.00 93.31 401 PRO A N 1
ATOM 3066 C CA . PRO A 1 401 ? 6.594 8.037 17.453 1.00 93.31 401 PRO A CA 1
ATOM 3067 C C . PRO A 1 401 ? 5.100 7.706 17.582 1.00 93.31 401 PRO A C 1
ATOM 3069 O O . PRO A 1 401 ? 4.479 8.206 1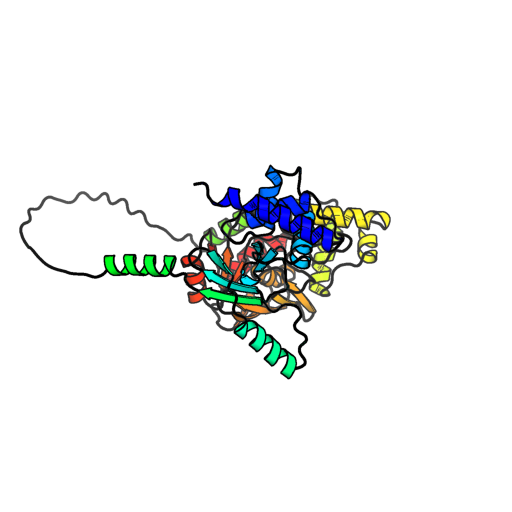8.511 1.00 93.31 401 PRO A O 1
ATOM 3072 N N . LEU A 1 402 ? 4.516 6.887 16.696 1.00 91.12 402 LEU A N 1
ATOM 3073 C CA . LEU A 1 402 ? 3.100 6.496 16.771 1.00 91.12 402 LEU A CA 1
ATOM 3074 C C . LEU A 1 402 ? 2.819 5.441 17.852 1.00 91.12 402 LEU A C 1
ATOM 3076 O O . LEU A 1 402 ? 1.673 5.284 18.279 1.00 91.12 402 LEU A O 1
ATOM 3080 N N . VAL A 1 403 ? 3.845 4.706 18.290 1.00 91.31 403 VAL A N 1
ATOM 3081 C CA . VAL A 1 403 ? 3.729 3.619 19.282 1.00 91.31 403 VAL A CA 1
ATOM 3082 C C . VAL A 1 403 ? 4.339 3.961 20.644 1.00 91.31 403 VAL A C 1
ATOM 3084 O O . VAL A 1 403 ? 4.145 3.214 21.601 1.00 91.31 403 VAL A O 1
ATOM 3087 N N . LYS A 1 404 ? 5.023 5.105 20.748 1.00 80.00 404 LYS A N 1
ATOM 3088 C CA . LYS A 1 404 ? 5.423 5.750 22.010 1.00 80.00 404 LYS A CA 1
ATOM 3089 C C . LYS A 1 404 ? 4.294 6.657 22.471 1.00 80.00 404 LYS A C 1
ATOM 3091 O O . LYS A 1 404 ? 3.879 6.620 23.653 1.00 80.00 404 LYS A O 1
#